Protein AF-A0A7S3C996-F1 (afdb_monomer)

Organism: NCBI:txid1461544

Sequence (605 aa):
KLLNVTDSVMVQMNSGLKSIKGFRSLQSVGGSLVLEGNKKLRNLTGLGNLTQIGGSLLLSRTGLRSFRGLEGLEDIGGRLSIVSNSYISDMDGLNLLSRVGASMVVKYNQMLKSFSGLGKLTQIGGSMDIQLNQKLFNLTGLEHLISMEGSFALFNNPAMENMDQLENLLRVGGSFVVGSNEDLVSIQLPAVKSIGSQASVALHATPDRRKLLDYENVSDESYNHIFAVEYNTKLRDLNISDDIEGLPWNFYVGNNQYLSGWIPWDLLTKGSVRMASLAYNNFSGPVDPYLCESTVEKVTLNGNKDVCGSVPEDCHMDIVAANTNLRKPCKGIVAPTCILESQDEQLCTVIAPEHSSHPKEITFTFPKYELEDGLPESFNASIEYQFGVGTHPEKANVNPFTKIEEINNTGPNGTFMSYTWNVEDRHISLISGLTYYVLVNAYDLTGATAKNIVSGGTMIDVMPPDVTDAKVELNVDEDGPYRIKWRGYESKSGISNYKVSLLRDGKVVKTTSVMGDTTSLDGILDGIKNGTIFSAEVVAESMAGLESPKVMSVAVVPIPDSGLKNDRILVGVGVGVALGCLTTAGIISFFVLRHLKRQREKAKE

InterPro domains:
  IPR036941 Receptor L-domain superfamily [G3DSA:3.80.20.20] (7-148)
  IPR051648 Cell Wall Integrity and Assembly Regulator [PTHR31018] (62-269)

Secondary structure (DSSP, 8-state):
---EESS-EEEES-TT----GGGTT--EESS-EEEES-TT----TT-TT--EESS-EEEES---S--TT-TT--EESS-EEEES-TT--S-TT-TT--EESS-EEEE--TT----TT-TT--EESS-EEEE--TT----TT-TT--EESS-EEEES-TT--B-GGGTT--EESS-EEEE--TT--EEEETT--EES--------------TT--------TTS--EEEEE--TT--EEEE-TT--B--SEEEEES-TT-EEE--HHHHHSTT--EEE-TTSEEEEEPPGGGGGSS--EEE-TT-TEEE-PPPTT--SEEE-TT--TTSPPTTPPPPEE--SSS-S--SSBB--SEES-TTEEEEEEEPEEPPS-S-TTS---EEEEEEEESBTTB--SEEEEE----EEESGGG-EEEEEEESGGGT--PPTT-EEEEEEEEEETT-PBPPPEEBS-EEE--SPPB-TT-EEEEEE-TTSEEEEEEE--B-TT-EEEEEEEEEETTEEEEEEEEETT--EEEEE-S---TT--EEEEEEEEETTSPBPPPEEPPPB----------S--SSTTHHHHHHHHHHHHHHHHHHHHHHHHHHHHTTT-

Solvent-accessible surface area (backbone atoms only — not comparable to full-atom values): 30422 Å² total; per-residue (Å²): 130,62,40,68,40,74,50,59,52,77,51,65,66,39,58,82,40,59,70,52,55,87,38,58,57,25,34,37,30,44,21,30,45,35,42,28,37,22,49,45,23,42,47,40,52,18,31,52,53,23,32,39,30,47,22,30,42,37,42,26,40,31,35,29,47,38,42,43,21,28,51,44,24,33,42,30,48,21,35,42,35,44,33,42,26,62,51,23,40,43,32,42,24,31,56,42,25,32,40,30,46,22,33,39,38,42,30,44,21,51,40,21,30,36,37,39,29,28,65,46,26,32,41,29,54,19,31,40,42,40,30,44,19,57,39,23,32,40,40,48,24,34,54,51,27,35,40,26,60,19,30,44,36,41,37,43,20,43,46,19,37,41,42,55,35,35,40,52,24,32,37,30,27,24,27,41,38,40,27,44,18,45,45,21,31,44,40,40,27,67,47,25,36,29,34,35,44,90,73,89,64,96,63,85,76,72,80,82,79,68,86,81,65,96,67,85,87,79,93,58,84,88,70,67,29,36,37,34,45,32,42,20,47,45,21,44,44,84,46,67,24,89,73,37,61,35,43,24,34,33,38,37,45,24,44,17,60,50,26,49,52,66,70,65,56,57,66,52,66,35,54,53,25,29,38,38,32,49,26,36,24,41,33,27,43,57,56,60,55,64,53,53,74,42,76,39,50,33,40,31,41,22,44,12,69,55,26,11,10,48,73,63,91,83,43,80,41,49,74,44,42,60,74,26,47,36,90,38,63,41,87,90,64,72,42,35,43,79,58,73,102,58,100,64,99,82,62,86,34,28,51,54,53,64,41,39,44,52,79,50,53,52,60,37,35,31,62,35,68,43,77,61,95,81,72,59,97,72,55,76,80,60,73,50,41,29,40,20,26,10,78,42,79,90,39,47,78,76,35,61,76,36,79,61,86,74,72,46,72,34,74,76,96,47,46,26,36,37,44,68,47,61,34,60,87,75,73,57,82,80,58,70,72,43,53,37,17,47,31,42,33,42,25,34,59,32,59,31,65,21,81,70,28,38,27,94,35,25,33,30,33,74,65,47,28,46,54,91,69,44,47,41,48,58,48,59,49,75,94,21,45,32,40,38,37,49,51,48,71,47,40,89,66,33,55,47,28,31,47,38,30,40,23,50,76,89,39,80,75,47,74,48,79,45,51,45,88,61,49,65,52,75,52,75,51,84,84,83,54,91,83,50,45,34,33,36,37,42,27,44,24,25,53,33,70,35,61,24,74,80,43,63,21,66,74,45,63,50,78,73,88,71,91,61,96,67,96,76,87,79,71,84,67,72,58,62,57,53,57,51,52,54,55,54,51,52,51,51,52,52,53,51,53,54,49,56,49,53,54,56,52,67,71,72,110

Nearest PDB structures (foldseek):
  1bqu-assembly1_B  TM=3.799E-01  e=5.823E-05  Homo sapiens
  8dh8-assembly1_B  TM=3.520E-01  e=3.429E-04  Mus musculus
  9cqi-assembly1_B  TM=7.000E-01  e=1.488E-01  Homo sapiens
  5ecj-assembly2_F  TM=7.371E-01  e=1.777E-01  Homo sapiens
  6naj-assembly1_C  TM=6.754E-01  e=1.044E-01  Homo sapiens

Foldseek 3Di:
DAQEALEEAADEQQCPDQAQLVLQNHAEYLEEYYDYNPANHAEQQNQQNHAEYNYEYHAYNYVYQEHQNQLNHAEYLYEYHAYQHQRHAEHANLQRHQEHNEEYYHYNNQNHAENANLLNHAEHNEEYAAENNQRHAEHPNLLNHAEYLYEYYAEHNQNHAEHCSCCNHAYHNAAYEHAPNQNHAEYAPARHQAYNDPPDDPDDDPPPPPPPDPDPDDDDPNQDGEYEAAHNQNYAYYHHHLNHQYDGQYYYHEQHANHEEADQVSVCQHHNHAEYEPANYQYADEDFQCVLVGNHAEYEHEQNAHYEFDHDPPRNHHYHYHNYYHPDQHPPFAWWDFDDPDDDPPAQAKAWQQAAQCQFKTKIKGFDTDGDPDDDPSRDKDKWKWKAKDLDFVDSPQGPTDTDDDWDQDDPPSGMTMDMDGCPVVPGGDDALGWMKMWMWIGMRRGHIDPIHIHPTYGYFNDAWDCPVKAWAKDAAPQFKIKIFIDDTDGSQAFQWKFKFKDKPRHTPDTDIDGRVDGMDMDGDPDQDAPIKIKMWIWTAGSNGHIDPIDIHDIDTYDDCPPDDDDDPPPDPVVVVVVVVVVVVVVVVVVVVVVVVVVVVVVVD

pLDDT: mean 84.0, std 17.04, range [29.64, 98.69]

Mean predicted aligned error: 14.85 Å

Structure (mmCIF, N/CA/C/O backbone):
data_AF-A0A7S3C996-F1
#
_entry.id   AF-A0A7S3C996-F1
#
loop_
_atom_site.group_PDB
_atom_site.id
_atom_site.type_symbol
_atom_site.label_atom_id
_atom_site.label_alt_id
_atom_site.label_comp_id
_atom_site.label_asym_id
_atom_site.label_entity_id
_atom_site.label_seq_id
_atom_site.pdbx_PDB_ins_code
_atom_site.Cartn_x
_atom_site.Cartn_y
_atom_site.Cartn_z
_atom_site.occupancy
_atom_site.B_iso_or_equiv
_atom_site.auth_seq_id
_atom_site.auth_comp_id
_atom_site.auth_asym_id
_atom_site.auth_atom_id
_atom_site.pdbx_PDB_model_num
ATOM 1 N N . LYS A 1 1 ? -31.678 -8.136 53.559 1.00 63.94 1 LYS A N 1
ATOM 2 C CA . LYS A 1 1 ? -31.400 -7.315 52.352 1.00 63.94 1 LYS A CA 1
ATOM 3 C C . LYS A 1 1 ? -30.223 -7.978 51.655 1.00 63.94 1 LYS A C 1
ATOM 5 O O . LYS A 1 1 ? -29.290 -8.308 52.371 1.00 63.94 1 LYS A O 1
ATOM 10 N N . LEU A 1 2 ? -30.272 -8.218 50.344 1.00 74.44 2 LEU A N 1
ATOM 11 C CA . LEU A 1 2 ? -29.081 -8.663 49.613 1.00 74.44 2 LEU A CA 1
ATOM 12 C C . LEU A 1 2 ? -28.149 -7.451 49.504 1.00 74.44 2 LEU A C 1
ATOM 14 O O . LEU A 1 2 ? -28.579 -6.432 48.964 1.00 74.44 2 LEU A O 1
ATOM 18 N N . LEU A 1 3 ? -26.965 -7.539 50.114 1.00 83.81 3 LEU A N 1
ATOM 19 C CA . LEU A 1 3 ? -25.925 -6.508 50.034 1.00 83.81 3 LEU A CA 1
ATOM 20 C C . LEU A 1 3 ? -24.874 -6.938 49.012 1.00 83.81 3 LEU A C 1
ATOM 22 O O . LEU A 1 3 ? -24.732 -6.310 47.975 1.00 83.81 3 LEU A O 1
ATOM 26 N N . ASN A 1 4 ? -24.249 -8.089 49.252 1.00 88.56 4 ASN A N 1
ATOM 27 C CA . ASN A 1 4 ? -23.327 -8.733 48.325 1.00 88.56 4 ASN A CA 1
ATOM 28 C C . ASN A 1 4 ? -23.872 -10.133 48.020 1.00 88.56 4 ASN A C 1
ATOM 30 O O . ASN A 1 4 ? -24.426 -10.785 48.911 1.00 88.56 4 ASN A O 1
ATOM 34 N N . VAL A 1 5 ? -23.720 -10.595 46.782 1.00 92.25 5 VAL A N 1
ATOM 35 C CA . VAL A 1 5 ? -23.979 -11.988 46.385 1.00 92.25 5 VAL A CA 1
ATOM 36 C C . VAL A 1 5 ? -22.656 -12.564 45.896 1.00 92.25 5 VAL A C 1
ATOM 38 O O . VAL A 1 5 ? -22.040 -11.974 45.020 1.00 92.25 5 VAL A O 1
ATOM 41 N N . THR A 1 6 ? -22.191 -13.676 46.465 1.00 91.81 6 THR A N 1
ATOM 42 C CA . THR A 1 6 ? -20.925 -14.323 46.062 1.00 91.81 6 THR A CA 1
ATOM 43 C C . THR A 1 6 ? -21.032 -14.998 44.699 1.00 91.81 6 THR A C 1
ATOM 45 O O . THR A 1 6 ? -20.109 -14.926 43.897 1.00 91.81 6 THR A O 1
ATOM 48 N N . ASP A 1 7 ? -22.181 -15.613 44.435 1.00 95.00 7 ASP A N 1
ATOM 49 C CA . ASP A 1 7 ? -22.487 -16.351 43.214 1.00 95.00 7 ASP A CA 1
ATOM 50 C C . ASP A 1 7 ? -23.179 -15.475 42.157 1.00 95.00 7 ASP A C 1
ATOM 52 O O . ASP A 1 7 ? -23.135 -14.244 42.193 1.00 95.00 7 ASP A O 1
ATOM 56 N N . SER A 1 8 ? -23.800 -16.118 41.169 1.00 96.81 8 SER A N 1
ATOM 57 C CA . SER A 1 8 ? -24.536 -15.457 40.092 1.00 96.81 8 SER A CA 1
ATOM 58 C C . SER A 1 8 ? -25.965 -15.080 40.503 1.00 96.81 8 SER A C 1
ATOM 60 O O . SER A 1 8 ? -26.654 -15.842 41.179 1.00 96.81 8 SER A O 1
ATOM 62 N N . VAL A 1 9 ? -26.456 -13.941 40.012 1.00 97.06 9 VAL A N 1
ATOM 63 C CA . VAL A 1 9 ? -27.865 -13.531 40.107 1.00 97.06 9 VAL A CA 1
ATOM 64 C C . VAL A 1 9 ? -28.537 -13.790 38.761 1.00 97.06 9 VAL A C 1
ATOM 66 O O . VAL A 1 9 ? -28.260 -13.100 37.782 1.00 97.06 9 VAL A O 1
ATOM 69 N N . MET A 1 10 ? -29.439 -14.771 38.704 1.00 97.38 10 MET A N 1
ATOM 70 C CA . MET A 1 10 ? -30.140 -15.155 37.473 1.00 97.38 10 MET A CA 1
ATOM 71 C C . MET A 1 10 ? -31.640 -14.860 37.569 1.00 97.38 10 MET A C 1
ATOM 73 O O . MET A 1 10 ? -32.332 -15.348 38.459 1.00 97.38 10 MET A O 1
ATOM 77 N N . VAL A 1 11 ? -32.156 -14.068 36.629 1.00 96.75 11 VAL A N 1
ATOM 78 C CA . VAL A 1 11 ? -33.581 -13.751 36.481 1.00 96.75 11 VAL A CA 1
ATOM 79 C C . VAL A 1 11 ? -33.959 -14.003 35.025 1.00 96.75 11 VAL A C 1
ATOM 81 O O . VAL A 1 11 ? -33.788 -13.140 34.165 1.00 96.75 11 VAL A O 1
ATOM 84 N N . GLN A 1 12 ? -34.448 -15.207 34.730 1.00 97.56 12 GLN A N 1
ATOM 85 C CA . GLN A 1 12 ? -34.670 -15.669 33.356 1.00 97.56 12 GLN A CA 1
ATOM 86 C C . GLN A 1 12 ? -36.139 -16.020 33.089 1.00 97.56 12 GLN A C 1
ATOM 88 O O . GLN A 1 12 ? -36.841 -16.519 33.963 1.00 97.56 12 GLN A O 1
ATOM 93 N N . MET A 1 13 ? -36.596 -15.761 31.862 1.00 97.38 13 MET A N 1
ATOM 94 C CA . MET A 1 13 ? -37.909 -16.132 31.311 1.00 97.38 13 MET A CA 1
ATOM 95 C C . MET A 1 13 ? -39.144 -15.568 32.046 1.00 97.38 13 MET A C 1
ATOM 97 O O . MET A 1 13 ? -40.267 -16.028 31.829 1.00 97.38 13 MET A O 1
ATOM 101 N N . ASN A 1 14 ? -38.998 -14.502 32.843 1.00 96.75 14 ASN A N 1
ATOM 102 C CA . ASN A 1 14 ? -40.124 -13.893 33.559 1.00 96.75 14 ASN A CA 1
ATOM 103 C C . ASN A 1 14 ? -40.866 -12.871 32.680 1.00 96.75 14 ASN A C 1
ATOM 105 O O . ASN A 1 14 ? -40.753 -11.655 32.851 1.00 96.75 14 ASN A O 1
ATOM 109 N N . SER A 1 15 ? -41.692 -13.357 31.750 1.00 93.69 15 SER A N 1
ATOM 110 C CA . SER A 1 15 ? -42.484 -12.521 30.825 1.00 93.69 15 SER A CA 1
ATOM 111 C C . SER A 1 15 ? -43.437 -11.523 31.516 1.00 93.69 15 SER A C 1
ATOM 113 O O . SER A 1 15 ? -43.848 -10.529 30.909 1.00 93.69 15 SER A O 1
ATOM 115 N N . GLY A 1 16 ? -43.789 -11.768 32.783 1.00 95.88 16 GLY A N 1
ATOM 116 C CA . GLY A 1 16 ? -44.595 -10.888 33.632 1.00 95.88 16 GLY A CA 1
ATOM 117 C C . GLY A 1 16 ? -43.810 -9.832 34.422 1.00 95.88 16 GLY A C 1
ATOM 118 O O . GLY A 1 16 ? -44.426 -8.883 34.912 1.00 95.88 16 GLY A O 1
ATOM 119 N N . LEU A 1 17 ? -42.485 -9.964 34.548 1.00 97.56 17 LEU A N 1
ATOM 120 C CA . LEU A 1 17 ? -41.659 -9.122 35.416 1.00 97.56 17 LEU A CA 1
ATOM 121 C C . LEU A 1 17 ? -41.590 -7.680 34.900 1.00 97.56 17 LEU A C 1
ATOM 123 O O . LEU A 1 17 ? -41.185 -7.440 33.767 1.00 97.56 17 LEU A O 1
ATOM 127 N N . LYS A 1 18 ? -41.969 -6.716 35.747 1.00 96.69 18 LYS A N 1
ATOM 128 C CA . LYS A 1 18 ? -41.978 -5.277 35.416 1.00 96.69 18 LYS A CA 1
ATOM 129 C C . LYS A 1 18 ? -40.882 -4.463 36.112 1.00 96.69 18 LYS A C 1
ATOM 131 O O . LYS A 1 18 ? -40.659 -3.320 35.728 1.00 96.69 18 LYS A O 1
ATOM 136 N N . SER A 1 19 ? -40.267 -4.989 37.172 1.00 95.88 19 SER A N 1
ATOM 137 C CA . SER A 1 19 ? -39.395 -4.224 38.073 1.00 95.88 19 SER A CA 1
ATOM 138 C C . SER A 1 19 ? -38.487 -5.145 38.883 1.00 95.88 19 SER A C 1
ATOM 140 O O . SER A 1 19 ? -38.942 -6.189 39.344 1.00 95.88 19 SER A O 1
ATOM 142 N N . ILE A 1 20 ? -37.248 -4.707 39.121 1.00 96.19 20 ILE A N 1
ATOM 143 C CA . ILE A 1 20 ? -36.254 -5.376 39.976 1.00 96.19 20 ILE A CA 1
ATOM 144 C C . ILE A 1 20 ? -35.846 -4.523 41.195 1.00 96.19 20 ILE A C 1
ATOM 146 O O . ILE A 1 20 ? -34.811 -4.756 41.815 1.00 96.19 20 ILE A O 1
ATOM 150 N N . LYS A 1 21 ? -36.694 -3.563 41.604 1.00 95.12 21 LYS A N 1
ATOM 151 C CA . LYS A 1 21 ? -36.476 -2.655 42.759 1.00 95.12 21 LYS A CA 1
ATOM 152 C C . LYS A 1 21 ? -36.135 -3.345 44.093 1.00 95.12 21 LYS A C 1
ATOM 154 O O . LYS A 1 21 ? -35.662 -2.677 45.012 1.00 95.12 21 LYS A O 1
ATOM 159 N N . GLY A 1 22 ? -36.368 -4.654 44.219 1.00 93.19 22 GLY A N 1
ATOM 160 C CA . GLY A 1 22 ? -35.940 -5.453 45.372 1.00 93.19 22 GLY A CA 1
ATOM 161 C C . GLY A 1 22 ? -34.419 -5.480 45.575 1.00 93.19 22 GLY A C 1
ATOM 162 O O . GLY A 1 22 ? -33.973 -5.585 46.716 1.00 93.19 22 GLY A O 1
ATOM 163 N N . PHE A 1 23 ? -33.628 -5.297 44.511 1.00 95.38 23 PHE A N 1
ATOM 164 C CA . PHE A 1 23 ? -32.164 -5.309 44.571 1.00 95.38 23 PHE A CA 1
ATOM 165 C C . PHE A 1 23 ? -31.523 -3.991 45.037 1.00 95.38 23 PHE A C 1
ATOM 167 O O . PHE A 1 23 ? -30.306 -3.915 45.068 1.00 95.38 23 PHE A O 1
ATOM 174 N N . ARG A 1 24 ? -32.291 -2.979 45.477 1.00 95.38 24 ARG A N 1
ATOM 175 C CA . ARG A 1 24 ? -31.816 -1.611 45.832 1.00 95.38 24 ARG A CA 1
ATOM 176 C C . ARG A 1 24 ? -30.710 -1.487 46.898 1.00 95.38 24 ARG A C 1
ATOM 178 O O . ARG A 1 24 ? -30.383 -0.380 47.309 1.00 95.38 24 ARG A O 1
ATOM 185 N N . SER A 1 25 ? -30.249 -2.595 47.463 1.00 95.19 25 SER A N 1
ATOM 186 C CA . SER A 1 25 ? -29.151 -2.647 48.433 1.00 95.19 25 SER A CA 1
ATOM 187 C C . SER A 1 25 ? -27.968 -3.476 47.935 1.00 95.19 25 SER A C 1
ATOM 189 O O . SER A 1 25 ? -26.981 -3.552 48.652 1.00 95.19 25 SER A O 1
ATOM 191 N N . LEU A 1 26 ? -28.073 -4.076 46.747 1.00 96.50 26 LEU A N 1
ATOM 192 C CA . LEU A 1 26 ? -27.038 -4.878 46.116 1.00 96.50 26 LEU A CA 1
ATOM 193 C C . LEU A 1 26 ? -25.902 -3.954 45.664 1.00 96.50 26 LEU A C 1
ATOM 195 O O . LEU A 1 26 ? -26.149 -3.000 44.929 1.00 96.50 26 LEU A O 1
ATOM 199 N N . GLN A 1 27 ? -24.693 -4.241 46.136 1.00 96.31 27 GLN A N 1
ATOM 200 C CA . GLN A 1 27 ? -23.462 -3.500 45.871 1.00 96.31 27 GLN A CA 1
ATOM 201 C C . GLN A 1 27 ? -22.503 -4.293 44.981 1.00 96.31 27 GLN A C 1
ATOM 203 O O . GLN A 1 27 ? -21.855 -3.710 44.116 1.00 96.31 27 GLN A O 1
ATOM 208 N N . SER A 1 28 ? -22.462 -5.621 45.125 1.00 97.00 28 SER A N 1
ATOM 209 C CA . SER A 1 28 ? -21.655 -6.492 44.266 1.00 97.00 28 SER A CA 1
ATOM 210 C C . SER A 1 28 ? -22.307 -7.848 43.988 1.00 97.00 28 SER A C 1
ATOM 212 O O . SER A 1 28 ? -23.067 -8.390 44.801 1.00 97.00 28 SER A O 1
ATOM 214 N N . VAL A 1 29 ? -21.978 -8.401 42.819 1.00 98.06 29 VAL A N 1
ATOM 215 C CA . VAL A 1 29 ? -22.249 -9.789 42.422 1.00 98.06 29 VAL A CA 1
ATOM 216 C C . VAL A 1 29 ? -20.907 -10.428 42.071 1.00 98.06 29 VAL A C 1
ATOM 218 O O . VAL A 1 29 ? -20.261 -9.985 41.131 1.00 98.06 29 VAL A O 1
ATOM 221 N N . GLY A 1 30 ? -20.455 -11.436 42.816 1.00 96.62 30 GLY A N 1
ATOM 222 C CA . GLY A 1 30 ? -19.183 -12.121 42.559 1.00 96.62 30 GLY A CA 1
ATOM 223 C C . GLY A 1 30 ? -19.239 -13.022 41.323 1.00 96.62 30 GLY A C 1
ATOM 224 O O . GLY A 1 30 ? -18.273 -13.094 40.569 1.00 96.62 30 GLY A O 1
ATOM 225 N N . GLY A 1 31 ? -20.391 -13.649 41.069 1.00 97.44 31 GLY A N 1
ATOM 226 C CA . GLY A 1 31 ? -20.674 -14.371 39.832 1.00 97.44 31 GLY A CA 1
ATOM 227 C C . GLY A 1 31 ? -21.233 -13.472 38.725 1.00 97.44 31 GLY A C 1
ATOM 228 O O . GLY A 1 31 ? -20.932 -12.285 38.627 1.00 97.44 31 GLY A O 1
ATOM 229 N N . SER A 1 32 ? -22.063 -14.051 37.858 1.00 98.38 32 SER A N 1
ATOM 230 C CA . SER A 1 32 ? -22.670 -13.357 36.716 1.00 98.38 32 SER A CA 1
ATOM 231 C C . SER A 1 32 ? -24.038 -12.755 37.054 1.00 98.38 32 SER A C 1
ATOM 233 O O . SER A 1 32 ? -24.816 -13.355 37.793 1.00 98.38 32 SER A O 1
ATOM 235 N N . LEU A 1 33 ? -24.386 -11.615 36.456 1.00 98.44 33 LEU A N 1
ATOM 236 C CA . LEU A 1 33 ? -25.748 -11.072 36.463 1.00 98.44 33 LEU A CA 1
ATOM 237 C C . LEU A 1 33 ? -26.432 -11.404 35.129 1.00 98.44 33 LEU A C 1
ATOM 239 O O . LEU A 1 33 ? -26.033 -10.911 34.076 1.00 98.44 33 LEU A O 1
ATOM 243 N N . VAL A 1 34 ? -27.475 -12.233 35.172 1.00 98.50 34 VAL A N 1
ATOM 244 C CA . VAL A 1 34 ? -28.197 -12.719 33.987 1.00 98.50 34 VAL A CA 1
ATOM 245 C C . VAL A 1 34 ? -29.652 -12.261 34.026 1.00 98.50 34 VAL A C 1
ATOM 247 O O . VAL A 1 34 ? -30.432 -12.727 34.855 1.00 98.50 34 VAL A O 1
ATOM 250 N N . LEU A 1 35 ? -30.041 -11.391 33.093 1.00 98.12 35 LEU A N 1
ATOM 251 C CA . LEU A 1 35 ? -31.421 -10.960 32.868 1.00 98.12 35 LEU A CA 1
ATOM 252 C C . LEU A 1 35 ? -31.859 -11.377 31.455 1.00 98.12 35 LEU A C 1
ATOM 254 O O . LEU A 1 35 ? -31.636 -10.653 30.485 1.00 98.12 35 LEU A O 1
ATOM 258 N N . GLU A 1 36 ? -32.517 -12.534 31.339 1.00 98.38 36 GLU A N 1
ATOM 259 C CA . GLU A 1 36 ? -32.953 -13.086 30.047 1.00 98.38 36 GLU A CA 1
ATOM 260 C C . GLU A 1 36 ? -34.482 -13.186 29.923 1.00 98.38 36 GLU A C 1
ATOM 262 O O . GLU A 1 36 ? -35.172 -13.568 30.864 1.00 98.38 36 GLU A O 1
ATOM 267 N N . GLY A 1 37 ? -35.051 -12.878 28.754 1.00 97.75 37 GLY A N 1
ATOM 268 C CA . GLY A 1 37 ? -36.459 -13.168 28.434 1.00 97.75 37 GLY A CA 1
ATOM 269 C C . GLY A 1 37 ? -37.492 -12.320 29.192 1.00 97.75 37 GLY A C 1
ATOM 270 O O . GLY A 1 37 ? -38.700 -12.553 29.087 1.00 97.75 37 GLY A O 1
ATOM 271 N N . ASN A 1 38 ? -37.046 -11.310 29.942 1.00 97.88 38 ASN A N 1
ATOM 272 C CA . ASN A 1 38 ? -37.885 -10.448 30.777 1.00 97.88 38 ASN A CA 1
ATOM 273 C C . ASN A 1 38 ? -38.548 -9.332 29.944 1.00 97.88 38 ASN A C 1
ATOM 275 O O . ASN A 1 38 ? -38.276 -8.144 30.123 1.00 97.88 38 ASN A O 1
ATOM 279 N N . LYS A 1 39 ? -39.426 -9.709 29.005 1.00 96.69 39 LYS A N 1
ATOM 280 C CA . LYS A 1 39 ? -40.016 -8.814 27.982 1.00 96.69 39 LYS A CA 1
ATOM 281 C C . LYS A 1 39 ? -40.797 -7.597 28.518 1.00 96.69 39 LYS A C 1
ATOM 283 O O . LYS A 1 39 ? -41.071 -6.676 27.754 1.00 96.69 39 LYS A O 1
ATOM 288 N N . LYS A 1 40 ? -41.187 -7.573 29.801 1.00 97.44 40 LYS A N 1
ATOM 289 C CA . LYS A 1 40 ? -41.894 -6.440 30.440 1.00 97.44 40 LYS A CA 1
ATOM 290 C C . LYS A 1 40 ? -41.012 -5.583 31.361 1.00 97.44 40 LYS A C 1
ATOM 292 O O . LYS A 1 40 ? -41.487 -4.548 31.835 1.00 97.44 40 LYS A O 1
ATOM 297 N N . LEU A 1 41 ? -39.750 -5.960 31.582 1.00 97.19 41 LEU A N 1
ATOM 298 C CA . LEU A 1 41 ? -38.792 -5.195 32.381 1.00 97.19 41 LEU A CA 1
ATOM 299 C C . LEU A 1 41 ? -38.222 -4.064 31.517 1.00 97.19 41 LEU A C 1
ATOM 301 O O . LEU A 1 41 ? -37.542 -4.343 30.538 1.00 97.19 41 LEU A O 1
ATOM 305 N N . ARG A 1 42 ? -38.538 -2.803 31.847 1.00 95.19 42 ARG A N 1
ATOM 306 C CA . ARG A 1 42 ? -38.218 -1.630 31.001 1.00 95.19 42 ARG A CA 1
ATOM 307 C C . ARG A 1 42 ? -36.942 -0.876 31.378 1.00 95.19 42 ARG A C 1
ATOM 309 O O . ARG A 1 42 ? -36.428 -0.130 30.552 1.00 95.19 42 ARG A O 1
ATOM 316 N N . ASN A 1 43 ? -36.470 -1.037 32.609 1.00 95.19 43 ASN A N 1
ATOM 317 C CA . ASN A 1 43 ? -35.234 -0.456 33.126 1.00 95.19 43 ASN A CA 1
ATOM 318 C C . ASN A 1 43 ? -34.681 -1.339 34.254 1.00 95.19 43 ASN A C 1
ATOM 32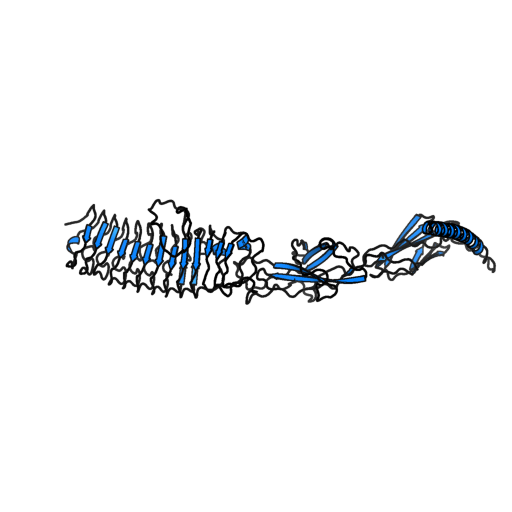0 O O . ASN A 1 43 ? -35.332 -2.299 34.679 1.00 95.19 43 ASN A O 1
ATOM 324 N N . LEU A 1 44 ? -33.500 -0.984 34.751 1.00 97.50 44 LEU A N 1
ATOM 325 C CA . LEU A 1 44 ? -32.783 -1.694 35.807 1.00 97.50 44 LEU A CA 1
ATOM 326 C C . LEU A 1 44 ? -32.906 -0.991 37.167 1.00 97.50 44 LEU A C 1
ATOM 328 O O . LEU A 1 44 ? -32.163 -1.286 38.101 1.00 97.50 44 LEU A O 1
ATOM 332 N N . THR A 1 45 ? -33.869 -0.068 37.310 1.00 95.81 45 THR A N 1
ATOM 333 C CA . THR A 1 45 ? -34.076 0.718 38.533 1.00 95.81 45 THR A CA 1
ATOM 334 C C . THR A 1 45 ? -34.289 -0.206 39.731 1.00 95.81 45 THR A C 1
ATOM 336 O O . THR A 1 45 ? -35.323 -0.865 39.871 1.00 95.81 45 THR A O 1
ATOM 339 N N . GLY A 1 46 ? -33.285 -0.238 40.601 1.00 94.75 46 GLY A N 1
ATOM 340 C CA . GLY A 1 46 ? -33.108 -1.285 41.599 1.00 94.75 46 GLY A CA 1
ATOM 341 C C . GLY A 1 46 ? -31.656 -1.734 41.724 1.00 94.75 46 GLY A C 1
ATOM 342 O O . GLY A 1 46 ? -31.303 -2.203 42.790 1.00 94.75 46 GLY A O 1
ATOM 343 N N . LEU A 1 47 ? -30.815 -1.543 40.705 1.00 97.50 47 LEU A N 1
ATOM 344 C CA . LEU A 1 47 ? -29.393 -1.901 40.750 1.00 97.50 47 LEU A CA 1
ATOM 345 C C . LEU A 1 47 ? -28.448 -0.702 40.970 1.00 97.50 47 LEU A C 1
ATOM 347 O O . LEU A 1 47 ? -27.246 -0.890 40.942 1.00 97.50 47 LEU A O 1
ATOM 351 N N . GLY A 1 48 ? -28.950 0.512 41.236 1.00 96.38 48 GLY A N 1
ATOM 352 C CA . GLY A 1 48 ? -28.136 1.747 41.203 1.00 96.38 48 GLY A CA 1
ATOM 353 C C . GLY A 1 48 ? -27.029 1.879 42.263 1.00 96.38 48 GLY A C 1
ATOM 354 O O . GLY A 1 48 ? -26.308 2.868 42.254 1.00 96.38 48 GLY A O 1
ATOM 355 N N . ASN A 1 49 ? -26.899 0.902 43.166 1.00 96.38 49 ASN A N 1
ATOM 356 C CA . ASN A 1 49 ? -25.790 0.785 44.118 1.00 96.38 49 ASN A CA 1
ATOM 357 C C . ASN A 1 49 ? -24.761 -0.289 43.705 1.00 96.38 49 ASN A C 1
ATOM 359 O O . ASN A 1 49 ? -23.766 -0.449 44.406 1.00 96.38 49 ASN A O 1
ATOM 363 N N . LEU A 1 50 ? -25.017 -1.047 42.631 1.00 98.00 50 LEU A N 1
ATOM 364 C CA . LEU A 1 50 ? -24.169 -2.125 42.128 1.00 98.00 50 LEU A CA 1
ATOM 365 C C . LEU A 1 50 ? -22.951 -1.517 41.434 1.00 98.00 50 LEU A C 1
ATOM 367 O O . LEU A 1 50 ? -23.098 -0.931 40.364 1.00 98.00 50 LEU A O 1
ATOM 371 N N . THR A 1 51 ? -21.770 -1.687 42.024 1.00 97.75 51 THR A N 1
ATOM 372 C CA . THR A 1 51 ? -20.514 -1.157 41.477 1.00 97.75 51 THR A CA 1
ATOM 373 C C . THR A 1 51 ? -19.687 -2.199 40.736 1.00 97.75 51 THR A C 1
ATOM 375 O O . THR A 1 51 ? -18.915 -1.838 39.851 1.00 97.75 51 THR A O 1
ATOM 378 N N . GLN A 1 52 ? -19.869 -3.490 41.037 1.00 97.31 52 GLN A N 1
ATOM 379 C CA . GLN A 1 52 ? -19.058 -4.559 40.452 1.00 97.31 52 GLN A CA 1
ATOM 380 C C . GLN A 1 52 ? -19.847 -5.838 40.149 1.00 97.31 52 GLN A C 1
ATOM 382 O O . GLN A 1 52 ? -20.651 -6.311 40.963 1.00 97.31 52 GLN A O 1
ATOM 387 N N . ILE A 1 53 ? -19.539 -6.442 38.998 1.00 98.56 53 ILE A N 1
ATOM 388 C CA . ILE A 1 53 ? -19.921 -7.810 38.630 1.00 98.56 53 ILE A CA 1
ATOM 389 C C . ILE A 1 53 ? -18.628 -8.596 38.371 1.00 98.56 53 ILE A C 1
ATOM 391 O O . ILE A 1 53 ? -17.943 -8.337 37.390 1.00 98.56 53 ILE A O 1
ATOM 395 N N . GLY A 1 54 ? -18.272 -9.551 39.231 1.00 97.81 54 GLY A N 1
ATOM 396 C CA . GLY A 1 54 ? -17.045 -10.349 39.085 1.00 97.81 54 GLY A CA 1
ATOM 397 C C . GLY A 1 54 ? -17.093 -11.324 37.902 1.00 97.81 54 GLY A C 1
ATOM 398 O O . GLY A 1 54 ? -16.077 -11.577 37.261 1.00 97.81 54 GLY A O 1
ATOM 399 N N . GLY A 1 55 ? -18.284 -11.834 37.577 1.00 98.00 55 GLY A N 1
ATOM 400 C CA . GLY A 1 55 ? -18.548 -12.647 36.393 1.00 98.00 55 GLY A CA 1
ATOM 401 C C . GLY A 1 55 ? -19.034 -11.830 35.192 1.00 98.00 55 GLY A C 1
ATOM 402 O O . GLY A 1 55 ? -18.596 -10.713 34.938 1.00 98.00 55 GLY A O 1
ATOM 403 N N . SER A 1 56 ? -19.947 -12.409 34.412 1.00 98.50 56 SER A N 1
ATOM 404 C CA . SER A 1 56 ? -20.472 -11.801 33.182 1.00 98.50 56 SER A CA 1
ATOM 405 C C . SER A 1 56 ? -21.783 -11.040 33.410 1.00 98.50 56 SER A C 1
ATOM 407 O O . SER A 1 56 ? -22.596 -11.429 34.248 1.00 98.50 56 SER A O 1
ATOM 409 N N . LEU A 1 57 ? -22.041 -10.005 32.610 1.00 98.69 57 LEU A N 1
ATOM 410 C CA . LEU A 1 57 ? -23.340 -9.335 32.518 1.00 98.69 57 LEU A CA 1
ATOM 411 C C . LEU A 1 57 ? -24.048 -9.776 31.231 1.00 98.69 57 LEU A C 1
ATOM 413 O O . LEU A 1 57 ? -23.623 -9.412 30.138 1.00 98.69 57 LEU A O 1
ATOM 417 N N . LEU A 1 58 ? -25.135 -10.543 31.352 1.00 98.56 58 LEU A N 1
ATOM 418 C CA . LEU A 1 58 ? -25.967 -10.976 30.225 1.00 98.56 58 LEU A CA 1
ATOM 419 C C . LEU A 1 58 ? -27.342 -10.307 30.287 1.00 98.56 58 LEU A C 1
ATOM 421 O O . LEU A 1 58 ? -28.153 -10.604 31.162 1.00 98.56 58 LEU A O 1
ATOM 425 N N . LEU A 1 59 ? -27.622 -9.446 29.313 1.00 98.44 59 LEU A N 1
ATOM 426 C CA . LEU A 1 59 ? -28.888 -8.742 29.134 1.00 98.44 59 LEU A CA 1
ATOM 427 C C . LEU A 1 59 ? -29.478 -9.162 27.786 1.00 98.44 59 LEU A C 1
ATOM 429 O O . LEU A 1 59 ? -29.010 -8.718 26.736 1.00 98.44 59 LEU A O 1
ATOM 433 N N . SER A 1 60 ? -30.475 -10.053 27.792 1.00 98.44 60 SER A N 1
ATOM 434 C CA . SER A 1 60 ? -30.947 -10.678 26.549 1.00 98.44 60 SER A CA 1
ATOM 435 C C . SER A 1 60 ? -32.460 -10.854 26.445 1.00 98.44 60 SER A C 1
ATOM 437 O O . SER A 1 60 ? -33.128 -11.274 27.389 1.00 98.44 60 SER A O 1
ATOM 439 N N . ARG A 1 61 ? -33.036 -10.555 25.272 1.00 98.00 61 ARG A N 1
ATOM 440 C CA . ARG A 1 61 ? -34.486 -10.681 24.990 1.00 98.00 61 ARG A CA 1
ATOM 441 C C . ARG A 1 61 ? -35.376 -9.947 26.015 1.00 98.00 61 ARG A C 1
ATOM 443 O O . ARG A 1 61 ? -36.453 -10.434 26.382 1.00 98.00 61 ARG A O 1
ATOM 450 N N . THR A 1 62 ? -34.918 -8.802 26.523 1.00 97.56 62 THR A N 1
ATOM 451 C CA . THR A 1 62 ? -35.623 -8.005 27.543 1.00 97.56 62 THR A CA 1
ATOM 452 C C . THR A 1 62 ? -36.515 -6.923 26.921 1.00 97.56 62 THR A C 1
ATOM 454 O O . THR A 1 62 ? -36.464 -6.657 25.722 1.00 97.56 62 THR A O 1
ATOM 457 N N . GLY A 1 63 ? -37.344 -6.275 27.746 1.00 96.94 63 GLY A N 1
ATOM 458 C CA . GLY A 1 63 ? -38.081 -5.062 27.370 1.00 96.94 63 GLY A CA 1
ATOM 459 C C . GLY A 1 63 ? -37.336 -3.750 27.657 1.00 96.94 63 GLY A C 1
ATOM 460 O O . GLY A 1 63 ? -37.992 -2.703 27.691 1.00 96.94 63 GLY A O 1
ATOM 461 N N . LEU A 1 64 ? -36.026 -3.806 27.946 1.00 97.50 64 LEU A N 1
ATOM 462 C CA . LEU A 1 64 ? -35.235 -2.665 28.414 1.00 97.50 64 LEU A CA 1
ATOM 463 C C . LEU A 1 64 ? -35.183 -1.551 27.365 1.00 97.50 64 LEU A C 1
ATOM 465 O O . LEU A 1 64 ? -35.076 -1.820 26.170 1.00 97.50 64 LEU A O 1
ATOM 469 N N . ARG A 1 65 ? -35.264 -0.302 27.833 1.00 95.38 65 ARG A N 1
ATOM 470 C CA . ARG A 1 65 ? -35.145 0.911 27.004 1.00 95.38 65 ARG A CA 1
ATOM 471 C C . ARG A 1 65 ? -33.863 1.703 27.253 1.00 95.38 65 ARG A C 1
ATOM 473 O O . ARG A 1 65 ? -33.458 2.461 26.389 1.00 95.38 65 ARG A O 1
ATOM 480 N N . SER A 1 66 ? -33.252 1.516 28.418 1.00 92.69 66 SER A N 1
ATOM 481 C CA . SER A 1 66 ? -31.917 1.997 28.777 1.00 92.69 66 SER A CA 1
ATOM 482 C C . SER A 1 66 ? -31.375 1.145 29.928 1.00 92.69 66 SER A C 1
ATOM 484 O O . SER A 1 66 ? -32.123 0.358 30.531 1.00 92.69 66 SER A O 1
ATOM 486 N N . PHE A 1 67 ? -30.096 1.314 30.261 1.00 97.12 67 PHE A N 1
ATOM 487 C CA . PHE A 1 67 ? -29.450 0.642 31.391 1.00 97.12 67 PHE A CA 1
ATOM 488 C C . PHE A 1 67 ? -29.648 1.384 32.718 1.00 97.12 67 PHE A C 1
ATOM 490 O O . PHE A 1 67 ? -29.155 0.929 33.747 1.00 97.12 67 PHE A O 1
ATOM 497 N N . ARG A 1 68 ? -30.437 2.473 32.723 1.00 95.56 68 ARG A N 1
ATOM 498 C CA . ARG A 1 68 ? -30.813 3.250 33.914 1.00 95.56 68 ARG A CA 1
ATOM 499 C C . ARG A 1 68 ? -31.158 2.342 35.098 1.00 95.56 68 ARG A C 1
ATOM 501 O O . ARG A 1 68 ? -32.125 1.567 35.058 1.00 95.56 68 ARG A O 1
ATOM 508 N N . GLY A 1 69 ? -30.393 2.485 36.167 1.00 96.19 69 GLY A N 1
ATOM 509 C CA . GLY A 1 69 ? -30.246 1.532 37.252 1.00 96.19 69 GLY A CA 1
ATOM 510 C C . GLY A 1 69 ? -28.867 0.873 37.339 1.00 96.19 69 GLY A C 1
ATOM 511 O O . GLY A 1 69 ? -28.665 0.176 38.318 1.00 96.19 69 GLY A O 1
ATOM 512 N N . LEU A 1 70 ? -27.948 1.049 36.385 1.00 98.00 70 LEU A N 1
ATOM 513 C CA . LEU A 1 70 ? -26.548 0.597 36.474 1.00 98.00 70 LEU A CA 1
ATOM 514 C C . LEU A 1 70 ? -25.547 1.760 36.599 1.00 98.00 70 LEU A C 1
ATOM 516 O O . LEU A 1 70 ? -24.356 1.556 36.407 1.00 98.00 70 LEU A O 1
ATOM 520 N N . GLU A 1 71 ? -26.005 2.968 36.947 1.00 96.88 71 GLU A N 1
ATOM 521 C CA . GLU A 1 71 ? -25.202 4.200 36.882 1.00 96.88 71 GLU A CA 1
ATOM 522 C C . GLU A 1 71 ? -23.927 4.163 37.745 1.00 96.88 71 GLU A C 1
ATOM 524 O O . GLU A 1 71 ? -23.010 4.943 37.501 1.00 96.88 71 GLU A O 1
ATOM 529 N N . GLY A 1 72 ? -23.886 3.280 38.749 1.00 97.31 72 GLY A N 1
ATOM 530 C CA . GLY A 1 72 ? -22.738 3.038 39.623 1.00 97.31 72 GLY A CA 1
ATOM 531 C C . GLY A 1 72 ? -21.788 1.918 39.179 1.00 97.31 72 GLY A C 1
ATOM 532 O O . GLY A 1 72 ? -20.798 1.707 39.865 1.00 97.31 72 GLY A O 1
ATOM 533 N N . LEU A 1 73 ? -22.076 1.180 38.099 1.00 98.44 73 LEU A N 1
ATOM 534 C CA . LEU A 1 73 ? -21.301 0.005 37.680 1.00 98.44 73 LEU A CA 1
ATOM 535 C C . LEU A 1 73 ? -19.963 0.426 37.053 1.00 98.44 73 LEU A C 1
ATOM 537 O O . LEU A 1 73 ? -19.948 1.045 35.993 1.00 98.44 73 LEU A O 1
ATOM 541 N N . GLU A 1 74 ? -18.854 0.052 37.691 1.00 98.00 74 GLU A N 1
ATOM 542 C CA . GLU A 1 74 ? -17.488 0.454 37.321 1.00 98.00 74 GLU A CA 1
ATOM 543 C C . GLU A 1 74 ? -16.692 -0.664 36.625 1.00 98.00 74 GLU A C 1
ATOM 545 O O . GLU A 1 74 ? -15.868 -0.376 35.750 1.00 98.00 74 GLU A O 1
ATOM 550 N N . ASP A 1 75 ? -16.944 -1.929 36.988 1.00 97.38 75 ASP A N 1
ATOM 551 C CA . ASP A 1 75 ? -16.167 -3.101 36.556 1.00 97.38 75 ASP A CA 1
ATOM 552 C C . ASP A 1 75 ? -17.052 -4.333 36.287 1.00 97.38 75 ASP A C 1
ATOM 554 O O . ASP A 1 75 ? -17.900 -4.717 37.104 1.00 97.38 75 ASP A O 1
ATOM 558 N N . ILE A 1 76 ? -16.812 -4.982 35.143 1.00 98.56 76 ILE A N 1
ATOM 559 C CA . ILE A 1 76 ? -17.333 -6.313 34.804 1.00 98.56 76 ILE A CA 1
ATOM 560 C C . ILE A 1 76 ? -16.125 -7.227 34.590 1.00 98.56 76 ILE A C 1
ATOM 562 O O . ILE A 1 76 ? -15.447 -7.112 33.574 1.00 98.56 76 ILE A O 1
ATOM 566 N N . GLY A 1 77 ? -15.856 -8.154 35.510 1.00 97.81 77 GLY A N 1
ATOM 567 C CA . GLY A 1 77 ? -14.695 -9.050 35.434 1.00 97.81 77 GLY A CA 1
ATOM 568 C C . GLY A 1 77 ? -14.766 -10.079 34.297 1.00 97.81 77 GLY A C 1
ATOM 569 O O . GLY A 1 77 ? -13.735 -10.542 33.819 1.00 97.81 77 GLY A O 1
ATOM 570 N N . GLY A 1 78 ? -15.973 -10.421 33.838 1.00 97.31 78 GLY A N 1
ATOM 571 C CA . GLY A 1 78 ? -16.222 -11.348 32.734 1.00 97.31 78 GLY A CA 1
ATOM 572 C C . GLY A 1 78 ? -16.692 -10.673 31.442 1.00 97.31 78 GLY A C 1
ATOM 573 O O . GLY A 1 78 ? -16.217 -9.612 31.045 1.00 97.31 78 GLY A O 1
ATOM 574 N N . ARG A 1 79 ? -17.627 -11.329 30.743 1.00 97.88 79 ARG A N 1
ATOM 575 C CA . ARG A 1 79 ? -18.167 -10.882 29.450 1.00 97.88 79 ARG A CA 1
ATOM 576 C C . ARG A 1 79 ? -19.333 -9.909 29.636 1.00 97.88 79 ARG A C 1
ATOM 578 O O . ARG A 1 79 ? -20.265 -10.208 30.382 1.00 97.88 79 ARG A O 1
ATOM 585 N N . LEU A 1 80 ? -19.355 -8.819 28.871 1.00 98.62 80 LEU A N 1
ATOM 586 C CA . LEU A 1 80 ? -20.558 -8.005 28.663 1.00 98.62 80 LEU A CA 1
ATOM 587 C C . LEU A 1 80 ? -21.320 -8.533 27.439 1.00 98.62 80 LEU A C 1
ATOM 589 O O . LEU A 1 80 ? -20.753 -8.650 26.356 1.00 98.62 80 LEU A O 1
ATOM 593 N N . SER A 1 81 ? -22.601 -8.871 27.588 1.00 98.56 81 SER A N 1
ATOM 594 C CA . SER A 1 81 ? -23.432 -9.398 26.502 1.00 98.56 81 SER A CA 1
ATOM 595 C C . SER A 1 81 ? -24.809 -8.735 26.466 1.00 98.56 81 SER A C 1
ATOM 597 O O . SER A 1 81 ? -25.622 -8.906 27.373 1.00 98.56 81 SER A O 1
ATOM 599 N N . ILE A 1 82 ? -25.074 -7.985 25.394 1.00 98.56 82 ILE A N 1
ATOM 600 C CA . ILE A 1 82 ? -26.316 -7.240 25.156 1.00 98.56 82 ILE A CA 1
ATOM 601 C C . ILE A 1 82 ? -26.915 -7.764 23.847 1.00 98.56 82 ILE A C 1
ATOM 603 O O . ILE A 1 82 ? -26.472 -7.398 22.756 1.00 98.56 82 ILE A O 1
ATOM 607 N N . VAL A 1 83 ? -27.889 -8.675 23.941 1.00 98.38 83 VAL A N 1
ATOM 608 C CA . VAL A 1 83 ? -28.351 -9.463 22.783 1.00 98.38 83 VAL A CA 1
ATOM 609 C C . VAL A 1 83 ? -29.873 -9.445 22.615 1.00 98.38 83 VAL A C 1
ATOM 611 O O . VAL A 1 83 ? -30.627 -9.782 23.523 1.00 98.38 83 VAL A O 1
ATOM 614 N N . SER A 1 84 ? -30.353 -9.115 21.416 1.00 98.00 84 SER A N 1
ATOM 615 C CA . SER A 1 84 ? -31.785 -9.138 21.070 1.00 98.00 84 SER A CA 1
ATOM 616 C C . SER A 1 84 ? -32.672 -8.251 21.967 1.00 98.00 84 SER A C 1
ATOM 618 O O . SER A 1 84 ? -33.781 -8.651 22.330 1.00 98.00 84 SER A O 1
ATOM 620 N N . ASN A 1 85 ? -32.211 -7.051 22.338 1.00 97.88 85 ASN A N 1
ATOM 621 C CA . ASN A 1 85 ? -33.011 -6.074 23.086 1.00 97.88 85 ASN A CA 1
ATOM 622 C C . ASN A 1 85 ? -33.541 -4.983 22.139 1.00 97.88 85 ASN A C 1
ATOM 624 O O . ASN A 1 85 ? -32.893 -3.968 21.895 1.00 97.88 85 ASN A O 1
ATOM 628 N N . SER A 1 86 ? -34.745 -5.186 21.598 1.00 96.88 86 SER A N 1
ATOM 629 C CA . SER A 1 86 ? -35.314 -4.374 20.507 1.00 96.88 86 SER A CA 1
ATOM 630 C C . SER A 1 86 ? -35.644 -2.907 20.834 1.00 96.88 86 SER A C 1
ATOM 632 O O . SER A 1 86 ? -36.108 -2.203 19.942 1.00 96.88 86 SER A O 1
ATOM 634 N N . TYR A 1 87 ? -35.468 -2.435 22.074 1.00 97.44 87 TYR A N 1
ATOM 635 C CA . TYR A 1 87 ? -35.844 -1.070 22.484 1.00 97.44 87 TYR A CA 1
ATOM 636 C C . TYR A 1 87 ? -34.714 -0.240 23.107 1.00 97.44 87 TYR A C 1
ATOM 638 O O . TYR A 1 87 ? -34.969 0.908 23.468 1.00 97.44 87 TYR A O 1
ATOM 646 N N . ILE A 1 88 ? -33.507 -0.793 23.244 1.00 97.31 88 ILE A N 1
ATOM 647 C CA . ILE A 1 88 ? -32.333 -0.056 23.727 1.00 97.31 88 ILE A CA 1
ATOM 648 C C . ILE A 1 88 ? -31.809 0.808 22.577 1.00 97.31 88 ILE A C 1
ATOM 650 O O . ILE A 1 88 ? -31.652 0.290 21.472 1.00 97.31 88 ILE A O 1
ATOM 654 N N . SER A 1 89 ? -31.579 2.101 22.822 1.00 96.56 89 SER A N 1
ATOM 655 C CA . SER A 1 89 ? -31.065 3.058 21.827 1.00 96.56 89 SER A CA 1
ATOM 656 C C . SER A 1 89 ? -29.585 3.401 21.971 1.00 96.56 89 SER A C 1
ATOM 658 O O . SER A 1 89 ? -28.967 3.825 21.000 1.00 96.56 89 SER A O 1
ATOM 660 N N . ASP A 1 90 ? -29.022 3.205 23.153 1.00 96.75 90 ASP A N 1
ATOM 661 C CA . ASP A 1 90 ? -27.720 3.711 23.589 1.00 96.75 90 ASP A CA 1
ATOM 662 C C . ASP A 1 90 ? -27.287 2.929 24.841 1.00 96.75 90 ASP A C 1
ATOM 664 O O . ASP A 1 90 ? -27.990 2.012 25.278 1.00 96.75 90 ASP A O 1
ATOM 668 N N . MET A 1 91 ? -26.138 3.280 25.417 1.00 97.62 91 MET A N 1
ATOM 669 C CA . MET A 1 91 ? -25.595 2.670 26.631 1.00 97.62 91 MET A CA 1
ATOM 670 C C . MET A 1 91 ? -25.845 3.522 27.890 1.00 97.62 91 MET A C 1
ATOM 672 O O . MET A 1 91 ? -25.175 3.310 28.904 1.00 97.62 91 MET A O 1
ATOM 676 N N . ASP A 1 92 ? -26.813 4.453 27.880 1.00 95.88 92 ASP A N 1
ATOM 677 C CA . ASP A 1 92 ? -27.055 5.321 29.037 1.00 95.88 92 ASP A CA 1
ATOM 678 C C . ASP A 1 92 ? -27.450 4.505 30.276 1.00 95.88 92 ASP A C 1
ATOM 680 O O . ASP A 1 92 ? -28.342 3.643 30.265 1.00 95.88 92 ASP A O 1
ATOM 684 N N . GLY A 1 93 ? -26.742 4.799 31.362 1.00 96.44 93 GLY A N 1
ATOM 685 C CA . GLY A 1 93 ? -26.715 4.018 32.585 1.00 96.44 93 GLY A CA 1
ATOM 686 C C . GLY A 1 93 ? -25.457 3.170 32.768 1.00 96.44 93 GLY A C 1
ATOM 687 O O . GLY A 1 93 ? -25.313 2.627 33.850 1.00 96.44 93 GLY A O 1
ATOM 688 N N . LEU A 1 94 ? -24.537 3.079 31.799 1.00 98.00 94 LEU A N 1
ATOM 689 C CA . LEU A 1 94 ? -23.209 2.451 31.970 1.00 98.00 94 LEU A CA 1
ATOM 690 C C . LEU A 1 94 ? -22.068 3.480 32.126 1.00 98.00 94 LEU A C 1
ATOM 692 O O . LEU A 1 94 ? -20.898 3.142 31.989 1.00 98.00 94 LEU A O 1
ATOM 696 N N . ASN A 1 95 ? -22.417 4.722 32.477 1.00 96.75 95 ASN A N 1
ATOM 697 C CA . ASN A 1 95 ? -21.569 5.926 32.443 1.00 96.75 95 ASN A CA 1
ATOM 698 C C . ASN A 1 95 ? -20.281 5.884 33.301 1.00 96.75 95 ASN A C 1
ATOM 700 O O . ASN A 1 95 ? -19.439 6.776 33.179 1.00 96.75 95 ASN A O 1
ATOM 704 N N . LEU A 1 96 ? -20.127 4.887 34.180 1.00 98.06 96 LEU A N 1
ATOM 705 C CA . LEU A 1 96 ? -18.924 4.662 34.989 1.00 98.06 96 LEU A CA 1
ATOM 706 C C . LEU A 1 96 ? -18.144 3.391 34.618 1.00 98.06 96 LEU A C 1
ATOM 708 O O . LEU A 1 96 ? -17.052 3.200 35.153 1.00 98.06 96 LEU A O 1
ATOM 712 N N . LEU A 1 97 ? -18.647 2.564 33.695 1.00 98.44 97 LEU A N 1
ATOM 713 C CA . LEU A 1 97 ? -18.017 1.302 33.318 1.00 98.44 97 LEU A CA 1
ATOM 714 C C . LEU A 1 97 ? -16.668 1.582 32.654 1.00 98.44 97 LEU A C 1
ATOM 716 O O . LEU A 1 97 ? -16.603 2.138 31.560 1.00 98.44 97 LEU A O 1
ATOM 720 N N . SER A 1 98 ? -15.597 1.189 33.337 1.00 97.00 98 SER A N 1
ATOM 721 C CA . SER A 1 98 ? -14.219 1.480 32.934 1.00 97.00 98 SER A CA 1
ATOM 722 C C . SER A 1 98 ? -13.509 0.288 32.294 1.00 97.00 98 SER A C 1
ATOM 724 O O . SER A 1 98 ? -12.606 0.470 31.477 1.00 97.00 98 SER A O 1
ATOM 726 N N . ARG A 1 99 ? -13.945 -0.936 32.620 1.00 95.88 99 ARG A N 1
ATOM 727 C CA . ARG A 1 99 ? -13.311 -2.178 32.174 1.00 95.88 99 ARG A CA 1
ATOM 728 C C . ARG A 1 99 ? -14.324 -3.298 31.949 1.00 95.88 99 ARG A C 1
ATOM 730 O O . ARG A 1 99 ? -15.216 -3.523 32.771 1.00 95.88 99 ARG A O 1
ATOM 737 N N . VAL A 1 100 ? -14.118 -4.054 30.871 1.00 98.31 100 VAL A N 1
ATOM 738 C CA . VAL A 1 100 ? -14.704 -5.387 30.664 1.00 98.31 100 VAL A CA 1
ATOM 739 C C . VAL A 1 100 ? -13.552 -6.391 30.637 1.00 98.31 100 VAL A C 1
ATOM 741 O O . VAL A 1 100 ? -12.703 -6.333 29.756 1.00 98.31 100 VAL A O 1
ATOM 744 N N . GLY A 1 101 ? -13.481 -7.290 31.619 1.00 96.62 101 GLY A N 1
ATOM 745 C CA . GLY A 1 101 ? -12.345 -8.196 31.824 1.00 96.62 101 GLY A CA 1
ATOM 746 C C . GLY A 1 101 ? -12.239 -9.344 30.815 1.00 96.62 101 GLY A C 1
ATOM 747 O O . GLY A 1 101 ? -11.181 -9.954 30.706 1.00 96.62 101 GLY A O 1
ATOM 748 N N . ALA A 1 102 ? -13.300 -9.621 30.051 1.00 95.38 102 ALA A N 1
ATOM 749 C CA . ALA A 1 102 ? -13.283 -10.556 28.926 1.00 95.38 102 ALA A CA 1
ATOM 750 C C . ALA A 1 102 ? -13.911 -9.915 27.669 1.00 95.38 102 ALA A C 1
ATOM 752 O O . ALA A 1 102 ? -13.642 -8.763 27.352 1.00 95.38 102 ALA A O 1
ATOM 753 N N . SER A 1 103 ? -14.727 -10.658 26.912 1.00 95.12 103 SER A N 1
ATOM 754 C CA . SER A 1 103 ? -15.320 -10.179 25.653 1.00 95.12 103 SER A CA 1
ATOM 755 C C . SER A 1 103 ? -16.467 -9.175 25.856 1.00 95.12 103 SER A C 1
ATOM 757 O O . SER A 1 103 ? -17.205 -9.252 26.840 1.00 95.12 103 SER A O 1
ATOM 759 N N . MET A 1 104 ? -16.731 -8.345 24.848 1.00 98.12 104 MET A N 1
ATOM 760 C CA . MET A 1 104 ? -17.954 -7.547 24.728 1.00 98.12 104 MET A CA 1
ATOM 761 C C . MET A 1 104 ? -18.748 -7.978 23.487 1.00 98.12 104 MET A C 1
ATOM 763 O O . MET A 1 104 ? -18.218 -7.996 22.383 1.00 98.12 104 MET A O 1
ATOM 767 N N . VAL A 1 105 ? -20.022 -8.346 23.654 1.00 97.81 105 VAL A N 1
ATOM 768 C CA . VAL A 1 105 ? -20.875 -8.900 22.586 1.00 97.81 105 VAL A CA 1
ATOM 769 C C . VAL A 1 105 ? -22.182 -8.118 22.496 1.00 97.81 105 VAL A C 1
ATOM 771 O O . VAL A 1 105 ? -23.008 -8.185 23.408 1.00 97.81 105 VAL A O 1
ATOM 774 N N . VAL A 1 106 ? -22.406 -7.416 21.385 1.00 98.38 106 VAL A N 1
ATOM 775 C CA . VAL A 1 106 ? -23.578 -6.553 21.180 1.00 98.38 106 VAL A CA 1
ATOM 776 C C . VAL A 1 106 ? -24.254 -6.895 19.857 1.00 98.38 106 VAL A C 1
ATOM 778 O O . VAL A 1 106 ? -23.801 -6.494 18.784 1.00 98.38 106 VAL A O 1
ATOM 781 N N . LYS A 1 107 ? -25.344 -7.675 19.926 1.00 97.44 107 LYS A N 1
ATOM 782 C CA . LYS A 1 107 ? -25.994 -8.235 18.729 1.00 97.44 107 LYS A CA 1
ATOM 783 C C . LYS A 1 107 ? -27.510 -8.114 18.697 1.00 97.44 107 LYS A C 1
ATOM 785 O O . LYS A 1 107 ? -28.177 -8.298 19.713 1.00 97.44 107 LYS A O 1
ATOM 790 N N . TYR A 1 108 ? -28.075 -7.941 17.502 1.00 97.31 108 TYR A N 1
ATOM 791 C CA . TYR A 1 108 ? -29.528 -7.934 17.264 1.00 97.31 108 TYR A CA 1
ATOM 792 C C . TYR A 1 108 ? -30.305 -6.846 18.039 1.00 97.31 108 TYR A C 1
ATOM 794 O O . TYR A 1 108 ? -31.495 -7.012 18.324 1.00 97.31 108 TYR A O 1
ATOM 802 N N . ASN A 1 109 ? -29.669 -5.729 18.403 1.00 98.25 109 ASN A N 1
ATOM 803 C CA . ASN A 1 109 ? -30.331 -4.621 19.095 1.00 98.25 109 ASN A CA 1
ATOM 804 C C . ASN A 1 109 ? -30.813 -3.598 18.054 1.00 98.25 109 ASN A C 1
ATOM 806 O O . ASN A 1 109 ? -30.146 -2.616 17.756 1.00 98.25 109 ASN A O 1
ATOM 810 N N . GLN A 1 110 ? -31.984 -3.857 17.465 1.00 96.81 110 GLN A N 1
ATOM 811 C CA . GLN A 1 110 ? -32.522 -3.140 16.290 1.00 96.81 110 GLN A CA 1
ATOM 812 C C . GLN A 1 110 ? -32.691 -1.618 16.448 1.00 96.81 110 GLN A C 1
ATOM 814 O O . GLN A 1 110 ? -32.841 -0.916 15.451 1.00 96.81 110 GLN A O 1
ATOM 819 N N . MET A 1 111 ? -32.726 -1.112 17.682 1.00 98.12 111 MET A N 1
ATOM 820 C CA . MET A 1 111 ? -32.876 0.315 17.977 1.00 98.12 111 MET A CA 1
ATOM 821 C C . MET A 1 111 ? -31.586 0.981 18.463 1.00 98.12 111 MET A C 1
ATOM 823 O O . MET A 1 111 ? -31.592 2.206 18.575 1.00 98.12 111 MET A O 1
ATOM 827 N N . LEU A 1 112 ? -30.519 0.210 18.713 1.00 98.50 112 LEU A N 1
ATOM 828 C CA . LEU A 1 112 ? -29.232 0.720 19.182 1.00 98.50 112 LEU A CA 1
ATOM 829 C C . LEU A 1 112 ? -28.633 1.623 18.107 1.00 98.50 112 LEU A C 1
ATOM 831 O O . LEU A 1 112 ? -28.616 1.236 16.942 1.00 98.50 112 LEU A O 1
ATOM 835 N N . LYS A 1 113 ? -28.175 2.808 18.509 1.00 98.06 113 LYS A N 1
ATOM 836 C CA . LYS A 1 113 ? -27.668 3.861 17.626 1.00 98.06 113 LYS A CA 1
ATOM 837 C C . LYS A 1 113 ? -26.176 4.124 17.764 1.00 98.06 113 LYS A C 1
ATOM 839 O O . LYS A 1 113 ? -25.522 4.406 16.769 1.00 98.06 113 LYS A O 1
ATOM 844 N N . SER A 1 114 ? -25.675 4.024 18.987 1.00 98.00 114 SER A N 1
ATOM 845 C CA . SER A 1 114 ? -24.293 4.288 19.376 1.00 98.00 114 SER A CA 1
ATOM 846 C C . SER A 1 114 ? -23.979 3.529 20.671 1.00 98.00 114 SER A C 1
ATOM 848 O O . SER A 1 114 ? -24.850 2.876 21.257 1.00 98.00 114 SER A O 1
ATOM 850 N N . PHE A 1 115 ? -22.751 3.664 21.161 1.00 98.25 115 PHE A N 1
ATOM 851 C CA . PHE A 1 115 ? -22.317 3.190 22.475 1.00 98.25 115 PHE A CA 1
ATOM 852 C C . PHE A 1 115 ? -22.368 4.297 23.546 1.00 98.25 115 PHE A C 1
ATOM 854 O O . PHE A 1 115 ? -21.742 4.176 24.600 1.00 98.25 115 PHE A O 1
ATOM 861 N N . SER A 1 116 ? -23.118 5.381 23.293 1.00 97.88 116 SER A N 1
ATOM 862 C CA . SER A 1 116 ? -23.131 6.579 24.135 1.00 97.88 116 SER A CA 1
ATOM 863 C C . SER A 1 116 ? -23.509 6.215 25.566 1.00 97.88 116 SER A C 1
ATOM 865 O O . SER A 1 116 ? -24.573 5.649 25.802 1.00 97.88 116 SER A O 1
ATOM 867 N N . GLY A 1 117 ? -22.611 6.523 26.498 1.00 97.06 117 GLY A N 1
ATOM 868 C CA . GLY A 1 117 ? -22.669 6.058 27.883 1.00 97.06 117 GLY A CA 1
ATOM 869 C C . GLY A 1 117 ? -21.549 5.088 28.272 1.00 97.06 117 GLY A C 1
ATOM 870 O O . GLY A 1 117 ? -21.410 4.794 29.449 1.00 97.06 117 GLY A O 1
ATOM 871 N N . LEU A 1 118 ? -20.698 4.648 27.337 1.00 98.00 118 LEU A N 1
ATOM 872 C CA . LEU A 1 118 ? -19.460 3.908 27.639 1.00 98.00 118 LEU A CA 1
ATOM 873 C C . LEU A 1 118 ? -18.196 4.779 27.702 1.00 98.00 118 LEU A C 1
ATOM 875 O O . LEU A 1 118 ? -17.102 4.238 27.775 1.00 98.00 118 LEU A O 1
ATOM 879 N N . GLY A 1 119 ? -18.318 6.111 27.753 1.00 96.81 119 GLY A N 1
ATOM 880 C CA . GLY A 1 119 ? -17.193 7.058 27.626 1.00 96.81 119 GLY A CA 1
ATOM 881 C C . GLY A 1 119 ? -16.107 7.018 28.720 1.00 96.81 119 GLY A C 1
ATOM 882 O O . GLY A 1 119 ? -15.270 7.916 28.764 1.00 96.81 119 GLY A O 1
ATOM 883 N N . LYS A 1 120 ? -16.110 6.016 29.609 1.00 97.94 120 LYS A N 1
ATOM 884 C CA . LYS A 1 120 ? -15.009 5.683 30.531 1.00 97.94 120 LYS A CA 1
ATOM 885 C C . LYS A 1 120 ? -14.331 4.339 30.242 1.00 97.94 120 LYS A C 1
ATOM 887 O O . LYS A 1 120 ? -13.343 4.033 30.904 1.00 97.94 120 LYS A O 1
ATOM 892 N N . LEU A 1 121 ? -14.843 3.545 29.303 1.00 98.19 121 LEU A N 1
ATOM 893 C CA . LEU A 1 121 ? -14.332 2.221 28.968 1.00 98.19 121 LEU A CA 1
ATOM 894 C C . LEU A 1 121 ? -12.993 2.355 28.237 1.00 98.19 121 LEU A C 1
ATOM 896 O O . LEU A 1 121 ? -12.961 2.781 27.086 1.00 98.19 121 LEU A O 1
ATOM 900 N N . THR A 1 122 ? -11.900 1.975 28.900 1.00 97.19 122 THR A N 1
ATOM 901 C CA . THR A 1 122 ? -10.545 2.087 28.333 1.00 97.19 122 THR A CA 1
ATOM 902 C C . THR A 1 122 ? -9.960 0.763 27.857 1.00 97.19 122 THR A C 1
ATOM 904 O O . THR A 1 122 ? -9.057 0.773 27.020 1.00 97.19 122 THR A O 1
ATOM 907 N N . GLN A 1 123 ? -10.465 -0.373 28.351 1.00 94.62 123 GLN A N 1
ATOM 908 C CA . GLN A 1 123 ? -9.930 -1.698 28.029 1.00 94.62 123 GLN A CA 1
ATOM 909 C C . GLN A 1 123 ? -11.017 -2.778 27.936 1.00 94.62 123 GLN A C 1
ATOM 911 O O . GLN A 1 123 ? -11.915 -2.867 28.784 1.00 94.62 123 GLN A O 1
ATOM 916 N N . ILE A 1 124 ? -10.865 -3.659 26.943 1.00 97.06 124 ILE A N 1
ATOM 917 C CA . ILE A 1 124 ? -11.602 -4.923 26.818 1.00 97.06 124 ILE A CA 1
ATOM 918 C C . ILE A 1 124 ? -10.590 -6.081 26.873 1.00 97.06 124 ILE A C 1
ATOM 920 O O . ILE A 1 124 ? -9.776 -6.255 25.971 1.00 97.06 124 ILE A O 1
ATOM 924 N N . GLY A 1 125 ? -10.642 -6.916 27.913 1.00 94.25 125 GLY A N 1
ATOM 925 C CA . GLY A 1 125 ? -9.715 -8.042 28.132 1.00 94.25 125 GLY A CA 1
ATOM 926 C C . GLY A 1 125 ? -9.885 -9.231 27.172 1.00 94.25 125 GLY A C 1
ATOM 927 O O . GLY A 1 125 ? -9.401 -10.325 27.437 1.00 94.25 125 GLY A O 1
ATOM 928 N N . GLY A 1 126 ? -10.615 -9.051 26.073 1.00 91.38 126 GLY A N 1
ATOM 929 C CA . GLY A 1 126 ? -10.897 -10.061 25.060 1.00 91.38 126 GLY A CA 1
ATOM 930 C C . GLY A 1 126 ? -11.494 -9.423 23.806 1.00 91.38 126 GLY A C 1
ATOM 931 O O . GLY A 1 126 ? -11.247 -8.257 23.516 1.00 91.38 126 GLY A O 1
ATOM 932 N N . SER A 1 127 ? -12.269 -10.187 23.035 1.00 92.94 127 SER A N 1
ATOM 933 C CA . SER A 1 127 ? -12.812 -9.725 21.747 1.00 92.94 127 SER A CA 1
ATOM 934 C C . SER A 1 127 ? -14.022 -8.791 21.881 1.00 92.94 127 SER A C 1
ATOM 936 O O . SER A 1 127 ? -14.858 -8.982 22.770 1.00 92.94 127 SER A O 1
ATOM 938 N N . MET A 1 128 ? -14.179 -7.856 20.942 1.00 96.81 128 MET A N 1
ATOM 939 C CA . MET A 1 128 ? -15.380 -7.032 20.768 1.00 96.81 128 MET A CA 1
ATOM 940 C C . MET A 1 128 ? -16.147 -7.467 19.512 1.00 96.81 128 MET A C 1
ATOM 942 O O . MET A 1 128 ? -15.580 -7.518 18.426 1.00 96.81 128 MET A O 1
ATOM 946 N N . ASP A 1 129 ? -17.433 -7.794 19.659 1.00 95.69 129 ASP A N 1
ATOM 947 C CA . ASP A 1 129 ? -18.250 -8.418 18.613 1.00 95.69 129 ASP A CA 1
ATOM 948 C C . ASP A 1 129 ? -19.618 -7.726 18.468 1.00 95.69 129 ASP A C 1
ATOM 950 O O . ASP A 1 129 ? -20.521 -7.888 19.299 1.00 95.69 129 ASP A O 1
ATOM 954 N N . ILE A 1 130 ? -19.752 -6.929 17.405 1.00 97.94 130 ILE A N 1
ATOM 955 C CA . ILE A 1 130 ? -20.837 -5.976 17.153 1.00 97.94 130 ILE A CA 1
ATOM 956 C C . ILE A 1 130 ? -21.536 -6.345 15.840 1.00 97.94 130 ILE A C 1
ATOM 958 O O . ILE A 1 130 ? -21.003 -6.118 14.750 1.00 97.94 130 ILE A O 1
ATOM 962 N N . GLN A 1 131 ? -22.738 -6.926 15.915 1.00 95.69 131 GLN A N 1
ATOM 963 C CA . GLN A 1 131 ? -23.406 -7.453 14.716 1.00 95.69 131 GLN A CA 1
ATOM 964 C C . GLN A 1 131 ? -24.920 -7.255 14.676 1.00 95.69 131 GLN A C 1
ATOM 966 O O . GLN A 1 131 ? -25.616 -7.457 15.672 1.00 95.69 131 GLN A O 1
ATOM 971 N N . LEU A 1 132 ? -25.460 -6.998 13.482 1.00 95.31 132 LEU A N 1
ATOM 972 C CA . LEU A 1 132 ? -26.907 -7.013 13.219 1.00 95.31 132 LEU A CA 1
ATOM 973 C C . LEU A 1 132 ? -27.682 -5.975 14.058 1.00 95.31 132 LEU A C 1
ATOM 975 O O . LEU A 1 132 ? -28.841 -6.185 14.430 1.00 95.31 132 LEU A O 1
ATOM 979 N N . ASN A 1 133 ? -27.049 -4.835 14.356 1.00 98.00 133 ASN A N 1
ATOM 980 C CA . ASN A 1 133 ? -27.668 -3.691 15.024 1.00 98.00 133 ASN A CA 1
ATOM 981 C C . ASN A 1 133 ? -28.095 -2.668 13.955 1.00 98.00 133 ASN A C 1
ATOM 983 O O . ASN A 1 133 ? -27.341 -1.780 13.577 1.00 98.00 133 ASN A O 1
ATOM 987 N N . GLN A 1 134 ? -29.318 -2.819 13.440 1.00 97.06 134 GLN A N 1
ATOM 988 C CA . GLN A 1 134 ? -29.813 -2.148 12.220 1.00 97.06 134 GLN A CA 1
ATOM 989 C C . GLN A 1 134 ? -29.794 -0.608 12.214 1.00 97.06 134 GLN A C 1
ATOM 991 O O . GLN A 1 134 ? -29.993 -0.023 11.155 1.00 97.06 134 GLN A O 1
ATOM 996 N N . LYS A 1 135 ? -29.620 0.048 13.366 1.00 98.25 135 LYS A N 1
ATOM 997 C CA . LYS A 1 135 ? -29.594 1.516 13.498 1.00 98.25 135 LYS A CA 1
ATOM 998 C C . LYS A 1 135 ? -28.294 2.057 14.085 1.00 98.25 135 LYS A C 1
ATOM 1000 O O . LYS A 1 135 ? -28.227 3.257 14.343 1.00 98.25 135 LYS A O 1
ATOM 1005 N N . LEU A 1 136 ? -27.310 1.187 14.317 1.00 98.56 136 LEU A N 1
ATOM 1006 C CA . LEU A 1 136 ? -26.018 1.560 14.872 1.00 98.56 136 LEU A CA 1
ATOM 1007 C C . LEU A 1 136 ? -25.265 2.329 13.791 1.00 98.56 136 LEU A C 1
ATOM 1009 O O . LEU A 1 136 ? -24.858 1.713 12.810 1.00 98.56 136 LEU A O 1
ATOM 1013 N N . PHE A 1 137 ? -25.151 3.647 13.960 1.00 97.75 137 PHE A N 1
ATOM 1014 C CA . PHE A 1 137 ? -24.617 4.538 12.931 1.00 97.75 137 PHE A CA 1
ATOM 1015 C C . PHE A 1 137 ? -23.184 5.002 13.201 1.00 97.75 137 PHE A C 1
ATOM 1017 O O . PHE A 1 137 ? -22.498 5.427 12.277 1.00 97.75 137 PHE A O 1
ATOM 1024 N N . ASN A 1 138 ? -22.717 4.897 14.446 1.00 97.88 138 ASN A N 1
ATOM 1025 C CA . ASN A 1 138 ? -21.328 5.148 14.812 1.00 97.88 138 ASN A CA 1
ATOM 1026 C C . ASN A 1 138 ? -20.931 4.388 16.092 1.00 97.88 138 ASN A C 1
ATOM 1028 O O . ASN A 1 138 ? -21.722 3.626 16.664 1.00 97.88 138 ASN A O 1
ATOM 1032 N N . LEU A 1 139 ? -19.704 4.620 16.560 1.00 98.06 139 LEU A N 1
ATOM 1033 C CA . LEU A 1 139 ? -19.144 4.069 17.793 1.00 98.06 139 LEU A CA 1
ATOM 1034 C C . LEU A 1 139 ? -19.031 5.102 18.934 1.00 98.06 139 LEU A C 1
ATOM 1036 O O . LEU A 1 139 ? -18.303 4.860 19.896 1.00 98.06 139 LEU A O 1
ATOM 1040 N N . THR A 1 140 ? -19.776 6.219 18.883 1.00 98.12 140 THR A N 1
ATOM 1041 C CA . THR A 1 140 ? -19.762 7.247 19.945 1.00 98.12 140 THR A CA 1
ATOM 1042 C C . THR A 1 140 ? -19.988 6.626 21.315 1.00 98.12 140 THR A C 1
ATOM 1044 O O . THR A 1 140 ? -20.938 5.866 21.493 1.00 98.12 140 THR A O 1
ATOM 1047 N N . GLY A 1 141 ? -19.151 6.984 22.284 1.00 97.69 141 GLY A N 1
ATOM 1048 C CA . GLY A 1 141 ? -19.025 6.354 23.594 1.00 97.69 141 GLY A CA 1
ATOM 1049 C C . GLY A 1 141 ? -17.805 5.437 23.742 1.00 97.69 141 GLY A C 1
ATOM 1050 O O . GLY A 1 141 ? -17.600 4.947 24.847 1.00 97.69 141 GLY A O 1
ATOM 1051 N N . LEU A 1 142 ? -17.019 5.185 22.688 1.00 97.94 142 LEU A N 1
ATOM 1052 C CA . LEU A 1 142 ? -15.781 4.387 22.737 1.00 97.94 142 LEU A CA 1
ATOM 1053 C C . LEU A 1 142 ? -14.496 5.218 22.554 1.00 97.94 142 LEU A C 1
ATOM 1055 O O . LEU A 1 142 ? -13.423 4.641 22.420 1.00 97.94 142 LEU A O 1
ATOM 1059 N N . GLU A 1 143 ? -14.583 6.551 22.617 1.00 97.50 143 GLU A N 1
ATOM 1060 C CA . GLU A 1 143 ? -13.493 7.498 22.306 1.00 97.50 143 GLU A CA 1
ATOM 1061 C C . GLU A 1 143 ? -12.214 7.279 23.138 1.00 97.50 143 GLU A C 1
ATOM 1063 O O . GLU A 1 143 ? -11.117 7.634 22.711 1.00 97.50 143 GLU A O 1
ATOM 1068 N N . HIS A 1 144 ? -12.347 6.688 24.329 1.00 97.56 144 HIS A N 1
ATOM 1069 C CA . HIS A 1 144 ? -11.245 6.405 25.252 1.00 97.56 144 HIS A CA 1
ATOM 1070 C C . HIS A 1 144 ? -10.779 4.937 25.242 1.00 97.56 144 HIS A C 1
ATOM 1072 O O . HIS A 1 144 ? -10.006 4.556 26.120 1.00 97.56 144 HIS A O 1
ATOM 1078 N N . LEU A 1 145 ? -11.231 4.100 24.301 1.00 97.81 145 LEU A N 1
ATOM 1079 C CA . LEU A 1 145 ? -10.831 2.693 24.215 1.00 97.81 145 LEU A CA 1
ATOM 1080 C C . LEU A 1 145 ? -9.387 2.569 23.694 1.00 97.81 145 LEU A C 1
ATOM 1082 O O . LEU A 1 145 ? -9.125 2.775 22.514 1.00 97.81 145 LEU A O 1
ATOM 1086 N N . ILE A 1 146 ? -8.455 2.203 24.579 1.00 96.88 146 ILE A N 1
ATOM 1087 C CA . ILE A 1 146 ? -7.008 2.168 24.298 1.00 96.88 146 ILE A CA 1
ATOM 1088 C C . ILE A 1 146 ? -6.580 0.815 23.722 1.00 96.88 146 ILE A C 1
ATOM 1090 O O . ILE A 1 146 ? -5.770 0.762 22.795 1.00 96.88 146 ILE A O 1
ATOM 1094 N N . SER A 1 147 ? -7.088 -0.295 24.267 1.00 95.00 147 SER A N 1
ATOM 1095 C CA . SER A 1 147 ? -6.720 -1.634 23.798 1.00 95.00 147 SER A CA 1
ATOM 1096 C C . SER A 1 147 ? -7.829 -2.669 23.946 1.00 95.00 147 SER A C 1
ATOM 1098 O O . SER A 1 147 ? -8.706 -2.593 24.815 1.00 95.00 147 SER A O 1
ATOM 1100 N N . MET A 1 148 ? -7.731 -3.697 23.105 1.00 93.62 148 MET A N 1
ATOM 1101 C CA . MET A 1 148 ? -8.416 -4.965 23.310 1.00 93.62 148 MET A CA 1
ATOM 1102 C C . MET A 1 148 ? -7.449 -6.134 23.136 1.00 93.62 148 MET A C 1
ATOM 1104 O O . MET A 1 148 ? -6.710 -6.187 22.158 1.00 93.62 148 MET A O 1
ATOM 1108 N N . GLU A 1 149 ? -7.463 -7.089 24.067 1.00 90.31 149 GLU A N 1
ATOM 1109 C CA . GLU A 1 149 ? -6.558 -8.254 24.015 1.00 90.31 149 GLU A CA 1
ATOM 1110 C C . GLU A 1 149 ? -7.046 -9.336 23.030 1.00 90.31 149 GLU A C 1
ATOM 1112 O O . GLU A 1 149 ? -6.298 -10.235 22.661 1.00 90.31 149 GLU A O 1
ATOM 1117 N N . GLY A 1 150 ? -8.313 -9.270 22.602 1.00 89.50 150 GLY A N 1
ATOM 1118 C CA . GLY A 1 150 ? -8.894 -10.181 21.614 1.00 89.50 150 GLY A CA 1
ATOM 1119 C C . GLY A 1 150 ? -9.072 -9.552 20.233 1.00 89.50 150 GLY A C 1
ATOM 1120 O O . GLY A 1 150 ? -8.360 -8.633 19.841 1.00 89.50 150 GLY A O 1
ATOM 1121 N N . SER A 1 151 ? -10.031 -10.082 19.473 1.00 92.25 151 SER A N 1
ATOM 1122 C CA . SER A 1 151 ? -10.337 -9.635 18.105 1.00 92.25 151 SER A CA 1
ATOM 1123 C C . SER A 1 151 ? -11.397 -8.529 18.069 1.00 92.25 151 SER A C 1
ATOM 1125 O O . SER A 1 151 ? -12.336 -8.553 18.866 1.00 92.25 151 SER A O 1
ATOM 1127 N N . PHE A 1 152 ? -11.312 -7.629 17.092 1.00 96.00 152 PHE A N 1
ATOM 1128 C CA . PHE A 1 152 ? -12.386 -6.700 16.740 1.00 96.00 152 PHE A CA 1
ATOM 1129 C C . PHE A 1 152 ? -13.263 -7.285 15.626 1.00 96.00 152 PHE A C 1
ATOM 1131 O O . PHE A 1 152 ? -12.761 -7.801 14.625 1.00 96.00 152 PHE A O 1
ATOM 1138 N N . ALA A 1 153 ? -14.583 -7.205 15.785 1.00 95.44 153 ALA A N 1
ATOM 1139 C CA . ALA A 1 153 ? -15.551 -7.692 14.813 1.00 95.44 153 ALA A CA 1
ATOM 1140 C C . ALA A 1 153 ? -16.750 -6.740 14.695 1.00 95.44 153 ALA A C 1
ATOM 1142 O O . ALA A 1 153 ? -17.603 -6.702 15.582 1.00 95.44 153 ALA A O 1
ATOM 1143 N N . LEU A 1 154 ? -16.860 -6.036 13.566 1.00 96.94 154 LEU A N 1
ATOM 1144 C CA . LEU A 1 154 ? -18.006 -5.193 13.219 1.00 96.94 154 LEU A CA 1
ATOM 1145 C C . LEU A 1 154 ? -18.631 -5.665 11.901 1.00 96.94 154 LEU A C 1
ATOM 1147 O O . LEU A 1 154 ? -18.085 -5.411 10.827 1.00 96.94 154 LEU A O 1
ATOM 1151 N N . PHE A 1 155 ? -19.777 -6.349 11.967 1.00 92.75 155 PHE A N 1
ATOM 1152 C CA . PHE A 1 155 ? -20.359 -6.978 10.775 1.00 92.75 155 PHE A CA 1
ATOM 1153 C C . PHE A 1 155 ? -21.887 -6.877 10.673 1.00 92.75 155 PHE A C 1
ATOM 1155 O O . PHE A 1 155 ? -22.588 -7.087 11.663 1.00 92.75 155 PHE A O 1
ATOM 1162 N N . ASN A 1 156 ? -22.425 -6.634 9.474 1.00 94.31 156 ASN A N 1
ATOM 1163 C CA . ASN A 1 156 ? -23.869 -6.481 9.226 1.00 94.31 156 ASN A CA 1
ATOM 1164 C C . ASN A 1 156 ? -24.536 -5.377 10.079 1.00 94.31 156 ASN A C 1
ATOM 1166 O O . ASN A 1 156 ? -25.604 -5.594 10.660 1.00 94.31 156 ASN A O 1
ATOM 1170 N N . ASN A 1 157 ? -23.930 -4.193 10.188 1.00 97.50 157 ASN A N 1
ATOM 1171 C CA . ASN A 1 157 ? -24.573 -3.014 10.781 1.00 97.50 157 ASN A CA 1
ATOM 1172 C C . ASN A 1 157 ? -24.808 -2.000 9.646 1.00 97.50 157 ASN A C 1
ATOM 1174 O O . ASN A 1 157 ? -23.971 -1.130 9.428 1.00 97.50 157 ASN A O 1
ATOM 1178 N N . PRO A 1 158 ? -25.898 -2.144 8.862 1.00 96.38 158 PRO A N 1
ATOM 1179 C CA . PRO A 1 158 ? -26.024 -1.485 7.560 1.00 96.38 158 PRO A CA 1
ATOM 1180 C C . PRO A 1 158 ? -26.021 0.042 7.635 1.00 96.38 158 PRO A C 1
ATOM 1182 O O . PRO A 1 158 ? -25.514 0.660 6.714 1.00 96.38 158 PRO A O 1
ATOM 1185 N N . ALA A 1 159 ? -26.523 0.616 8.735 1.00 98.00 159 ALA A N 1
ATOM 1186 C CA . ALA A 1 159 ? -26.586 2.059 8.970 1.00 98.00 159 ALA A CA 1
ATOM 1187 C C . ALA A 1 159 ? -25.291 2.674 9.538 1.00 98.00 159 ALA A C 1
ATOM 1189 O O . ALA A 1 159 ? -25.298 3.858 9.855 1.00 98.00 159 ALA A O 1
ATOM 1190 N N . MET A 1 160 ? -24.225 1.889 9.745 1.00 98.25 160 MET A N 1
ATOM 1191 C CA . MET A 1 160 ? -22.948 2.378 10.275 1.00 98.25 160 MET A CA 1
ATOM 1192 C C . MET A 1 160 ? -22.295 3.317 9.263 1.00 98.25 160 MET A C 1
ATOM 1194 O O . MET A 1 160 ? -21.951 2.854 8.188 1.00 98.25 160 MET A O 1
ATOM 1198 N N . GLU A 1 161 ? -22.083 4.586 9.610 1.00 97.19 161 GLU A N 1
ATOM 1199 C CA . GLU A 1 161 ? -21.511 5.607 8.720 1.00 97.19 161 GLU A CA 1
ATOM 1200 C C . GLU A 1 161 ? -19.993 5.768 8.913 1.00 97.19 161 GLU A C 1
ATOM 1202 O O . GLU A 1 161 ? -19.261 5.945 7.941 1.00 97.19 161 GLU A O 1
ATOM 1207 N N . ASN A 1 162 ? -19.505 5.688 10.157 1.00 95.50 162 ASN A N 1
ATOM 1208 C CA . ASN A 1 162 ? -18.088 5.832 10.514 1.00 95.50 162 ASN A CA 1
ATOM 1209 C C . ASN A 1 162 ? -17.740 5.079 11.807 1.00 95.50 162 ASN A C 1
ATOM 1211 O O . ASN A 1 162 ? -18.615 4.744 12.608 1.00 95.50 162 ASN A O 1
ATOM 1215 N N . MET A 1 163 ? -16.444 4.851 12.031 1.00 95.62 163 MET A N 1
ATOM 1216 C CA . MET A 1 163 ? -15.915 4.289 13.283 1.00 95.62 163 MET A CA 1
ATOM 1217 C C . MET A 1 163 ? -14.799 5.133 13.906 1.00 95.62 163 MET A C 1
ATOM 1219 O O . MET A 1 163 ? -13.998 4.628 14.689 1.00 95.62 163 MET A O 1
ATOM 1223 N N . ASP A 1 164 ? -14.768 6.425 13.578 1.00 91.06 164 ASP A N 1
ATOM 1224 C CA . ASP A 1 164 ? -13.672 7.348 13.900 1.00 91.06 164 ASP A CA 1
ATOM 1225 C C . ASP A 1 164 ? -13.440 7.510 15.417 1.00 91.06 164 ASP A C 1
ATOM 1227 O O . ASP A 1 164 ? -12.373 7.918 15.855 1.00 91.06 164 ASP A O 1
ATOM 1231 N N . GLN A 1 165 ? -14.405 7.101 16.248 1.00 96.62 165 GLN A N 1
ATOM 1232 C CA . GLN A 1 165 ? -14.284 7.082 17.712 1.00 96.62 165 GLN A CA 1
ATOM 1233 C C . GLN A 1 165 ? -13.342 5.981 18.243 1.00 96.62 165 GLN A C 1
ATOM 1235 O O . GLN A 1 165 ? -13.242 5.799 19.452 1.00 96.62 165 GLN A O 1
ATOM 1240 N N . LEU A 1 166 ? -12.646 5.255 17.362 1.00 96.81 166 LEU A N 1
ATOM 1241 C CA . LEU A 1 166 ? -11.507 4.391 17.691 1.00 96.81 166 LEU A CA 1
ATOM 1242 C C . LEU A 1 166 ? -10.147 5.071 17.429 1.00 96.81 166 LEU A C 1
ATOM 1244 O O . LEU A 1 166 ? -9.123 4.394 17.428 1.00 96.81 166 LEU A O 1
ATOM 1248 N N . GLU A 1 167 ? -10.111 6.398 17.251 1.00 95.06 167 GLU A N 1
ATOM 1249 C CA . GLU A 1 167 ? -8.885 7.178 17.004 1.00 95.06 167 GLU A CA 1
ATOM 1250 C C . GLU A 1 167 ? -7.743 6.914 18.009 1.00 95.06 167 GLU A C 1
ATOM 1252 O O . GLU A 1 167 ? -6.578 6.914 17.616 1.00 95.06 167 GLU A O 1
ATOM 1257 N N . ASN A 1 168 ? -8.070 6.624 19.275 1.00 96.25 168 ASN A N 1
ATOM 1258 C CA . ASN A 1 168 ? -7.120 6.361 20.364 1.00 96.25 168 ASN A CA 1
ATOM 1259 C C . ASN A 1 168 ? -6.764 4.868 20.548 1.00 96.25 168 ASN A C 1
ATOM 1261 O O . ASN A 1 168 ? -6.046 4.518 21.489 1.00 96.25 168 ASN A O 1
ATOM 1265 N N . LEU A 1 169 ? -7.257 3.976 19.680 1.00 97.31 169 LEU A N 1
ATOM 1266 C CA . LEU A 1 169 ? -7.029 2.535 19.783 1.00 97.31 169 LEU A CA 1
ATOM 1267 C C . LEU A 1 169 ? -5.588 2.183 19.385 1.00 97.31 169 LEU A C 1
ATOM 1269 O O . LEU A 1 169 ? -5.238 2.153 18.208 1.00 97.31 169 LEU A O 1
ATOM 1273 N N . LEU A 1 170 ? -4.757 1.853 20.374 1.00 96.25 170 LEU A N 1
ATOM 1274 C CA . LEU A 1 170 ? -3.344 1.518 20.179 1.00 96.25 170 LEU A CA 1
ATOM 1275 C C . LEU A 1 170 ? -3.123 0.058 19.761 1.00 96.25 170 LEU A C 1
ATOM 1277 O O . LEU A 1 170 ? -2.112 -0.251 19.127 1.00 96.25 170 LEU A O 1
ATOM 1281 N N . ARG A 1 171 ? -4.014 -0.864 20.157 1.00 93.75 171 ARG A N 1
ATOM 1282 C CA . ARG A 1 171 ? -3.771 -2.308 20.005 1.00 93.75 171 ARG A CA 1
ATOM 1283 C C . ARG A 1 171 ? -5.031 -3.161 19.893 1.00 93.75 171 ARG A C 1
ATOM 1285 O O . ARG A 1 171 ? -5.943 -3.050 20.715 1.00 93.75 171 ARG A O 1
ATOM 1292 N N . VAL A 1 172 ? -4.988 -4.108 18.955 1.00 94.19 172 VAL A N 1
ATOM 1293 C CA . VAL A 1 172 ? -5.910 -5.247 18.851 1.00 94.19 172 VAL A CA 1
ATOM 1294 C C . VAL A 1 172 ? -5.094 -6.536 18.948 1.00 94.19 172 VAL A C 1
ATOM 1296 O O . VAL A 1 172 ? -4.253 -6.819 18.100 1.00 94.19 172 VAL A O 1
ATOM 1299 N N . GLY A 1 173 ? -5.306 -7.317 20.006 1.00 90.19 173 GLY A N 1
ATOM 1300 C CA . GLY A 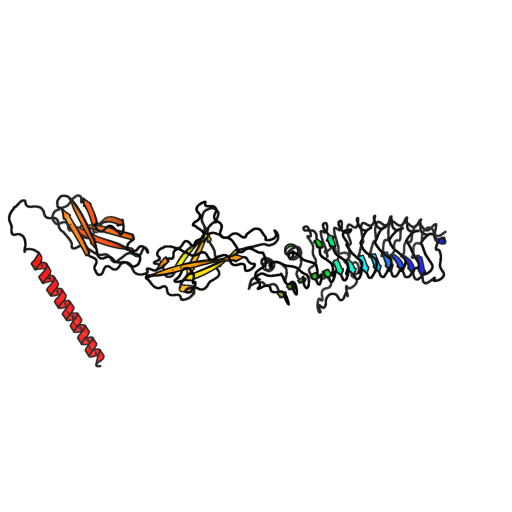1 173 ? -4.521 -8.522 20.267 1.00 90.19 173 GLY A CA 1
ATOM 1301 C C . GLY A 1 173 ? -4.717 -9.613 19.214 1.00 90.19 173 GLY A C 1
ATOM 1302 O O . GLY A 1 173 ? -3.749 -10.262 18.836 1.00 90.19 173 GLY A O 1
ATOM 1303 N N . GLY A 1 174 ? -5.942 -9.764 18.702 1.00 88.88 174 GLY A N 1
ATOM 1304 C CA . GLY A 1 174 ? -6.297 -10.727 17.658 1.00 88.88 174 GLY A CA 1
ATOM 1305 C C . GLY A 1 174 ? -6.624 -10.094 16.302 1.00 88.88 174 GLY A C 1
ATOM 1306 O O . GLY A 1 174 ? -6.071 -9.066 15.922 1.00 88.88 174 GLY A O 1
ATOM 1307 N N . SER A 1 175 ? -7.548 -10.715 15.566 1.00 90.44 175 SER A N 1
ATOM 1308 C CA . SER A 1 175 ? -7.971 -10.267 14.233 1.00 90.44 175 SER A CA 1
ATOM 1309 C C . SER A 1 175 ? -8.767 -8.958 14.277 1.00 90.44 175 SER A C 1
ATOM 1311 O O . SER A 1 175 ? -9.553 -8.738 15.198 1.00 90.44 175 SER A O 1
ATOM 1313 N N . PHE A 1 176 ? -8.649 -8.129 13.241 1.00 94.88 176 PHE A N 1
ATOM 1314 C CA . PHE A 1 176 ? -9.491 -6.949 13.029 1.00 94.88 176 PHE A CA 1
ATOM 1315 C C . PHE A 1 176 ? -10.379 -7.184 11.807 1.00 94.88 176 PHE A C 1
ATOM 1317 O O . PHE A 1 176 ? -9.861 -7.377 10.713 1.00 94.88 176 PHE A O 1
ATOM 1324 N N . VAL A 1 177 ? -11.704 -7.220 11.982 1.00 94.62 177 VAL A N 1
ATOM 1325 C CA . VAL A 1 177 ? -12.643 -7.592 10.910 1.00 94.62 177 VAL A CA 1
ATOM 1326 C C . VAL A 1 177 ? -13.835 -6.639 10.851 1.00 94.62 177 VAL A C 1
ATOM 1328 O O . VAL A 1 177 ? -14.640 -6.582 11.785 1.00 94.62 177 VAL A O 1
ATOM 1331 N N . VAL A 1 178 ? -13.991 -5.952 9.722 1.00 97.00 178 VAL A N 1
ATOM 1332 C CA . VAL A 1 178 ? -15.057 -4.985 9.439 1.00 97.00 178 VAL A CA 1
ATOM 1333 C C . VAL A 1 178 ? -15.704 -5.324 8.103 1.00 97.00 178 VAL A C 1
ATOM 1335 O O . VAL A 1 178 ? -15.043 -5.268 7.068 1.00 97.00 178 VAL A O 1
ATOM 1338 N N . GLY A 1 179 ? -16.997 -5.647 8.082 1.00 94.69 179 GLY A N 1
ATOM 1339 C CA . GLY A 1 179 ? -17.636 -5.935 6.800 1.00 94.69 179 GLY A CA 1
ATOM 1340 C C . GLY A 1 179 ? -19.153 -5.940 6.727 1.00 94.69 179 GLY A C 1
ATOM 1341 O O . GLY A 1 179 ? -19.853 -5.981 7.737 1.00 94.69 179 GLY A O 1
ATOM 1342 N N . SER A 1 180 ? -19.666 -5.873 5.498 1.00 94.31 180 SER A N 1
ATOM 1343 C CA . SER A 1 180 ? -21.106 -5.756 5.214 1.00 94.31 180 SER A CA 1
ATOM 1344 C C . SER A 1 180 ? -21.788 -4.641 6.027 1.00 94.31 180 SER A C 1
ATOM 1346 O O . SER A 1 180 ? -22.909 -4.786 6.517 1.00 94.31 180 SER A O 1
ATOM 1348 N N . ASN A 1 181 ? -21.089 -3.518 6.200 1.00 96.75 181 ASN A N 1
ATOM 1349 C CA . ASN A 1 181 ? -21.640 -2.285 6.748 1.00 96.75 181 ASN A CA 1
ATOM 1350 C C . ASN A 1 181 ? -21.858 -1.336 5.557 1.00 96.75 181 ASN A C 1
ATOM 1352 O O . ASN A 1 181 ? -20.942 -0.639 5.128 1.00 96.75 181 ASN A O 1
ATOM 1356 N N . GLU A 1 182 ? -23.041 -1.417 4.942 1.00 93.25 182 GLU A N 1
ATOM 1357 C CA . GLU A 1 182 ? -23.318 -0.829 3.620 1.00 93.25 182 GLU A CA 1
ATOM 1358 C C . GLU A 1 182 ? -23.130 0.695 3.565 1.00 93.25 182 GLU A C 1
ATOM 1360 O O . GLU A 1 182 ? -22.651 1.200 2.546 1.00 93.25 182 GLU A O 1
ATOM 1365 N N . ASP A 1 183 ? -23.472 1.405 4.648 1.00 97.31 183 ASP A N 1
ATOM 1366 C CA . ASP A 1 183 ? -23.347 2.861 4.762 1.00 97.31 183 ASP A CA 1
ATOM 1367 C C . ASP A 1 183 ? -21.959 3.358 5.214 1.00 97.31 183 ASP A C 1
ATOM 1369 O O . ASP A 1 183 ? -21.744 4.569 5.226 1.00 97.31 183 ASP A O 1
ATOM 1373 N N . LEU A 1 184 ? -21.008 2.468 5.533 1.00 98.25 184 LEU A N 1
ATOM 1374 C CA . LEU A 1 184 ? -19.722 2.850 6.134 1.00 98.25 184 LEU A CA 1
ATOM 1375 C C . LEU A 1 184 ? -18.867 3.605 5.118 1.00 98.25 184 LEU A C 1
ATOM 1377 O O . LEU A 1 184 ? -18.546 3.048 4.074 1.00 98.25 184 LEU A O 1
ATOM 1381 N N . VAL A 1 185 ? -18.487 4.847 5.429 1.00 97.62 185 VAL A N 1
ATOM 1382 C CA . VAL A 1 185 ? -17.711 5.733 4.542 1.00 97.62 185 VAL A CA 1
ATOM 1383 C C . VAL A 1 185 ? -16.240 5.813 4.953 1.00 97.62 185 VAL A C 1
ATOM 1385 O O . VAL A 1 185 ? -15.378 5.806 4.072 1.00 97.62 185 VAL A O 1
ATOM 1388 N N . SER A 1 186 ? -15.947 5.828 6.260 1.00 95.88 186 SER A N 1
ATOM 1389 C CA . SER A 1 186 ? -14.591 5.974 6.808 1.00 95.88 186 SER A CA 1
ATOM 1390 C C . SER A 1 186 ? -14.231 4.924 7.865 1.00 95.88 186 SER A C 1
ATOM 1392 O O . SER A 1 186 ? -15.042 4.536 8.712 1.00 95.88 186 SER A O 1
ATOM 1394 N N . ILE A 1 187 ? -12.964 4.506 7.846 1.00 96.56 187 ILE A N 1
ATOM 1395 C CA . ILE A 1 187 ? -12.277 3.809 8.939 1.00 96.56 187 ILE A CA 1
ATOM 1396 C C . ILE A 1 187 ? -11.019 4.613 9.272 1.00 96.56 187 ILE A C 1
ATOM 1398 O O . ILE A 1 187 ? -10.183 4.832 8.397 1.00 96.56 187 ILE A O 1
ATOM 1402 N N . GLN A 1 188 ? -10.887 5.043 10.527 1.00 96.00 188 GLN A N 1
ATOM 1403 C CA . GLN A 1 188 ? -9.755 5.833 11.013 1.00 96.00 188 GLN A CA 1
ATOM 1404 C C . GLN A 1 188 ? -9.110 5.131 12.213 1.00 96.00 188 GLN A C 1
ATOM 1406 O O . GLN A 1 188 ? -9.722 5.018 13.273 1.00 96.00 188 GLN A O 1
ATOM 1411 N N . LEU A 1 189 ? -7.872 4.661 12.041 1.00 96.44 189 LEU A N 1
ATOM 1412 C CA . LEU A 1 189 ? -7.043 4.038 13.080 1.00 96.44 189 LEU A CA 1
ATOM 1413 C C . LEU A 1 189 ? -5.651 4.710 13.160 1.00 96.44 189 LEU A C 1
ATOM 1415 O O . LEU A 1 189 ? -4.632 4.025 13.043 1.00 96.44 189 LEU A O 1
ATOM 1419 N N . PRO A 1 190 ? -5.563 6.043 13.340 1.00 96.44 190 PRO A N 1
ATOM 1420 C CA . PRO A 1 190 ? -4.301 6.786 13.256 1.00 96.44 190 PRO A CA 1
ATOM 1421 C C . PRO A 1 190 ? -3.291 6.438 14.362 1.00 96.44 190 PRO A C 1
ATOM 1423 O O . PRO A 1 190 ? -2.093 6.614 14.156 1.00 96.44 190 PRO A O 1
ATOM 1426 N N . ALA A 1 191 ? -3.737 5.939 15.521 1.00 96.88 191 ALA A N 1
ATOM 1427 C CA . ALA A 1 191 ? -2.863 5.627 16.656 1.00 96.88 191 ALA A CA 1
ATOM 1428 C C . ALA A 1 191 ? -2.477 4.138 16.790 1.00 96.88 191 ALA A C 1
ATOM 1430 O O . ALA A 1 191 ? -1.714 3.792 17.697 1.00 96.88 191 ALA A O 1
ATOM 1431 N N . VAL A 1 192 ? -2.991 3.246 15.930 1.00 95.38 192 VAL A N 1
ATOM 1432 C CA . VAL A 1 192 ? -2.807 1.795 16.104 1.00 95.38 192 VAL A CA 1
ATOM 1433 C C . VAL A 1 192 ? -1.355 1.370 15.867 1.00 95.38 192 VAL A C 1
ATOM 1435 O O . VAL A 1 192 ? -0.781 1.619 14.816 1.00 95.38 192 VAL A O 1
ATOM 1438 N N . LYS A 1 193 ? -0.749 0.695 16.847 1.00 93.56 193 LYS A N 1
ATOM 1439 C CA . LYS A 1 193 ? 0.641 0.212 16.779 1.00 93.56 193 LYS A CA 1
ATOM 1440 C C . LYS A 1 193 ? 0.741 -1.277 16.456 1.00 93.56 193 LYS A C 1
ATOM 1442 O O . LYS A 1 193 ? 1.749 -1.724 15.920 1.00 93.56 193 LYS A O 1
ATOM 1447 N N . SER A 1 194 ? -0.288 -2.068 16.784 1.00 91.44 194 SER A N 1
ATOM 1448 C CA . SER A 1 194 ? -0.312 -3.501 16.452 1.00 91.44 194 SER A CA 1
ATOM 1449 C C . SER A 1 194 ? -1.713 -4.112 16.351 1.00 91.44 194 SER A C 1
ATOM 1451 O O . SER A 1 194 ? -2.612 -3.803 17.140 1.00 91.44 194 SER A O 1
ATOM 1453 N N . ILE A 1 195 ? -1.860 -5.037 15.401 1.00 91.44 195 ILE A N 1
ATOM 1454 C CA . ILE A 1 195 ? -3.017 -5.911 15.181 1.00 91.44 195 ILE A CA 1
ATOM 1455 C C . ILE A 1 195 ? -2.502 -7.357 15.065 1.00 91.44 195 ILE A C 1
ATOM 1457 O O . ILE A 1 195 ? -1.535 -7.613 14.353 1.00 91.44 195 ILE A O 1
ATOM 1461 N N . GLY A 1 196 ? -3.124 -8.314 15.762 1.00 84.12 196 GLY A N 1
ATOM 1462 C CA . GLY A 1 196 ? -2.705 -9.727 15.741 1.00 84.12 196 GLY A CA 1
ATOM 1463 C C . GLY A 1 196 ? -1.417 -10.021 16.527 1.00 84.12 196 GLY A C 1
ATOM 1464 O O . GLY A 1 196 ? -0.646 -10.910 16.173 1.00 84.12 196 GLY A O 1
ATOM 1465 N N . SER A 1 197 ? -1.146 -9.237 17.569 1.00 68.06 197 SER A N 1
ATOM 1466 C CA . SER A 1 197 ? 0.094 -9.285 18.350 1.00 68.06 197 SER A CA 1
ATOM 1467 C C . SER A 1 197 ? 0.284 -10.576 19.172 1.00 68.06 197 SER A C 1
ATOM 1469 O O . SER A 1 197 ? -0.621 -10.997 19.886 1.00 68.06 197 SER A O 1
ATOM 1471 N N . GLN A 1 198 ? 1.514 -11.100 19.212 1.00 53.91 198 GLN A N 1
ATOM 1472 C CA . GLN A 1 198 ? 1.948 -12.322 19.925 1.00 53.91 198 GLN A CA 1
ATOM 1473 C C . GLN A 1 198 ? 1.907 -12.263 21.479 1.00 53.91 198 GLN A C 1
ATOM 1475 O O . GLN A 1 198 ? 2.677 -12.954 22.147 1.00 53.91 198 GLN A O 1
ATOM 1480 N N . ALA A 1 199 ? 1.045 -11.448 22.105 1.00 44.91 199 ALA A N 1
ATOM 1481 C CA . ALA A 1 199 ? 0.868 -11.521 23.560 1.00 44.91 199 ALA A CA 1
ATOM 1482 C C . ALA A 1 199 ? 0.134 -12.811 23.930 1.00 44.91 199 ALA A C 1
ATOM 1484 O O . ALA A 1 199 ? -1.076 -12.943 23.763 1.00 44.91 199 ALA A O 1
ATOM 1485 N N . SER A 1 200 ? 0.904 -13.748 24.472 1.00 35.91 200 SER A N 1
ATOM 1486 C CA . SER A 1 200 ? 0.494 -15.061 24.947 1.00 35.91 200 SER A CA 1
ATOM 1487 C C . SER A 1 200 ? -0.457 -14.990 26.146 1.00 35.91 200 SER A C 1
ATOM 1489 O O . SER A 1 200 ? -0.109 -15.330 27.277 1.00 35.91 200 SER A O 1
ATOM 1491 N N . VAL A 1 201 ? -1.711 -14.620 25.891 1.00 33.97 201 VAL A N 1
ATOM 1492 C CA . VAL A 1 201 ? -2.814 -14.888 26.811 1.00 33.97 201 VAL A CA 1
ATOM 1493 C C . VAL A 1 201 ? -3.609 -16.063 26.262 1.00 33.97 201 VAL A C 1
ATOM 1495 O O . VAL A 1 201 ? -4.307 -15.950 25.258 1.00 33.97 201 VAL A O 1
ATOM 1498 N N . ALA A 1 202 ? -3.523 -17.202 26.950 1.00 29.64 202 ALA A N 1
ATOM 1499 C CA . ALA A 1 202 ? -4.330 -18.390 26.685 1.00 29.64 202 ALA A CA 1
ATOM 1500 C C . ALA A 1 202 ? -5.802 -18.165 27.093 1.00 29.64 202 ALA A C 1
ATOM 1502 O O . ALA A 1 202 ? -6.334 -18.809 27.996 1.00 29.64 202 ALA A O 1
ATOM 1503 N N . LEU A 1 203 ? -6.464 -17.221 26.427 1.00 32.56 203 LEU A N 1
ATOM 1504 C CA . LEU A 1 203 ? -7.905 -17.022 26.452 1.00 32.56 203 LEU A CA 1
ATOM 1505 C C . LEU A 1 203 ? -8.481 -17.732 25.236 1.00 32.56 203 LEU A C 1
ATOM 1507 O O . LEU A 1 203 ? -8.080 -17.442 24.116 1.00 32.56 203 LEU A O 1
ATOM 1511 N N . HIS A 1 204 ? -9.406 -18.667 25.471 1.00 33.44 204 HIS A N 1
ATOM 1512 C CA . HIS A 1 204 ? -10.011 -19.510 24.440 1.00 33.44 204 HIS A CA 1
ATOM 1513 C C . HIS A 1 204 ? -10.359 -18.723 23.169 1.00 33.44 204 HIS A C 1
ATOM 1515 O O . HIS A 1 204 ? -11.387 -18.039 23.121 1.00 33.44 204 HIS A O 1
ATOM 1521 N N . ALA A 1 205 ? -9.526 -18.877 22.135 1.00 33.94 205 ALA A N 1
ATOM 1522 C CA . ALA A 1 205 ? -9.851 -18.442 20.794 1.00 33.94 205 ALA A CA 1
ATOM 1523 C C . ALA A 1 205 ? -11.144 -19.161 20.402 1.00 33.94 205 ALA A C 1
ATOM 1525 O O . ALA A 1 205 ? -11.178 -20.380 20.235 1.00 33.94 205 ALA A O 1
ATOM 1526 N N . THR A 1 206 ? -12.247 -18.418 20.327 1.00 34.31 206 THR A N 1
ATOM 1527 C CA . THR A 1 206 ? -13.458 -18.926 19.691 1.00 34.31 206 THR A CA 1
ATOM 1528 C C . THR A 1 206 ? -13.093 -19.178 18.233 1.00 34.31 206 THR A C 1
ATOM 1530 O O . THR A 1 206 ? -12.717 -18.199 17.585 1.00 34.31 206 THR A O 1
ATOM 1533 N N . PRO A 1 207 ? -13.178 -20.420 17.712 1.00 34.44 207 PRO A N 1
ATOM 1534 C CA . PRO A 1 207 ? -12.745 -20.711 16.351 1.00 34.44 207 PRO A CA 1
ATOM 1535 C C . PRO A 1 207 ? -13.462 -19.778 15.385 1.00 34.44 207 PRO A C 1
ATOM 1537 O O . PRO A 1 207 ? -14.699 -19.753 15.367 1.00 34.44 207 PRO A O 1
ATOM 1540 N N . ASP A 1 208 ? -12.702 -18.989 14.625 1.00 41.19 208 ASP A N 1
ATOM 1541 C CA . ASP A 1 208 ? -13.264 -17.948 13.772 1.00 41.19 208 ASP A CA 1
ATOM 1542 C C . ASP A 1 208 ? -13.841 -18.555 12.489 1.00 41.19 208 ASP A C 1
ATOM 1544 O O . ASP A 1 208 ? -13.311 -18.434 11.391 1.00 41.19 208 ASP A O 1
ATOM 1548 N N . ARG A 1 209 ? -14.969 -19.257 12.637 1.00 37.44 209 ARG A N 1
ATOM 1549 C CA . ARG A 1 209 ? -15.701 -19.901 11.536 1.00 37.44 209 ARG A CA 1
ATOM 1550 C C . ARG A 1 209 ? -16.533 -18.899 10.727 1.00 37.44 209 ARG A C 1
ATOM 1552 O O . ARG A 1 209 ? -17.597 -19.257 10.213 1.00 37.44 209 ARG A O 1
ATOM 1559 N N . ARG A 1 210 ? -16.110 -17.633 10.645 1.00 46.75 210 ARG A N 1
ATOM 1560 C CA . ARG A 1 210 ? -16.750 -16.639 9.779 1.00 46.75 210 ARG A CA 1
ATOM 1561 C C . ARG A 1 210 ? -16.427 -16.981 8.327 1.00 46.75 210 ARG A C 1
ATOM 1563 O O . ARG A 1 210 ? -15.312 -16.781 7.865 1.00 46.75 210 ARG A O 1
ATOM 1570 N N . LYS A 1 211 ? -17.437 -17.485 7.609 1.00 36.97 211 LYS A N 1
ATOM 1571 C CA . LYS A 1 211 ? -17.425 -17.700 6.153 1.00 36.97 211 LYS A CA 1
ATOM 1572 C C . LYS A 1 211 ? -17.356 -16.365 5.390 1.00 36.97 211 LYS A C 1
ATOM 1574 O O . LYS A 1 211 ? -18.338 -15.946 4.786 1.00 36.97 211 LYS A O 1
ATOM 1579 N N . LEU A 1 212 ? -16.215 -15.694 5.479 1.00 40.94 212 LEU A N 1
ATOM 1580 C CA . LEU A 1 212 ? -15.816 -14.587 4.605 1.00 40.94 212 LEU A CA 1
ATOM 1581 C C . LEU A 1 212 ? -14.678 -15.003 3.665 1.00 40.94 212 LEU A C 1
ATOM 1583 O O . LEU A 1 212 ? -14.550 -14.445 2.584 1.00 40.94 212 LEU A O 1
ATOM 1587 N N . LEU A 1 213 ? -13.924 -16.044 4.033 1.00 42.41 213 LEU A N 1
ATOM 1588 C CA . LEU A 1 213 ? -12.855 -16.620 3.226 1.00 42.41 213 LEU A CA 1
ATOM 1589 C C . LEU A 1 213 ? -13.287 -17.991 2.684 1.00 42.41 213 LEU A C 1
ATOM 1591 O O . LEU A 1 213 ? -13.370 -18.961 3.438 1.00 42.41 213 LEU A O 1
ATOM 1595 N N . ASP A 1 214 ? -13.511 -18.078 1.370 1.00 35.16 214 ASP A N 1
ATOM 1596 C CA . ASP A 1 214 ? -13.618 -19.339 0.609 1.00 35.16 214 ASP A CA 1
ATOM 1597 C C . ASP A 1 214 ? -12.208 -19.938 0.374 1.00 35.16 214 ASP A C 1
ATOM 1599 O O . ASP A 1 214 ? -11.813 -20.259 -0.746 1.00 35.16 214 ASP A O 1
ATOM 1603 N N . TYR A 1 215 ? -11.405 -20.046 1.439 1.00 39.06 215 TYR A N 1
ATOM 1604 C CA . TYR A 1 215 ? -10.054 -20.609 1.386 1.00 39.06 215 TYR A CA 1
ATOM 1605 C C . TYR A 1 215 ? -10.002 -21.930 2.158 1.00 39.06 215 TYR A C 1
ATOM 1607 O O . TYR A 1 215 ? -9.874 -21.974 3.383 1.00 39.06 215 TYR A O 1
ATOM 1615 N N . GLU A 1 216 ? -10.140 -23.031 1.421 1.00 34.81 216 GLU A N 1
ATOM 1616 C CA . GLU A 1 216 ? -9.930 -24.373 1.954 1.00 34.81 216 GLU A CA 1
ATOM 1617 C C . GLU A 1 216 ? -8.433 -24.588 2.260 1.00 34.81 216 GLU A C 1
ATOM 1619 O O . GLU A 1 216 ? -7.579 -24.317 1.418 1.00 34.81 216 GLU A O 1
ATOM 1624 N N . ASN A 1 217 ? -8.133 -25.158 3.435 1.00 36.12 217 ASN A N 1
ATOM 1625 C CA . ASN A 1 217 ? -6.799 -25.569 3.915 1.00 36.12 217 ASN A CA 1
ATOM 1626 C C . ASN A 1 217 ? -5.850 -24.465 4.440 1.00 36.12 217 ASN A C 1
ATOM 1628 O O . ASN A 1 217 ? -4.820 -24.178 3.837 1.00 36.12 217 ASN A O 1
ATOM 1632 N N . VAL A 1 218 ? -6.092 -23.985 5.667 1.00 40.16 218 VAL A N 1
ATOM 1633 C CA . VAL A 1 218 ? -5.011 -23.522 6.564 1.00 40.16 218 VAL A CA 1
ATOM 1634 C C . VAL A 1 218 ? -5.156 -24.248 7.901 1.00 40.16 218 VAL A C 1
ATOM 1636 O O . VAL A 1 218 ? -6.147 -24.070 8.605 1.00 40.16 218 VAL A O 1
ATOM 1639 N N . SER A 1 219 ? -4.198 -25.120 8.222 1.00 35.50 219 SER A N 1
ATOM 1640 C CA . SER A 1 219 ? -4.282 -26.082 9.334 1.00 35.50 219 SER A CA 1
ATOM 1641 C C . SER A 1 219 ? -3.530 -25.668 10.603 1.00 35.50 219 SER A C 1
ATOM 1643 O O . SER A 1 219 ? -3.353 -26.501 11.489 1.00 35.50 219 SER A O 1
ATOM 1645 N N . ASP A 1 220 ? -3.068 -24.420 10.692 1.00 37.78 220 ASP A N 1
ATOM 1646 C CA . ASP A 1 220 ? -2.338 -23.911 11.854 1.00 37.78 220 ASP A CA 1
ATOM 1647 C C . ASP A 1 220 ? -3.051 -22.691 12.455 1.00 37.78 220 ASP A C 1
ATOM 1649 O O . ASP A 1 220 ? -2.905 -21.555 12.006 1.00 37.78 220 ASP A O 1
ATOM 1653 N N . GLU A 1 221 ? -3.875 -22.942 13.475 1.00 44.16 221 GLU A N 1
ATOM 1654 C CA . GLU A 1 221 ? -4.642 -21.907 14.179 1.00 44.16 221 GLU A CA 1
ATOM 1655 C C . GLU A 1 221 ? -3.754 -20.992 15.052 1.00 44.16 221 GLU A C 1
ATOM 1657 O O . GLU A 1 221 ? -4.248 -19.990 15.566 1.00 44.16 221 GLU A O 1
ATOM 1662 N N . SER A 1 222 ? -2.455 -21.293 15.215 1.00 41.22 222 SER A N 1
ATOM 1663 C CA . SER A 1 222 ? -1.554 -20.547 16.110 1.00 41.22 222 SER A CA 1
ATOM 1664 C C . SER A 1 222 ? -0.917 -19.289 15.495 1.00 41.22 222 SER A C 1
ATOM 1666 O O . SER A 1 222 ? -0.388 -18.454 16.229 1.00 41.22 222 SER A O 1
ATOM 1668 N N . TYR A 1 223 ? -1.046 -19.096 14.176 1.00 49.00 223 TYR A N 1
ATOM 1669 C CA . TYR A 1 223 ? -0.504 -17.939 13.438 1.00 49.00 223 TYR A CA 1
ATOM 1670 C C . TYR A 1 223 ? -1.571 -17.122 12.682 1.00 49.00 223 TYR A C 1
ATOM 1672 O O . TYR A 1 223 ? -1.254 -16.220 11.909 1.00 49.00 223 TYR A O 1
ATOM 1680 N N . ASN A 1 224 ? -2.855 -17.428 12.888 1.00 62.38 224 ASN A N 1
ATOM 1681 C CA . ASN A 1 224 ? -3.902 -17.161 11.896 1.00 62.38 224 ASN A CA 1
ATOM 1682 C C . ASN A 1 224 ? -4.781 -15.927 12.190 1.00 62.38 224 ASN A C 1
ATOM 1684 O O . ASN A 1 224 ? -5.999 -15.947 11.996 1.00 62.38 224 ASN A O 1
ATOM 1688 N N . HIS A 1 225 ? -4.183 -14.841 12.687 1.00 80.69 225 HIS A N 1
ATOM 1689 C CA . HIS A 1 225 ? -4.881 -13.554 12.750 1.00 80.69 225 HIS A CA 1
ATOM 1690 C C . HIS A 1 225 ? -5.060 -12.966 11.345 1.00 80.69 225 HIS A C 1
ATOM 1692 O O . HIS A 1 225 ? -4.274 -13.244 10.437 1.00 80.69 225 HIS A O 1
ATOM 1698 N N . ILE A 1 226 ? -6.109 -12.158 11.169 1.00 86.88 226 ILE A N 1
ATOM 1699 C CA . ILE A 1 226 ? -6.423 -11.488 9.900 1.00 86.88 226 ILE A CA 1
ATOM 1700 C C . ILE A 1 226 ? -6.726 -10.006 10.133 1.00 86.88 226 ILE A C 1
ATOM 1702 O O . ILE A 1 226 ? -7.341 -9.643 11.140 1.00 86.88 226 ILE A O 1
ATOM 1706 N N . PHE A 1 227 ? -6.333 -9.163 9.184 1.00 93.25 227 PHE A N 1
ATOM 1707 C CA . PHE A 1 227 ? -6.901 -7.833 8.998 1.00 93.25 227 PHE A CA 1
ATOM 1708 C C . PHE A 1 227 ? -7.874 -7.937 7.825 1.00 93.25 227 PHE A C 1
ATOM 1710 O O . PHE A 1 227 ? -7.462 -8.348 6.747 1.00 93.25 227 PHE A O 1
ATOM 1717 N N . ALA A 1 228 ? -9.154 -7.638 8.030 1.00 93.62 228 ALA A N 1
ATOM 1718 C CA . ALA A 1 228 ? -10.193 -7.787 7.017 1.00 93.62 228 ALA A CA 1
ATOM 1719 C C . ALA A 1 228 ? -11.131 -6.572 6.994 1.00 93.62 228 ALA A C 1
ATOM 1721 O O . ALA A 1 228 ? -11.838 -6.308 7.966 1.00 93.62 228 ALA A O 1
ATOM 1722 N N . VAL A 1 229 ? -11.174 -5.855 5.873 1.00 96.62 229 VAL A N 1
ATOM 1723 C CA . VAL A 1 229 ? -12.116 -4.764 5.594 1.00 96.62 229 VAL A CA 1
ATOM 1724 C C . VAL A 1 229 ? -12.833 -5.092 4.290 1.00 96.62 229 VAL A C 1
ATOM 1726 O O . VAL A 1 229 ? -12.310 -4.835 3.205 1.00 96.62 229 VAL A O 1
ATOM 1729 N N . GLU A 1 230 ? -14.013 -5.708 4.384 1.00 91.88 230 GLU A N 1
ATOM 1730 C CA . GLU A 1 230 ? -14.664 -6.316 3.219 1.00 91.88 230 GLU A CA 1
ATOM 1731 C C . GLU A 1 230 ? -16.159 -6.023 3.064 1.00 91.88 230 GLU A C 1
ATOM 1733 O O . GLU A 1 230 ? -16.920 -6.032 4.028 1.00 91.88 230 GLU A O 1
ATOM 1738 N N . TYR A 1 231 ? -16.619 -5.848 1.823 1.00 94.62 231 TYR A N 1
ATOM 1739 C CA . TYR A 1 231 ? -18.036 -5.614 1.497 1.00 94.62 231 TYR A CA 1
ATOM 1740 C C . TYR A 1 231 ? -18.639 -4.362 2.170 1.00 94.62 231 TYR A C 1
ATOM 1742 O O . TYR A 1 231 ? -19.846 -4.301 2.412 1.00 94.62 231 TYR A O 1
ATOM 1750 N N . ASN A 1 232 ? -17.826 -3.348 2.480 1.00 96.62 232 ASN A N 1
ATOM 1751 C CA . ASN A 1 232 ? -18.306 -2.054 2.969 1.00 96.62 232 ASN A CA 1
ATOM 1752 C C . ASN A 1 232 ? -18.545 -1.161 1.745 1.00 96.62 232 ASN A C 1
ATOM 1754 O O . ASN A 1 232 ? -17.666 -0.438 1.280 1.00 96.62 232 ASN A O 1
ATOM 1758 N N . THR A 1 233 ? -19.728 -1.293 1.142 1.00 93.75 233 THR A N 1
ATOM 1759 C CA . THR A 1 233 ? -19.985 -0.836 -0.234 1.00 93.75 233 THR A CA 1
ATOM 1760 C C . THR A 1 233 ? -19.833 0.661 -0.465 1.00 93.75 233 THR A C 1
ATOM 1762 O O . THR A 1 233 ? -19.634 1.034 -1.615 1.00 93.75 233 THR A O 1
ATOM 1765 N N . LYS A 1 234 ? -19.918 1.506 0.573 1.00 97.31 234 LYS A N 1
ATOM 1766 C CA . LYS A 1 234 ? -19.720 2.965 0.490 1.00 97.31 234 LYS A CA 1
ATOM 1767 C C . LYS A 1 234 ? -18.377 3.460 1.032 1.00 97.31 234 LYS A C 1
ATOM 1769 O O . LYS A 1 234 ? -18.160 4.672 0.995 1.00 97.31 234 LYS A O 1
ATOM 1774 N N . LEU A 1 235 ? -17.491 2.563 1.471 1.00 98.00 235 LEU A N 1
ATOM 1775 C CA . LEU A 1 235 ? -16.207 2.926 2.071 1.00 98.00 235 LEU A CA 1
ATOM 1776 C C . LEU A 1 235 ? -15.359 3.670 1.041 1.00 98.00 235 LEU A C 1
ATOM 1778 O O . LEU A 1 235 ? -15.267 3.236 -0.106 1.00 98.00 235 LEU A O 1
ATOM 1782 N N . ARG A 1 236 ? -14.777 4.793 1.457 1.00 96.62 236 ARG A N 1
ATOM 1783 C CA . ARG A 1 236 ? -13.917 5.665 0.643 1.00 96.62 236 ARG A CA 1
ATOM 1784 C C . ARG A 1 236 ? -12.548 5.834 1.269 1.00 96.62 236 ARG A C 1
ATOM 1786 O O . ARG A 1 236 ? -11.559 5.803 0.548 1.00 96.62 236 ARG A O 1
ATOM 1793 N N . ASP A 1 237 ? -12.524 5.953 2.593 1.00 95.31 237 ASP A N 1
ATOM 1794 C CA . ASP A 1 237 ? -11.343 6.324 3.359 1.00 95.31 237 ASP A CA 1
ATOM 1795 C C . ASP A 1 237 ? -10.983 5.196 4.336 1.00 95.31 237 ASP A C 1
ATOM 1797 O O . ASP A 1 237 ? -11.753 4.872 5.244 1.00 95.31 237 ASP A O 1
ATOM 1801 N N . LEU A 1 238 ? -9.805 4.597 4.153 1.00 95.31 238 LEU A N 1
ATOM 1802 C CA . LEU A 1 238 ? -9.211 3.630 5.075 1.00 95.31 238 LEU A CA 1
ATOM 1803 C C . LEU A 1 238 ? -7.853 4.170 5.527 1.00 95.31 238 LEU A C 1
ATOM 1805 O O . LEU A 1 238 ? -6.885 4.112 4.777 1.00 95.31 238 LEU A O 1
ATOM 1809 N N . ASN A 1 239 ? -7.802 4.691 6.749 1.00 94.06 239 ASN A N 1
ATOM 1810 C CA . ASN A 1 239 ? -6.593 5.218 7.368 1.00 94.06 239 ASN A CA 1
ATOM 1811 C C . ASN A 1 239 ? -6.139 4.284 8.497 1.00 94.06 239 ASN A C 1
ATOM 1813 O O . ASN A 1 239 ? -6.899 4.003 9.429 1.00 94.06 239 ASN A O 1
ATOM 1817 N N . ILE A 1 240 ? -4.901 3.807 8.404 1.00 93.25 240 ILE A N 1
ATOM 1818 C CA . ILE A 1 240 ? -4.229 2.935 9.369 1.00 93.25 240 ILE A CA 1
ATOM 1819 C C . ILE A 1 240 ? -2.883 3.597 9.662 1.00 93.25 240 ILE A C 1
ATOM 1821 O O . ILE A 1 240 ? -2.223 4.032 8.726 1.00 93.25 240 ILE A O 1
ATOM 1825 N N . SER A 1 241 ? -2.498 3.682 10.938 1.00 93.31 241 SER A N 1
ATOM 1826 C CA . SER A 1 241 ? -1.264 4.353 11.372 1.00 93.31 241 SER A CA 1
ATOM 1827 C C . SER A 1 241 ? -0.036 3.954 10.549 1.00 93.31 241 SER A C 1
ATOM 1829 O O . SER A 1 241 ? 0.268 2.767 10.424 1.00 93.31 241 SER A O 1
ATOM 1831 N N . ASP A 1 242 ? 0.729 4.941 10.083 1.00 87.00 242 ASP A N 1
ATOM 1832 C CA . ASP A 1 242 ? 2.021 4.701 9.432 1.00 87.00 242 ASP A CA 1
ATOM 1833 C C . ASP A 1 242 ? 3.050 4.064 10.378 1.00 87.00 242 ASP A C 1
ATOM 1835 O O . ASP A 1 242 ? 3.936 3.341 9.921 1.00 87.00 242 ASP A O 1
ATOM 1839 N N . ASP A 1 243 ? 2.879 4.266 11.686 1.00 89.50 243 ASP A N 1
ATOM 1840 C CA . ASP A 1 243 ? 3.692 3.693 12.762 1.00 89.50 243 ASP A CA 1
ATOM 1841 C C . ASP A 1 243 ? 3.260 2.260 13.160 1.00 89.50 243 ASP A C 1
ATOM 1843 O O . ASP A 1 243 ? 3.591 1.792 14.256 1.00 89.50 243 ASP A O 1
ATOM 1847 N N . ILE A 1 244 ? 2.447 1.566 12.353 1.00 89.94 244 ILE A N 1
ATOM 1848 C CA . ILE A 1 244 ? 2.030 0.195 12.667 1.00 89.94 244 ILE A CA 1
ATOM 1849 C C . ILE A 1 244 ? 3.203 -0.784 12.487 1.00 89.94 244 ILE A C 1
ATOM 1851 O O . ILE A 1 244 ? 3.622 -1.109 11.378 1.00 89.94 244 ILE A O 1
ATOM 1855 N N . GLU A 1 245 ? 3.731 -1.289 13.602 1.00 84.00 245 GLU A N 1
ATOM 1856 C CA . GLU A 1 245 ? 4.844 -2.250 13.616 1.00 84.00 245 GLU A CA 1
ATOM 1857 C C . GLU A 1 245 ? 4.359 -3.699 13.435 1.00 84.00 245 GLU A C 1
ATOM 1859 O O . GLU A 1 245 ? 5.090 -4.558 12.941 1.00 84.00 245 GLU A O 1
ATOM 1864 N N . GLY A 1 246 ? 3.119 -3.989 13.849 1.00 79.81 246 GLY A N 1
ATOM 1865 C CA . GLY A 1 246 ? 2.538 -5.331 13.820 1.00 79.81 246 GLY A CA 1
ATOM 1866 C C . GLY A 1 246 ? 1.263 -5.415 12.989 1.00 79.81 246 GLY A C 1
ATOM 1867 O O . GLY A 1 246 ? 0.204 -4.994 13.454 1.00 79.81 246 GLY A O 1
ATOM 1868 N N . LEU A 1 247 ? 1.354 -6.040 11.813 1.00 87.44 247 LEU A N 1
ATOM 1869 C CA . LEU A 1 247 ? 0.212 -6.517 11.031 1.00 87.44 247 LEU A CA 1
ATOM 1870 C C . LEU A 1 247 ? 0.170 -8.056 11.000 1.00 87.44 247 LEU A C 1
ATOM 1872 O O . LEU A 1 247 ? 1.226 -8.699 11.010 1.00 87.44 247 LEU A O 1
ATOM 1876 N N . PRO A 1 248 ? -1.031 -8.659 10.930 1.00 86.62 248 PRO A N 1
ATOM 1877 C CA . PRO A 1 248 ? -1.189 -10.098 10.753 1.00 86.62 248 PRO A CA 1
ATOM 1878 C C . PRO A 1 248 ? -0.697 -10.570 9.376 1.00 86.62 248 PRO A C 1
ATOM 1880 O O . PRO A 1 248 ? -0.661 -9.803 8.419 1.00 86.62 248 PRO A O 1
ATOM 1883 N N . TRP A 1 249 ? -0.398 -11.869 9.250 1.00 86.19 249 TRP A N 1
ATOM 1884 C CA . TRP A 1 249 ? 0.073 -12.480 7.993 1.00 86.19 249 TRP A CA 1
ATOM 1885 C C . TRP A 1 249 ? -0.908 -12.342 6.823 1.00 86.19 249 TRP A C 1
ATOM 1887 O O . TRP A 1 249 ? -0.495 -12.365 5.664 1.00 86.19 249 TRP A O 1
ATOM 1897 N N . ASN A 1 250 ? -2.195 -12.211 7.142 1.00 85.50 250 ASN A N 1
ATOM 1898 C CA . ASN A 1 250 ? -3.308 -12.155 6.211 1.00 85.50 250 ASN A CA 1
ATOM 1899 C C . ASN A 1 250 ? -3.923 -10.746 6.196 1.00 85.50 250 ASN A C 1
ATOM 1901 O O . ASN A 1 250 ? -4.530 -10.329 7.190 1.00 85.50 250 ASN A O 1
ATOM 1905 N N . PHE A 1 251 ? -3.808 -10.043 5.069 1.00 91.31 251 PHE A N 1
ATOM 1906 C CA . PHE A 1 251 ? -4.316 -8.684 4.880 1.00 91.31 251 PHE A CA 1
ATOM 1907 C C . PHE A 1 251 ? -5.362 -8.630 3.756 1.00 91.31 251 PHE A C 1
ATOM 1909 O O . PHE A 1 251 ? -5.055 -8.750 2.572 1.00 91.31 251 PHE A O 1
ATOM 1916 N N . TYR A 1 252 ? -6.624 -8.438 4.116 1.00 92.19 252 TYR A N 1
ATOM 1917 C CA . TYR A 1 252 ? -7.764 -8.475 3.208 1.00 92.19 252 TYR A CA 1
ATOM 1918 C C . TYR A 1 252 ? -8.490 -7.128 3.223 1.00 92.19 252 TYR A C 1
ATOM 1920 O O . TYR A 1 252 ? -9.099 -6.738 4.212 1.00 92.19 252 TYR A O 1
ATOM 1928 N N . VAL A 1 253 ? -8.449 -6.396 2.117 1.00 95.88 253 VAL A N 1
ATOM 1929 C CA . VAL A 1 253 ? -9.211 -5.158 1.927 1.00 95.88 253 VAL A CA 1
ATOM 1930 C C . VAL A 1 253 ? -9.892 -5.281 0.577 1.00 95.88 253 VAL A C 1
ATOM 1932 O O . VAL A 1 253 ? -9.278 -5.002 -0.445 1.00 95.88 253 VAL A O 1
ATOM 1935 N N . GLY A 1 254 ? -11.135 -5.760 0.538 1.00 94.31 254 GLY A N 1
ATOM 1936 C CA . GLY A 1 254 ? -11.758 -6.167 -0.723 1.00 94.31 254 GLY A CA 1
ATOM 1937 C C . GLY A 1 254 ? -13.259 -5.934 -0.824 1.00 94.31 254 GLY A C 1
ATOM 1938 O O . GLY A 1 254 ? -13.970 -5.822 0.166 1.00 94.31 254 GLY A O 1
ATOM 1939 N N . ASN A 1 255 ? -13.780 -5.889 -2.047 1.00 94.69 255 ASN A N 1
ATOM 1940 C CA . ASN A 1 255 ? -15.200 -5.655 -2.326 1.00 94.69 255 ASN A CA 1
ATOM 1941 C C . ASN A 1 255 ? -15.734 -4.300 -1.790 1.00 94.69 255 ASN A C 1
ATOM 1943 O O . ASN A 1 255 ? -16.935 -4.167 -1.535 1.00 94.69 255 ASN A O 1
ATOM 1947 N N . ASN A 1 256 ? -14.875 -3.284 -1.628 1.00 96.62 256 ASN A N 1
ATOM 1948 C CA . ASN A 1 256 ? -15.265 -1.936 -1.199 1.00 96.62 256 ASN A CA 1
ATOM 1949 C C . ASN A 1 256 ? -15.307 -0.998 -2.422 1.00 96.62 256 ASN A C 1
ATOM 1951 O O . ASN A 1 256 ? -14.302 -0.425 -2.835 1.00 96.62 256 ASN A O 1
ATOM 1955 N N . GLN A 1 257 ? -16.484 -0.861 -3.037 1.00 92.31 257 GLN A N 1
ATOM 1956 C CA . GLN A 1 257 ? -16.638 -0.333 -4.406 1.00 92.31 257 GLN A CA 1
ATOM 1957 C C . GLN A 1 257 ? -16.203 1.129 -4.624 1.00 92.31 257 GLN A C 1
ATOM 1959 O O . GLN A 1 257 ? -15.941 1.501 -5.768 1.00 92.31 257 GLN A O 1
ATOM 1964 N N . TYR A 1 258 ? -16.127 1.952 -3.572 1.00 95.94 258 TYR A N 1
ATOM 1965 C CA . TYR A 1 258 ? -15.641 3.339 -3.649 1.00 95.94 258 TYR A CA 1
ATOM 1966 C C . TYR A 1 258 ? -14.275 3.558 -2.976 1.00 95.94 258 TYR A C 1
ATOM 1968 O O . TYR A 1 258 ? -13.768 4.682 -3.018 1.00 95.94 258 TYR A O 1
ATOM 1976 N N . LEU A 1 259 ? -13.661 2.518 -2.399 1.00 97.06 259 LEU A N 1
ATOM 1977 C CA . LEU A 1 259 ? -12.334 2.627 -1.800 1.00 97.06 259 LEU A CA 1
ATOM 1978 C C . LEU A 1 259 ? -11.331 2.772 -2.940 1.00 97.06 259 LEU A C 1
ATOM 1980 O O . LEU A 1 259 ? -11.276 1.930 -3.838 1.00 97.06 259 LEU A O 1
ATOM 1984 N N . SER A 1 260 ? -10.607 3.884 -2.952 1.00 95.06 260 SER A N 1
ATOM 1985 C CA . SER A 1 260 ? -9.824 4.317 -4.106 1.00 95.06 260 SER A CA 1
ATOM 1986 C C . SER A 1 260 ? -8.572 5.076 -3.685 1.00 95.06 260 SER A C 1
ATOM 1988 O O . SER A 1 260 ? -8.300 5.224 -2.498 1.00 95.06 260 SER A O 1
ATOM 1990 N N . GLY A 1 261 ? -7.795 5.518 -4.672 1.00 90.75 261 GLY A N 1
ATOM 1991 C CA . GLY A 1 261 ? -6.455 6.055 -4.470 1.00 90.75 261 GLY A CA 1
ATOM 1992 C C . GLY A 1 261 ? -5.397 5.055 -4.920 1.00 90.75 261 GLY A C 1
ATOM 1993 O O . GLY A 1 261 ? -5.672 4.163 -5.732 1.00 90.75 261 GLY A O 1
ATOM 1994 N N . TRP A 1 262 ? -4.182 5.235 -4.421 1.00 89.81 262 TRP A N 1
ATOM 1995 C CA . TRP A 1 262 ? -3.064 4.341 -4.700 1.00 89.81 262 TRP A CA 1
ATOM 1996 C C . TRP A 1 262 ? -3.118 3.126 -3.777 1.00 89.81 262 TRP A C 1
ATOM 1998 O O . TRP A 1 262 ? -3.726 3.171 -2.706 1.00 89.81 262 TRP A O 1
ATOM 2008 N N . ILE A 1 263 ? -2.499 2.026 -4.196 1.00 89.44 263 ILE A N 1
ATOM 2009 C CA . ILE A 1 263 ? -2.313 0.883 -3.306 1.00 89.44 263 ILE A CA 1
ATOM 2010 C C . ILE A 1 263 ? -1.287 1.273 -2.224 1.00 89.44 263 ILE A C 1
ATOM 2012 O O . ILE A 1 263 ? -0.216 1.768 -2.575 1.00 89.44 263 ILE A O 1
ATOM 2016 N N . PRO A 1 264 ? -1.575 1.063 -0.924 1.00 86.88 264 PRO A N 1
ATOM 2017 C CA . PRO A 1 264 ? -0.644 1.388 0.153 1.00 86.88 264 PRO A CA 1
ATOM 2018 C C . PRO A 1 264 ? 0.451 0.314 0.259 1.00 86.88 264 PRO A C 1
ATOM 2020 O O . PRO A 1 264 ? 0.405 -0.548 1.136 1.00 86.88 264 PRO A O 1
ATOM 2023 N N . TRP A 1 265 ? 1.422 0.340 -0.658 1.00 86.62 265 TRP A N 1
ATOM 2024 C CA . TRP A 1 265 ? 2.491 -0.663 -0.742 1.00 86.62 265 TRP A CA 1
ATOM 2025 C C . TRP A 1 265 ? 3.310 -0.763 0.551 1.00 86.62 265 TRP A C 1
ATOM 2027 O O . TRP A 1 265 ? 3.474 -1.870 1.060 1.00 86.62 265 TRP A O 1
ATOM 2037 N N . ASP A 1 266 ? 3.674 0.371 1.157 1.00 83.88 266 ASP A N 1
ATOM 2038 C CA . ASP A 1 266 ? 4.313 0.441 2.482 1.00 83.88 266 ASP A CA 1
ATOM 2039 C C . ASP A 1 266 ? 3.567 -0.338 3.569 1.00 83.88 266 ASP A C 1
ATOM 2041 O O . ASP A 1 266 ? 4.178 -0.942 4.444 1.00 83.88 266 ASP A O 1
ATOM 2045 N N . LEU A 1 267 ? 2.232 -0.338 3.545 1.00 85.50 267 LEU A N 1
ATOM 2046 C CA . LEU A 1 267 ? 1.440 -1.059 4.539 1.00 85.50 267 LEU A CA 1
ATOM 2047 C C . LEU A 1 267 ? 1.517 -2.579 4.332 1.00 85.50 267 LEU A C 1
ATOM 2049 O O . LEU A 1 267 ? 1.419 -3.331 5.297 1.00 85.50 267 LEU A O 1
ATOM 2053 N N . LEU A 1 268 ? 1.701 -3.033 3.088 1.00 83.94 268 LEU A N 1
ATOM 2054 C CA . LEU A 1 268 ? 1.878 -4.449 2.761 1.00 83.94 268 LEU A CA 1
ATOM 2055 C C . LEU A 1 268 ? 3.313 -4.934 2.997 1.00 83.94 268 LEU A C 1
ATOM 2057 O O . LEU A 1 268 ? 3.507 -6.110 3.287 1.00 83.94 268 LEU A O 1
ATOM 2061 N N . THR A 1 269 ? 4.313 -4.057 2.878 1.00 78.56 269 THR A N 1
ATOM 2062 C CA . THR A 1 269 ? 5.717 -4.386 3.171 1.00 78.56 269 THR A CA 1
ATOM 2063 C C . THR A 1 269 ? 6.053 -4.255 4.663 1.00 78.56 269 THR A C 1
ATOM 2065 O O . THR A 1 269 ? 6.995 -4.897 5.131 1.00 78.56 269 THR A O 1
ATOM 2068 N N . LYS A 1 270 ? 5.266 -3.495 5.441 1.00 73.44 270 LYS A N 1
ATOM 2069 C CA . LYS A 1 270 ? 5.356 -3.417 6.910 1.00 73.44 270 LYS A CA 1
ATOM 2070 C C . LYS A 1 270 ? 4.912 -4.715 7.604 1.00 73.44 270 LYS A C 1
ATOM 2072 O O . LYS A 1 270 ? 3.901 -5.338 7.282 1.00 73.44 270 LYS A O 1
ATOM 2077 N N . GLY A 1 271 ? 5.633 -5.073 8.666 1.00 68.19 271 GLY A N 1
ATOM 2078 C CA . GLY A 1 271 ? 5.243 -6.132 9.598 1.00 68.19 271 GLY A CA 1
ATOM 2079 C C . GLY A 1 271 ? 5.525 -7.548 9.091 1.00 68.19 271 GLY A C 1
ATOM 2080 O O . GLY A 1 271 ? 6.667 -7.912 8.831 1.00 68.19 271 GLY A O 1
ATOM 2081 N N . SER A 1 272 ? 4.500 -8.403 9.066 1.00 77.44 272 SER A N 1
ATOM 2082 C CA . SER A 1 272 ? 4.629 -9.834 8.736 1.00 77.44 272 SER A CA 1
ATOM 2083 C C . SER A 1 272 ? 3.623 -10.302 7.682 1.00 77.44 272 SER A C 1
ATOM 2085 O O . SER A 1 272 ? 3.293 -11.487 7.642 1.00 77.44 272 SER A O 1
ATOM 2087 N N . VAL A 1 273 ? 3.097 -9.387 6.862 1.00 86.06 273 VAL A N 1
ATOM 2088 C CA . VAL A 1 273 ? 2.126 -9.710 5.808 1.00 86.06 273 VAL A CA 1
ATOM 2089 C C . VAL A 1 273 ? 2.767 -10.658 4.789 1.00 86.06 273 VAL A C 1
ATOM 2091 O O . VAL A 1 273 ? 3.798 -10.350 4.199 1.00 86.06 273 VAL A O 1
ATOM 2094 N N . ARG A 1 274 ? 2.139 -11.819 4.574 1.00 86.44 274 ARG A N 1
ATOM 2095 C CA . ARG A 1 274 ? 2.527 -12.810 3.552 1.00 86.44 274 ARG A CA 1
ATOM 2096 C C . ARG A 1 274 ? 1.479 -12.936 2.454 1.00 86.44 274 ARG A C 1
ATOM 2098 O O . ARG A 1 274 ? 1.820 -13.174 1.300 1.00 86.44 274 ARG A O 1
ATOM 2105 N N . MET A 1 275 ? 0.206 -12.764 2.802 1.00 87.62 275 MET A N 1
ATOM 2106 C CA . MET A 1 275 ? -0.918 -12.885 1.880 1.00 87.62 275 MET A CA 1
ATOM 2107 C C . MET A 1 275 ? -1.744 -11.604 1.911 1.00 87.62 275 MET A C 1
ATOM 2109 O O . MET A 1 275 ? -2.298 -11.252 2.954 1.00 87.62 275 MET A O 1
ATOM 2113 N N . ALA A 1 276 ? -1.866 -10.934 0.764 1.00 91.06 276 ALA A N 1
ATOM 2114 C CA . ALA A 1 276 ? -2.724 -9.768 0.607 1.00 91.06 276 ALA A CA 1
ATOM 2115 C C . ALA A 1 276 ? -3.820 -9.991 -0.450 1.00 91.06 276 ALA A C 1
ATOM 2117 O O . ALA A 1 276 ? -3.581 -10.536 -1.530 1.00 91.06 276 ALA A O 1
ATOM 2118 N N . SER A 1 277 ? -5.035 -9.515 -0.181 1.00 93.19 277 SER A N 1
ATOM 2119 C CA . SER A 1 277 ? -6.077 -9.347 -1.200 1.00 93.19 277 SER A CA 1
ATOM 2120 C C . SER A 1 277 ? -6.599 -7.924 -1.163 1.00 93.19 277 SER A C 1
ATOM 2122 O O . SER A 1 277 ? -7.188 -7.498 -0.173 1.00 93.19 277 SER A O 1
ATOM 2124 N N . LEU A 1 278 ? -6.409 -7.218 -2.271 1.00 95.62 278 LEU A N 1
ATOM 2125 C CA . LEU A 1 278 ? -6.956 -5.894 -2.543 1.00 95.62 278 LEU A CA 1
ATOM 2126 C C . LEU A 1 278 ? -8.072 -5.959 -3.599 1.00 95.62 278 LEU A C 1
ATOM 2128 O O . LEU A 1 278 ? -8.308 -4.997 -4.331 1.00 95.62 278 LEU A O 1
ATOM 2132 N N . ALA A 1 279 ? -8.720 -7.116 -3.747 1.00 94.94 279 ALA A N 1
ATOM 2133 C CA . ALA A 1 279 ? -9.646 -7.405 -4.837 1.00 94.94 279 ALA A CA 1
ATOM 2134 C C . ALA A 1 279 ? -10.955 -6.596 -4.772 1.00 94.94 279 ALA A C 1
ATOM 2136 O O . ALA A 1 279 ? -11.560 -6.446 -3.718 1.00 94.94 279 ALA A O 1
ATOM 2137 N N . TYR A 1 280 ? -11.462 -6.172 -5.929 1.00 95.50 280 TYR A N 1
ATOM 2138 C CA . TYR A 1 280 ? -12.764 -5.524 -6.117 1.00 95.50 280 TYR A CA 1
ATOM 2139 C C . TYR A 1 280 ? -12.950 -4.218 -5.326 1.00 95.50 280 TYR A C 1
ATOM 2141 O O . TYR A 1 280 ? -14.036 -3.939 -4.813 1.00 95.50 280 TYR A O 1
ATOM 2149 N N . ASN A 1 281 ? -11.897 -3.403 -5.269 1.00 96.81 281 ASN A N 1
ATOM 2150 C CA . ASN A 1 281 ? -11.985 -1.988 -4.910 1.00 96.81 281 ASN A CA 1
ATOM 2151 C C . ASN A 1 281 ? -11.840 -1.128 -6.184 1.00 96.81 281 ASN A C 1
ATOM 2153 O O . ASN A 1 281 ? -11.974 -1.623 -7.307 1.00 96.81 281 ASN A O 1
ATOM 2157 N N . ASN A 1 282 ? -11.566 0.163 -6.014 1.00 95.44 282 ASN A N 1
ATOM 2158 C CA . ASN A 1 282 ? -11.259 1.108 -7.083 1.00 95.44 282 ASN A CA 1
ATOM 2159 C C . ASN A 1 282 ? -9.849 1.709 -6.895 1.00 95.44 282 ASN A C 1
ATOM 2161 O O . ASN A 1 282 ? -9.647 2.913 -7.076 1.00 95.44 282 ASN A O 1
ATOM 2165 N N . PHE A 1 283 ? -8.879 0.873 -6.498 1.00 94.00 283 PHE A N 1
ATOM 2166 C CA . PHE A 1 283 ? -7.471 1.266 -6.438 1.00 94.00 283 PHE A CA 1
ATOM 2167 C C . PHE A 1 283 ? -6.895 1.516 -7.839 1.00 94.00 283 PHE A C 1
ATOM 2169 O O . PHE A 1 283 ? -7.420 1.048 -8.856 1.00 94.00 283 PHE A O 1
ATOM 2176 N N . SER A 1 284 ? -5.799 2.268 -7.875 1.00 90.50 284 SER A N 1
ATOM 2177 C CA . SER A 1 284 ? -5.136 2.739 -9.088 1.00 90.50 284 SER A CA 1
ATOM 2178 C C . SER A 1 284 ? -3.621 2.844 -8.908 1.00 90.50 284 SER A C 1
ATOM 2180 O O . SER A 1 284 ? -3.126 2.767 -7.784 1.00 90.50 284 SER A O 1
ATOM 2182 N N . GLY A 1 285 ? -2.903 3.039 -10.014 1.00 86.50 285 GLY A N 1
ATOM 2183 C CA . GLY A 1 285 ? -1.455 3.245 -10.012 1.00 86.50 285 GLY A CA 1
ATOM 2184 C C . GLY A 1 285 ? -0.642 1.965 -10.257 1.00 86.50 285 GLY A C 1
ATOM 2185 O O . GLY A 1 285 ? -1.213 0.880 -10.420 1.00 86.50 285 GLY A O 1
ATOM 2186 N N . PRO A 1 286 ? 0.688 2.097 -10.365 1.00 84.88 286 PRO A N 1
ATOM 2187 C CA . PRO A 1 286 ? 1.604 0.995 -10.613 1.00 84.88 286 PRO A CA 1
ATOM 2188 C C . PRO A 1 286 ? 1.650 -0.003 -9.452 1.00 84.88 286 PRO A C 1
ATOM 2190 O O . PRO A 1 286 ? 1.471 0.355 -8.284 1.00 84.88 286 PRO A O 1
ATOM 2193 N N . VAL A 1 287 ? 1.945 -1.260 -9.787 1.00 85.44 287 VAL A N 1
ATOM 2194 C CA . VAL A 1 287 ? 2.444 -2.238 -8.813 1.00 85.44 287 VAL A CA 1
ATOM 2195 C C . VAL A 1 287 ? 3.867 -1.862 -8.418 1.00 85.44 287 VAL A C 1
ATOM 2197 O O . VAL A 1 287 ? 4.695 -1.644 -9.299 1.00 85.44 287 VAL A O 1
ATOM 2200 N N . ASP A 1 288 ? 4.145 -1.767 -7.115 1.00 82.56 288 ASP A N 1
ATOM 2201 C CA . ASP A 1 288 ? 5.505 -1.510 -6.636 1.00 82.56 288 ASP A CA 1
ATOM 2202 C C . ASP A 1 288 ? 6.405 -2.725 -6.931 1.00 82.56 288 ASP A C 1
ATOM 2204 O O . ASP A 1 288 ? 6.080 -3.841 -6.514 1.00 82.56 288 ASP A O 1
ATOM 2208 N N . PRO A 1 289 ? 7.512 -2.553 -7.670 1.00 74.88 289 PRO A N 1
ATOM 2209 C CA . PRO A 1 289 ? 8.394 -3.654 -8.035 1.00 74.88 289 PRO A CA 1
ATOM 2210 C C . PRO A 1 289 ? 9.261 -4.141 -6.867 1.00 74.88 289 PRO A C 1
ATOM 2212 O O . PRO A 1 289 ? 9.609 -5.319 -6.846 1.00 74.88 289 PRO A O 1
ATOM 2215 N N . TYR A 1 290 ? 9.540 -3.311 -5.855 1.00 78.00 290 TYR A N 1
ATOM 2216 C CA . TYR A 1 290 ? 10.242 -3.728 -4.632 1.00 78.00 290 TYR A CA 1
ATOM 2217 C C . TYR A 1 290 ? 9.373 -4.604 -3.724 1.00 78.00 290 TYR A C 1
ATOM 2219 O O . TYR A 1 290 ? 9.878 -5.280 -2.827 1.00 78.00 290 TYR A O 1
ATOM 2227 N N . LEU A 1 291 ? 8.071 -4.707 -4.001 1.00 80.25 291 LEU A N 1
ATOM 2228 C CA . LEU A 1 291 ? 7.226 -5.749 -3.423 1.00 80.25 291 LEU A CA 1
ATOM 2229 C C . LEU A 1 291 ? 7.756 -7.160 -3.748 1.00 80.25 291 LEU A C 1
ATOM 2231 O O . LEU A 1 291 ? 7.620 -8.063 -2.923 1.00 80.25 291 LEU A O 1
ATOM 2235 N N . CYS A 1 292 ? 8.430 -7.332 -4.892 1.00 81.12 292 CYS A N 1
ATOM 2236 C CA . CYS A 1 292 ? 9.135 -8.560 -5.271 1.00 81.12 292 CYS A CA 1
ATOM 2237 C C . CYS A 1 292 ? 10.441 -8.801 -4.488 1.00 81.12 292 CYS A C 1
ATOM 2239 O O . CYS A 1 292 ? 11.055 -9.845 -4.663 1.00 81.12 292 CYS A O 1
ATOM 2241 N N . GLU A 1 293 ? 10.862 -7.885 -3.611 1.00 81.31 293 GLU A N 1
ATOM 2242 C CA . GLU A 1 293 ? 11.952 -8.084 -2.639 1.00 81.31 293 GLU A CA 1
ATOM 2243 C C . GLU A 1 293 ? 11.415 -8.263 -1.201 1.00 81.31 293 GLU A C 1
ATOM 2245 O O . GLU A 1 293 ? 12.173 -8.498 -0.258 1.00 81.31 293 GLU A O 1
ATOM 2250 N N . SER A 1 294 ? 10.093 -8.161 -1.014 1.00 83.50 294 SER A N 1
ATOM 2251 C CA . SER A 1 294 ? 9.436 -8.186 0.295 1.00 83.50 294 SER A CA 1
ATOM 2252 C C . SER A 1 294 ? 9.131 -9.603 0.810 1.00 83.50 294 SER A C 1
ATOM 2254 O O . SER A 1 294 ? 9.288 -10.606 0.112 1.00 83.50 294 SER A O 1
ATOM 2256 N N . THR A 1 295 ? 8.622 -9.691 2.046 1.00 82.69 295 THR A N 1
ATOM 2257 C CA . THR A 1 295 ? 8.140 -10.962 2.627 1.00 82.69 295 THR A CA 1
ATOM 2258 C C . THR A 1 295 ? 6.762 -11.410 2.120 1.00 82.69 295 THR A C 1
ATOM 2260 O O . THR A 1 295 ? 6.277 -12.461 2.540 1.00 82.69 295 THR A O 1
ATOM 2263 N N . VAL A 1 296 ? 6.130 -10.638 1.227 1.00 87.56 296 VAL A N 1
ATOM 2264 C CA . VAL A 1 296 ? 4.821 -10.968 0.657 1.00 87.56 296 VAL A CA 1
ATOM 2265 C C . VAL A 1 296 ? 4.966 -12.099 -0.366 1.00 87.56 296 VAL A C 1
ATOM 2267 O O . VAL A 1 296 ? 5.730 -12.017 -1.322 1.00 87.56 296 VAL A O 1
ATOM 2270 N N . GLU A 1 297 ? 4.212 -13.176 -0.158 1.00 89.31 297 GLU A N 1
ATOM 2271 C CA . GLU A 1 297 ? 4.214 -14.382 -0.995 1.00 89.31 297 GLU A CA 1
ATOM 2272 C C . GLU A 1 297 ? 3.124 -14.331 -2.072 1.00 89.31 297 GLU A C 1
ATOM 2274 O O . GLU A 1 297 ? 3.285 -14.905 -3.150 1.00 89.31 297 GLU A O 1
ATOM 2279 N N . LYS A 1 298 ? 2.000 -13.656 -1.788 1.00 89.81 298 LYS A N 1
ATOM 2280 C CA . LYS A 1 298 ? 0.838 -13.597 -2.681 1.00 89.81 298 LYS A CA 1
ATOM 2281 C C . LYS A 1 298 ? 0.062 -12.289 -2.568 1.00 89.81 298 LYS A C 1
ATOM 2283 O O . LYS A 1 298 ? -0.317 -11.889 -1.467 1.00 89.81 298 LYS A O 1
ATOM 2288 N N . VAL A 1 299 ? -0.292 -11.698 -3.713 1.00 92.69 299 VAL A N 1
ATOM 2289 C CA . VAL A 1 299 ? -1.162 -10.513 -3.796 1.00 92.69 299 VAL A CA 1
ATOM 2290 C C . VAL A 1 299 ? -2.275 -10.710 -4.820 1.00 92.69 299 VAL A C 1
ATOM 2292 O O . VAL A 1 299 ? -2.036 -11.010 -5.986 1.00 92.69 299 VAL A O 1
ATOM 2295 N N . THR A 1 300 ? -3.523 -10.498 -4.400 1.00 93.62 300 THR A N 1
ATOM 2296 C CA . THR A 1 300 ? -4.694 -10.533 -5.292 1.00 93.62 300 THR A CA 1
ATOM 2297 C C . THR A 1 300 ? -5.206 -9.119 -5.568 1.00 93.62 300 THR A C 1
ATOM 2299 O O . THR A 1 300 ? -5.702 -8.450 -4.668 1.00 93.62 300 THR A O 1
ATOM 2302 N N . LEU A 1 301 ? -5.129 -8.670 -6.822 1.00 95.06 301 LEU A N 1
ATOM 2303 C CA . LEU A 1 301 ? -5.479 -7.318 -7.287 1.00 95.06 301 LEU A CA 1
ATOM 2304 C C . LEU A 1 301 ? -6.741 -7.282 -8.167 1.00 95.06 301 LEU A C 1
ATOM 2306 O O . LEU A 1 301 ? -7.004 -6.271 -8.823 1.00 95.06 301 LEU A O 1
ATOM 2310 N N . ASN A 1 302 ? -7.502 -8.381 -8.217 1.00 95.00 302 ASN A N 1
ATOM 2311 C CA . ASN A 1 302 ? -8.631 -8.580 -9.133 1.00 95.00 302 ASN A CA 1
ATOM 2312 C C . ASN A 1 302 ? -9.606 -7.389 -9.179 1.00 95.00 302 ASN A C 1
ATOM 2314 O O . ASN A 1 302 ? -9.985 -6.861 -8.142 1.00 95.00 302 ASN A O 1
ATOM 2318 N N . GLY A 1 303 ? -10.077 -7.003 -10.364 1.00 94.69 303 GLY A N 1
ATOM 2319 C CA . GLY A 1 303 ? -11.136 -6.002 -10.551 1.00 94.69 303 GLY A CA 1
ATOM 2320 C C . GLY A 1 303 ? -10.766 -4.524 -10.336 1.00 94.69 303 GLY A C 1
ATOM 2321 O O . GLY A 1 303 ? -11.610 -3.673 -10.624 1.00 94.69 303 GLY A O 1
ATOM 2322 N N . ASN A 1 304 ? -9.546 -4.193 -9.898 1.00 94.88 304 ASN A N 1
ATOM 2323 C CA . ASN A 1 304 ? -9.068 -2.806 -9.808 1.00 94.88 304 ASN A CA 1
ATOM 2324 C C . ASN A 1 304 ? -8.636 -2.306 -11.199 1.00 94.88 304 ASN A C 1
ATOM 2326 O O . ASN A 1 304 ? -7.534 -2.577 -11.667 1.00 94.88 304 ASN A O 1
ATOM 2330 N N . LYS A 1 305 ? -9.525 -1.591 -11.894 1.00 90.81 305 LYS A N 1
ATOM 2331 C CA . LYS A 1 305 ? -9.395 -1.311 -13.341 1.00 90.81 305 LYS A CA 1
ATOM 2332 C C . LYS A 1 305 ? -8.253 -0.372 -13.737 1.00 90.81 305 LYS A C 1
ATOM 2334 O O . LYS A 1 305 ? -7.829 -0.407 -14.894 1.00 90.81 305 LYS A O 1
ATOM 2339 N N . ASP A 1 306 ? -7.808 0.476 -12.814 1.00 89.94 306 ASP A N 1
ATOM 2340 C CA . ASP A 1 306 ? -6.774 1.489 -13.050 1.00 89.94 306 ASP A CA 1
ATOM 2341 C C . ASP A 1 306 ? -5.444 1.165 -12.347 1.00 89.94 306 ASP A C 1
ATOM 2343 O O . ASP A 1 306 ? -4.545 2.006 -12.322 1.00 89.94 306 ASP A O 1
ATOM 2347 N N . VAL A 1 307 ? -5.295 -0.062 -11.827 1.00 90.94 307 VAL A N 1
ATOM 2348 C CA . VAL A 1 307 ? -3.986 -0.630 -11.468 1.00 90.94 307 VAL A CA 1
ATOM 2349 C C . VAL A 1 307 ? -3.269 -1.083 -12.742 1.00 90.94 307 VAL A C 1
ATOM 2351 O O . VAL A 1 307 ? -3.884 -1.654 -13.648 1.00 90.94 307 VAL A O 1
ATOM 2354 N N . CYS A 1 308 ? -1.978 -0.780 -12.821 1.00 86.06 308 CYS A N 1
ATOM 2355 C CA . CYS A 1 308 ? -1.175 -0.782 -14.043 1.00 86.06 308 CYS A CA 1
ATOM 2356 C C . CYS A 1 308 ? 0.300 -1.116 -13.735 1.00 86.06 308 CYS A C 1
ATOM 2358 O O . CYS A 1 308 ? 0.631 -1.482 -12.608 1.00 86.06 308 CYS A O 1
ATOM 2360 N N . GLY A 1 309 ? 1.181 -0.987 -14.729 1.00 78.50 309 GLY A N 1
ATOM 2361 C CA . GLY A 1 309 ? 2.620 -1.210 -14.581 1.00 78.50 309 GLY A CA 1
ATOM 2362 C C . GLY A 1 309 ? 3.070 -2.664 -14.760 1.00 78.50 309 GLY A C 1
ATOM 2363 O O . GLY A 1 309 ? 2.319 -3.626 -14.578 1.00 78.50 309 GLY A O 1
ATOM 2364 N N . SER A 1 310 ? 4.332 -2.822 -15.151 1.00 73.44 310 SER A N 1
ATOM 2365 C CA . SER A 1 310 ? 4.987 -4.124 -15.278 1.00 73.44 310 SER A CA 1
ATOM 2366 C C . SER A 1 310 ? 5.429 -4.665 -13.921 1.00 73.44 310 SER A C 1
ATOM 2368 O O . SER A 1 310 ? 5.949 -3.934 -13.088 1.00 73.44 310 SER A O 1
ATOM 2370 N N . VAL A 1 311 ? 5.282 -5.974 -13.743 1.00 75.56 311 VAL A N 1
ATOM 2371 C CA . VAL A 1 311 ? 5.904 -6.727 -12.648 1.00 75.56 311 VAL A CA 1
ATOM 2372 C C . VAL A 1 311 ? 7.217 -7.311 -13.191 1.00 75.56 311 VAL A C 1
ATOM 2374 O O . VAL A 1 311 ? 7.191 -7.799 -14.327 1.00 75.56 311 VAL A O 1
ATOM 2377 N N . PRO A 1 312 ? 8.334 -7.282 -12.438 1.00 74.38 312 PRO A N 1
ATOM 2378 C CA . PRO A 1 312 ? 9.581 -7.945 -12.825 1.00 74.38 312 PRO A CA 1
ATOM 2379 C C . PRO A 1 312 ? 9.373 -9.419 -13.210 1.00 74.38 312 PRO A C 1
ATOM 2381 O O . PRO A 1 312 ? 8.609 -10.125 -12.552 1.00 74.38 312 PRO A O 1
ATOM 2384 N N . GLU A 1 313 ? 10.057 -9.902 -14.253 1.00 72.50 313 GLU A N 1
ATOM 2385 C CA . GLU A 1 313 ? 9.894 -11.293 -14.721 1.00 72.50 313 GLU A CA 1
ATOM 2386 C C . GLU A 1 313 ? 10.358 -12.325 -13.674 1.00 72.50 313 GLU A C 1
ATOM 2388 O O . GLU A 1 313 ? 9.751 -13.388 -13.563 1.00 72.50 313 GLU A O 1
ATOM 2393 N N . ASP A 1 314 ? 11.351 -11.972 -12.850 1.00 75.62 314 ASP A N 1
ATOM 2394 C CA . ASP A 1 314 ? 11.907 -12.810 -11.776 1.00 75.62 314 ASP A CA 1
ATOM 2395 C C . ASP A 1 314 ? 11.192 -12.652 -10.414 1.00 75.62 314 ASP A C 1
ATOM 2397 O O . ASP A 1 314 ? 11.697 -13.096 -9.382 1.00 75.62 314 ASP A O 1
ATOM 2401 N N . CYS A 1 315 ? 10.017 -12.013 -10.371 1.00 80.62 315 CYS A N 1
ATOM 2402 C CA . CYS A 1 315 ? 9.270 -11.807 -9.127 1.00 80.62 315 CYS A CA 1
ATOM 2403 C C . CYS A 1 315 ? 8.815 -13.146 -8.507 1.00 80.62 315 CYS A C 1
ATOM 2405 O O . CYS A 1 315 ? 8.017 -13.872 -9.101 1.00 80.62 315 CYS A O 1
ATOM 2407 N N . HIS A 1 316 ? 9.258 -13.466 -7.282 1.00 82.81 316 HIS A N 1
ATOM 2408 C CA . HIS A 1 316 ? 8.911 -14.732 -6.602 1.00 82.81 316 HIS A CA 1
ATOM 2409 C C . HIS A 1 316 ? 7.464 -14.812 -6.088 1.00 82.81 316 HIS A C 1
ATOM 2411 O O . HIS A 1 316 ? 7.038 -15.862 -5.607 1.00 82.81 316 HIS A O 1
ATOM 2417 N N . MET A 1 317 ? 6.730 -13.704 -6.134 1.00 86.00 317 MET A N 1
ATOM 2418 C CA . MET A 1 317 ? 5.413 -13.531 -5.524 1.00 86.00 317 MET A CA 1
ATOM 2419 C C . MET A 1 317 ? 4.272 -13.859 -6.504 1.00 86.00 317 MET A C 1
ATOM 2421 O O . MET A 1 317 ? 4.252 -13.403 -7.646 1.00 86.00 317 MET A O 1
ATOM 2425 N N . ASP A 1 318 ? 3.263 -14.598 -6.032 1.00 88.81 318 ASP A N 1
ATOM 2426 C CA . ASP A 1 318 ? 2.056 -14.933 -6.801 1.00 88.81 318 ASP A CA 1
ATOM 2427 C C . ASP A 1 318 ? 1.121 -13.714 -6.917 1.00 88.81 318 ASP A C 1
ATOM 2429 O O . ASP A 1 318 ? 0.397 -13.374 -5.975 1.00 88.81 318 ASP A O 1
ATOM 2433 N N . ILE A 1 319 ? 1.127 -13.039 -8.072 1.00 89.44 319 ILE A N 1
ATOM 2434 C CA . ILE A 1 319 ? 0.238 -11.902 -8.351 1.00 89.44 319 ILE A CA 1
ATO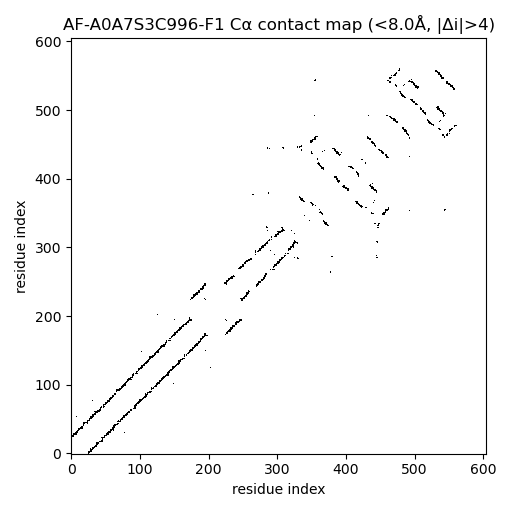M 2435 C C . ILE A 1 319 ? -0.969 -12.347 -9.182 1.00 89.44 319 ILE A C 1
ATOM 2437 O O . ILE A 1 319 ? -0.874 -12.635 -10.377 1.00 89.44 319 ILE A O 1
ATOM 2441 N N . VAL A 1 320 ? -2.150 -12.304 -8.566 1.00 91.12 320 VAL A N 1
ATOM 2442 C CA . VAL A 1 320 ? -3.425 -12.662 -9.198 1.00 91.12 320 VAL A CA 1
ATOM 2443 C C . VAL A 1 320 ? -4.198 -11.390 -9.556 1.00 91.12 320 VAL A C 1
ATOM 2445 O O . VAL A 1 320 ? -4.660 -10.668 -8.676 1.00 91.12 320 VAL A O 1
ATOM 2448 N N . ALA A 1 321 ? -4.352 -11.105 -10.852 1.00 91.06 321 ALA A N 1
ATOM 2449 C CA . ALA A 1 321 ? -4.905 -9.842 -11.363 1.00 91.06 321 ALA A CA 1
ATOM 2450 C C . ALA A 1 321 ? -6.049 -10.038 -12.388 1.00 91.06 321 ALA A C 1
ATOM 2452 O O . ALA A 1 321 ? -6.110 -9.388 -13.429 1.00 91.06 321 ALA A O 1
ATOM 2453 N N . ALA A 1 322 ? -6.990 -10.944 -12.119 1.00 91.44 322 ALA A N 1
ATOM 2454 C CA . ALA A 1 322 ? -8.154 -11.163 -12.980 1.00 91.44 322 ALA A CA 1
ATOM 2455 C C . ALA A 1 322 ? -9.042 -9.904 -13.069 1.00 91.44 322 ALA A C 1
ATOM 2457 O O . ALA A 1 322 ? -9.420 -9.318 -12.057 1.00 91.44 322 ALA A O 1
ATOM 2458 N N . ASN A 1 323 ? -9.422 -9.500 -14.286 1.00 90.44 323 ASN A N 1
ATOM 2459 C CA . ASN A 1 323 ? -10.128 -8.237 -14.570 1.00 90.44 323 ASN A CA 1
ATOM 2460 C C . ASN A 1 323 ? -9.341 -6.951 -14.213 1.00 90.44 323 ASN A C 1
ATOM 2462 O O . ASN A 1 323 ? -9.939 -5.879 -14.127 1.00 90.44 323 ASN A O 1
ATOM 2466 N N . THR A 1 324 ? -8.018 -7.056 -14.061 1.00 90.12 324 THR A N 1
ATOM 2467 C CA . THR A 1 324 ? -7.067 -5.954 -13.841 1.00 90.12 324 THR A CA 1
ATOM 2468 C C . THR A 1 324 ? -5.986 -6.040 -14.924 1.00 90.12 324 THR A C 1
ATOM 2470 O O . THR A 1 324 ? -5.501 -7.130 -15.216 1.00 90.12 324 THR A O 1
ATOM 2473 N N . ASN A 1 325 ? -5.618 -4.932 -15.575 1.00 84.75 325 ASN A N 1
ATOM 2474 C CA . ASN A 1 325 ? -4.669 -4.970 -16.698 1.00 84.75 325 ASN A CA 1
ATOM 2475 C C . ASN A 1 325 ? -3.327 -4.330 -16.331 1.00 84.75 325 ASN A C 1
ATOM 2477 O O . ASN A 1 325 ? -3.077 -3.177 -16.674 1.00 84.75 325 ASN A O 1
ATOM 2481 N N . LEU A 1 326 ? -2.459 -5.118 -15.694 1.00 83.00 326 LEU A N 1
ATOM 2482 C CA . LEU A 1 326 ? -1.108 -4.696 -15.311 1.00 83.00 326 LEU A CA 1
ATOM 2483 C C . LEU A 1 326 ? -0.299 -4.197 -16.525 1.00 83.00 326 LEU A C 1
ATOM 2485 O O . LEU A 1 326 ? 0.269 -3.117 -16.495 1.00 83.00 326 LEU A O 1
ATOM 2489 N N . ARG A 1 327 ? -0.369 -4.887 -17.672 1.00 75.94 327 ARG A N 1
ATOM 2490 C CA . ARG A 1 327 ? 0.382 -4.530 -18.899 1.00 75.94 327 ARG A CA 1
ATOM 2491 C C . ARG A 1 327 ? -0.096 -3.250 -19.611 1.00 75.94 327 ARG A C 1
ATOM 2493 O O . ARG A 1 327 ? 0.334 -2.976 -20.730 1.00 75.94 327 ARG A O 1
ATOM 2500 N N . LYS A 1 328 ? -1.015 -2.486 -19.019 1.00 76.75 328 LYS A N 1
ATOM 2501 C CA . LYS A 1 328 ? -1.442 -1.170 -19.509 1.00 76.75 328 LYS A CA 1
ATOM 2502 C C . LYS A 1 328 ? -0.490 -0.100 -18.947 1.00 76.75 328 LYS A C 1
ATOM 2504 O O . LYS A 1 328 ? -0.238 -0.129 -17.745 1.00 76.75 328 LYS A O 1
ATOM 2509 N N . PRO A 1 329 ? -0.027 0.877 -19.751 1.00 71.75 329 PRO A N 1
ATOM 2510 C CA . PRO A 1 329 ? 0.725 2.013 -19.223 1.00 71.75 329 PRO A CA 1
ATOM 2511 C C . PRO A 1 329 ? -0.124 2.797 -18.216 1.00 71.75 329 PRO A C 1
ATOM 2513 O O . PRO A 1 329 ? -1.338 2.971 -18.406 1.00 71.75 329 PRO A O 1
ATOM 2516 N N . CYS A 1 330 ? 0.507 3.267 -17.144 1.00 78.00 330 CYS A N 1
ATOM 2517 C CA . CYS A 1 330 ? -0.193 3.985 -16.092 1.00 78.00 330 CYS A CA 1
ATOM 2518 C C . CYS A 1 330 ? -0.724 5.343 -16.564 1.00 78.00 330 CYS A C 1
ATOM 2520 O O . CYS A 1 330 ? -0.056 6.122 -17.240 1.00 78.00 330 CYS A O 1
ATOM 2522 N N . LYS A 1 331 ? -1.984 5.634 -16.224 1.00 75.25 331 LYS A N 1
ATOM 2523 C CA . LYS A 1 331 ? -2.660 6.853 -16.676 1.00 75.25 331 LYS A CA 1
ATOM 2524 C C . LYS A 1 331 ? -2.253 8.033 -15.796 1.00 75.25 331 LYS A C 1
ATOM 2526 O O . LYS A 1 331 ? -2.580 8.045 -14.617 1.00 75.25 331 LYS A O 1
ATOM 2531 N N . GLY A 1 332 ? -1.662 9.058 -16.407 1.00 72.62 332 GLY A N 1
ATOM 2532 C CA . GLY A 1 332 ? -1.277 10.293 -15.716 1.00 72.62 332 GLY A CA 1
ATOM 2533 C C . GLY A 1 332 ? 0.117 10.257 -15.093 1.00 72.62 332 GLY A C 1
ATOM 2534 O O . GLY A 1 332 ? 0.503 11.245 -14.484 1.00 72.62 332 GLY A O 1
ATOM 2535 N N . ILE A 1 333 ? 0.865 9.166 -15.279 1.00 73.19 333 ILE A N 1
ATOM 2536 C CA . ILE A 1 333 ? 2.302 9.122 -15.004 1.00 73.19 333 ILE A CA 1
ATOM 2537 C C . ILE A 1 333 ? 3.021 9.618 -16.260 1.00 73.19 333 ILE A C 1
ATOM 2539 O O . ILE A 1 333 ? 2.667 9.223 -17.377 1.00 73.19 333 ILE A O 1
ATOM 2543 N N . VAL A 1 334 ? 3.960 10.545 -16.081 1.00 73.81 334 VAL A N 1
ATOM 2544 C CA . VAL A 1 334 ? 4.760 11.105 -17.173 1.00 73.81 334 VAL A CA 1
ATOM 2545 C C . VAL A 1 334 ? 6.002 10.240 -17.353 1.00 73.81 334 VAL A C 1
ATOM 2547 O O . VAL A 1 334 ? 6.593 9.784 -16.380 1.00 73.81 334 VAL A O 1
ATOM 2550 N N . ALA A 1 335 ? 6.374 9.984 -18.606 1.00 72.94 335 ALA A N 1
ATOM 2551 C CA . ALA A 1 335 ? 7.571 9.211 -18.912 1.00 72.94 335 ALA A CA 1
ATOM 2552 C C . ALA A 1 335 ? 8.841 9.913 -18.388 1.00 72.94 335 ALA A C 1
ATOM 2554 O O . ALA A 1 335 ? 8.855 11.144 -18.346 1.00 72.94 335 ALA A O 1
ATOM 2555 N N . PRO A 1 336 ? 9.919 9.170 -18.065 1.00 80.00 336 PRO A N 1
ATOM 2556 C CA . PRO A 1 336 ? 11.167 9.767 -17.601 1.00 80.00 336 PRO A CA 1
ATOM 2557 C C . PRO A 1 336 ? 11.682 10.852 -18.552 1.00 80.00 336 PRO A C 1
ATOM 2559 O O . PRO A 1 336 ? 11.738 10.651 -19.771 1.00 80.00 336 PRO A O 1
ATOM 2562 N N . THR A 1 337 ? 12.129 11.972 -17.993 1.00 77.56 337 THR A N 1
ATOM 2563 C CA . THR A 1 337 ? 12.679 13.095 -18.758 1.00 77.56 337 THR A CA 1
ATOM 2564 C C . THR A 1 337 ? 14.207 13.091 -18.640 1.00 77.56 337 THR A C 1
ATOM 2566 O O . THR A 1 337 ? 14.771 12.819 -17.584 1.00 77.56 337 THR A O 1
ATOM 2569 N N . CYS A 1 338 ? 14.903 13.343 -19.751 1.00 77.81 338 CYS A N 1
ATOM 2570 C CA . CYS A 1 338 ? 16.356 13.530 -19.758 1.00 77.81 338 CYS A CA 1
ATOM 2571 C C . CYS A 1 338 ? 16.672 14.910 -19.161 1.00 77.81 338 CYS A C 1
ATOM 2573 O O . CYS A 1 338 ? 16.200 15.916 -19.693 1.00 77.81 338 CYS A O 1
ATOM 2575 N N . ILE A 1 339 ? 17.443 14.957 -18.068 1.00 67.00 339 ILE A N 1
ATOM 2576 C CA . ILE A 1 339 ? 17.772 16.194 -17.342 1.00 67.00 339 ILE A CA 1
ATOM 2577 C C . ILE A 1 339 ? 19.295 16.363 -17.266 1.00 67.00 339 ILE A C 1
ATOM 2579 O O . ILE A 1 339 ? 20.040 15.404 -17.078 1.00 67.00 339 ILE A O 1
ATOM 2583 N N . LEU A 1 340 ? 19.761 17.602 -17.446 1.00 66.31 340 LEU A N 1
ATOM 2584 C CA . LEU A 1 340 ? 21.173 17.987 -17.412 1.00 66.31 340 LEU A CA 1
ATOM 2585 C C . LEU A 1 340 ? 21.341 19.336 -16.702 1.00 66.31 340 LEU A C 1
ATOM 2587 O O . LEU A 1 340 ? 20.740 20.329 -17.103 1.00 66.31 340 LEU A O 1
ATOM 2591 N N . GLU A 1 341 ? 22.223 19.401 -15.702 1.00 54.09 341 GLU A N 1
ATOM 2592 C CA . GLU A 1 341 ? 22.547 20.627 -14.947 1.00 54.09 341 GLU A CA 1
ATOM 2593 C C . GLU A 1 341 ? 23.484 21.607 -15.706 1.00 54.09 341 GLU A C 1
ATOM 2595 O O . GLU A 1 341 ? 24.289 22.311 -15.095 1.00 54.09 341 GLU A O 1
ATOM 2600 N N . SER A 1 342 ? 23.431 21.675 -17.044 1.00 50.69 342 SER A N 1
ATOM 2601 C CA . SER A 1 342 ? 24.299 22.555 -17.852 1.00 50.69 342 SER A CA 1
ATOM 2602 C C . SER A 1 342 ? 23.505 23.430 -18.820 1.00 50.69 342 SER A C 1
ATOM 2604 O O . SER A 1 342 ? 22.679 22.924 -19.570 1.00 50.69 342 SER A O 1
ATOM 2606 N N . GLN A 1 343 ? 23.799 24.734 -18.839 1.00 47.62 343 GLN A N 1
ATOM 2607 C CA . GLN A 1 343 ? 22.978 25.785 -19.468 1.00 47.62 343 GLN A CA 1
ATOM 2608 C C . GLN A 1 343 ? 22.940 25.814 -21.014 1.00 47.62 343 GLN A C 1
ATOM 2610 O O . GLN A 1 343 ? 22.361 26.745 -21.569 1.00 47.62 343 GLN A O 1
ATOM 2615 N N . ASP A 1 344 ? 23.510 24.828 -21.710 1.00 45.88 344 ASP A N 1
ATOM 2616 C CA . ASP A 1 344 ? 23.507 24.754 -23.177 1.00 45.88 344 ASP A CA 1
ATOM 2617 C C . ASP A 1 344 ? 22.529 23.672 -23.676 1.00 45.88 344 ASP A C 1
ATOM 2619 O O . ASP A 1 344 ? 22.668 22.488 -23.366 1.00 45.88 344 ASP A O 1
ATOM 2623 N N . GLU A 1 345 ? 21.541 24.078 -24.483 1.00 50.03 345 GLU A N 1
ATOM 2624 C CA . GLU A 1 345 ? 20.326 23.320 -24.860 1.00 50.03 345 GLU A CA 1
ATOM 2625 C C . GLU A 1 345 ? 20.542 22.047 -25.726 1.00 50.03 345 GLU A C 1
ATOM 2627 O O . GLU A 1 345 ? 19.594 21.538 -26.326 1.00 50.03 345 GLU A O 1
ATOM 2632 N N . GLN A 1 346 ? 21.766 21.520 -25.855 1.00 51.19 346 GLN A N 1
ATOM 2633 C CA . GLN A 1 346 ? 22.144 20.631 -26.968 1.00 51.19 346 GLN A CA 1
ATOM 2634 C C . GLN A 1 346 ? 22.612 19.207 -26.597 1.00 51.19 346 GLN A C 1
ATOM 2636 O O . GLN A 1 346 ? 23.258 18.550 -27.414 1.00 51.19 346 GLN A O 1
ATOM 2641 N N . LEU A 1 347 ? 22.291 18.699 -25.397 1.00 59.88 347 LEU A N 1
ATOM 2642 C CA . LEU A 1 347 ? 22.943 17.491 -24.850 1.00 59.88 347 LEU A CA 1
ATOM 2643 C C . LEU A 1 347 ? 22.056 16.293 -24.446 1.00 59.88 347 LEU A C 1
ATOM 2645 O O . LEU A 1 347 ? 22.606 15.283 -24.016 1.00 59.88 347 LEU A O 1
ATOM 2649 N N . CYS A 1 348 ? 20.736 16.298 -24.676 1.00 76.81 348 CYS A N 1
ATOM 2650 C CA . CYS A 1 348 ? 19.939 15.052 -24.634 1.00 76.81 348 CYS A CA 1
ATOM 2651 C C . CYS A 1 348 ? 20.166 14.204 -25.903 1.00 76.81 348 CYS A C 1
ATOM 2653 O O . CYS A 1 348 ? 19.279 14.024 -26.739 1.00 76.81 348 CYS A O 1
ATOM 2655 N N . THR A 1 349 ? 21.400 13.724 -26.059 1.00 82.69 349 THR A N 1
ATOM 2656 C CA . THR A 1 349 ? 21.903 12.901 -27.166 1.00 82.69 349 THR A CA 1
ATOM 2657 C C . THR A 1 349 ? 22.805 11.792 -26.616 1.00 82.69 349 THR A C 1
ATOM 2659 O O . THR A 1 349 ? 23.223 11.832 -25.459 1.00 82.69 349 THR A O 1
ATOM 2662 N N . VAL A 1 350 ? 23.090 10.771 -27.426 1.00 88.56 350 VAL A N 1
ATOM 2663 C CA . VAL A 1 350 ? 24.028 9.702 -27.043 1.00 88.56 350 VAL A CA 1
ATOM 2664 C C . VAL A 1 350 ? 25.424 10.062 -27.550 1.00 88.56 350 VAL A C 1
ATOM 2666 O O . VAL A 1 350 ? 25.632 10.247 -28.748 1.00 88.56 350 VAL A O 1
ATOM 2669 N N . ILE A 1 351 ? 26.406 10.134 -26.661 1.00 88.94 351 ILE A N 1
ATOM 2670 C CA . ILE A 1 351 ? 27.794 10.414 -27.020 1.00 88.94 351 ILE A CA 1
ATOM 2671 C C . ILE A 1 351 ? 28.464 9.084 -27.377 1.00 88.94 351 ILE A C 1
ATOM 2673 O O . ILE A 1 351 ? 28.692 8.227 -26.527 1.00 88.94 351 ILE A O 1
ATOM 2677 N N . ALA A 1 352 ? 28.780 8.913 -28.658 1.00 89.12 352 ALA A N 1
ATOM 2678 C CA . ALA A 1 352 ? 29.555 7.794 -29.185 1.00 89.12 352 ALA A CA 1
ATOM 2679 C C . ALA A 1 352 ? 30.754 8.345 -29.983 1.00 89.12 352 ALA A C 1
ATOM 2681 O O . ALA A 1 352 ? 30.663 9.470 -30.481 1.00 89.12 352 ALA A O 1
ATOM 2682 N N . PRO A 1 353 ? 31.859 7.592 -30.136 1.00 87.81 353 PRO A N 1
ATOM 2683 C CA . PRO A 1 353 ? 32.983 8.008 -30.976 1.00 87.81 353 PRO A CA 1
ATOM 2684 C C . PRO A 1 353 ? 32.540 8.276 -32.421 1.00 87.81 353 PRO A C 1
ATOM 2686 O O . PRO A 1 353 ? 31.773 7.491 -32.971 1.00 87.81 353 PRO A O 1
ATOM 2689 N N . GLU A 1 354 ? 33.058 9.316 -33.078 1.00 88.94 354 GLU A N 1
ATOM 2690 C CA . GLU A 1 354 ? 32.745 9.595 -34.496 1.00 88.94 354 GLU A CA 1
ATOM 2691 C C . GLU A 1 354 ? 33.236 8.475 -35.431 1.00 88.94 354 GLU A C 1
ATOM 2693 O O . GLU A 1 354 ? 32.610 8.168 -36.448 1.00 88.94 354 GLU A O 1
ATOM 2698 N N . HIS A 1 355 ? 34.329 7.809 -35.048 1.00 89.56 355 HIS A N 1
ATOM 2699 C CA . HIS A 1 355 ? 34.935 6.695 -35.768 1.00 89.56 355 HIS A CA 1
ATOM 2700 C C . HIS A 1 355 ? 35.305 5.568 -34.796 1.00 89.56 355 HIS A C 1
ATOM 2702 O O . HIS A 1 355 ? 35.777 5.838 -33.691 1.00 89.56 355 HIS A O 1
ATOM 2708 N N . SER A 1 356 ? 35.145 4.307 -35.208 1.00 89.19 356 SER A N 1
ATOM 2709 C CA . SER A 1 356 ? 35.626 3.150 -34.438 1.00 89.19 356 SER A CA 1
ATOM 2710 C C . SER A 1 356 ? 36.281 2.093 -35.322 1.00 89.19 356 SER A C 1
ATOM 2712 O O . SER A 1 356 ? 35.731 1.664 -36.338 1.00 89.19 356 SER A O 1
ATOM 2714 N N . SER A 1 357 ? 37.452 1.639 -34.882 1.00 85.00 357 SER A N 1
ATOM 2715 C CA . SER A 1 357 ? 38.223 0.527 -35.447 1.00 85.00 357 SER A CA 1
ATOM 2716 C C . SER A 1 357 ? 38.044 -0.793 -34.700 1.00 85.00 357 SER A C 1
ATOM 2718 O O . SER A 1 357 ? 38.612 -1.809 -35.101 1.00 85.00 357 SER A O 1
ATOM 2720 N N . HIS A 1 358 ? 37.250 -0.794 -33.627 1.00 78.56 358 HIS A N 1
ATOM 2721 C CA . HIS A 1 358 ? 37.024 -1.941 -32.755 1.00 78.56 358 HIS A CA 1
ATOM 2722 C C . HIS A 1 358 ? 35.623 -2.516 -33.030 1.00 78.56 358 HIS A C 1
ATOM 2724 O O . HIS A 1 358 ? 34.673 -2.184 -32.330 1.00 78.56 358 HIS A O 1
ATOM 2730 N N . PRO A 1 359 ? 35.439 -3.398 -34.035 1.00 70.62 359 PRO A N 1
ATOM 2731 C CA . PRO A 1 359 ? 34.117 -3.923 -34.393 1.00 70.62 359 PRO A CA 1
ATOM 2732 C C . PRO A 1 359 ? 33.540 -4.899 -33.356 1.00 70.62 359 PRO A C 1
ATOM 2734 O O . PRO A 1 359 ? 32.440 -5.399 -33.560 1.00 70.62 359 PRO A O 1
ATOM 2737 N N . LYS A 1 360 ? 34.296 -5.204 -32.293 1.00 79.88 360 LYS A N 1
ATOM 2738 C CA . LYS A 1 360 ? 33.899 -6.074 -31.181 1.00 79.88 360 LYS A CA 1
ATOM 2739 C C . LYS A 1 360 ? 33.207 -5.310 -30.055 1.00 79.88 360 LYS A C 1
ATOM 2741 O O . LYS A 1 360 ? 32.352 -5.884 -29.402 1.00 79.88 360 LYS A O 1
ATOM 2746 N N . GLU A 1 361 ? 33.556 -4.044 -29.831 1.00 84.69 361 GLU A N 1
ATOM 2747 C CA . GLU A 1 361 ? 33.099 -3.265 -28.676 1.00 84.69 361 GLU A CA 1
ATOM 2748 C C . GLU A 1 361 ? 32.781 -1.826 -29.094 1.00 84.69 361 GLU A C 1
ATOM 2750 O O . GLU A 1 361 ? 33.614 -1.138 -29.685 1.00 84.69 361 GLU A O 1
ATOM 2755 N N . ILE A 1 362 ? 31.575 -1.356 -28.768 1.00 86.50 362 ILE A N 1
ATOM 2756 C CA . ILE A 1 362 ? 31.171 0.044 -28.942 1.00 86.50 362 ILE A CA 1
ATOM 2757 C C . ILE A 1 362 ? 30.781 0.603 -27.577 1.00 86.50 362 ILE A C 1
ATOM 2759 O O . ILE A 1 362 ? 29.703 0.307 -27.059 1.00 86.50 362 ILE A O 1
ATOM 2763 N N . THR A 1 363 ? 31.655 1.431 -27.008 1.00 89.00 363 THR A N 1
ATOM 2764 C CA . THR A 1 363 ? 31.359 2.220 -25.807 1.00 89.00 363 THR A CA 1
ATOM 2765 C C . THR A 1 363 ? 30.640 3.510 -26.176 1.00 89.00 363 THR A C 1
ATOM 2767 O O . THR A 1 363 ? 31.048 4.217 -27.100 1.00 89.00 363 THR A O 1
ATOM 2770 N N . PHE A 1 364 ? 29.586 3.835 -25.435 1.00 90.12 364 PHE A N 1
ATOM 2771 C CA . PHE A 1 364 ? 28.856 5.092 -25.550 1.00 90.12 364 PHE A CA 1
ATOM 2772 C C . PHE A 1 364 ? 28.410 5.583 -24.170 1.00 90.12 364 PHE A C 1
ATOM 2774 O O . PHE A 1 364 ? 28.201 4.789 -23.250 1.00 90.12 364 PHE A O 1
ATOM 2781 N N . THR A 1 365 ? 28.251 6.899 -24.032 1.00 89.62 365 THR A N 1
ATOM 2782 C CA . THR A 1 365 ? 27.697 7.526 -22.829 1.00 89.62 365 THR A CA 1
ATOM 2783 C C . THR A 1 365 ? 26.425 8.300 -23.143 1.00 89.62 365 THR A C 1
ATOM 2785 O O . THR A 1 365 ? 26.188 8.720 -24.275 1.00 89.62 365 THR A O 1
ATOM 2788 N N . PHE A 1 366 ? 25.564 8.463 -22.147 1.00 87.88 366 PHE A N 1
ATOM 2789 C CA . PHE A 1 366 ? 24.300 9.179 -22.284 1.00 87.88 366 PHE A CA 1
ATOM 2790 C C . PHE A 1 366 ? 23.891 9.827 -20.953 1.00 87.88 366 PHE A C 1
ATOM 2792 O O . PHE A 1 366 ? 24.316 9.346 -19.898 1.00 87.88 366 PHE A O 1
ATOM 2799 N N . PRO A 1 367 ? 23.110 10.923 -20.971 1.00 83.81 367 PRO A N 1
ATOM 2800 C CA . PRO A 1 367 ? 22.623 11.556 -19.751 1.00 83.81 367 PRO A CA 1
ATOM 2801 C C . PRO A 1 367 ? 21.772 10.615 -18.902 1.00 83.81 367 PRO A C 1
ATOM 2803 O O . PRO A 1 367 ? 21.072 9.737 -19.418 1.00 83.81 367 PRO A O 1
ATOM 2806 N N . LYS A 1 368 ? 21.787 10.850 -17.591 1.00 81.06 368 LYS A N 1
ATOM 2807 C CA . LYS A 1 368 ? 20.817 10.262 -16.676 1.00 81.06 368 LYS A CA 1
ATOM 2808 C C . LYS A 1 368 ? 19.418 10.821 -16.952 1.00 81.06 368 LYS A C 1
ATOM 2810 O O . LYS A 1 368 ? 19.247 11.994 -17.277 1.00 81.06 368 LYS A O 1
ATOM 2815 N N . TYR A 1 369 ? 18.419 9.956 -16.836 1.00 81.56 369 TYR A N 1
ATOM 2816 C CA . TYR A 1 369 ? 17.022 10.366 -16.821 1.00 81.56 369 TYR A CA 1
ATOM 2817 C C . TYR A 1 369 ? 16.562 10.550 -15.376 1.00 81.56 369 TYR A C 1
ATOM 2819 O O . TYR A 1 369 ? 17.066 9.891 -14.463 1.00 81.56 369 TYR A O 1
ATOM 2827 N N . GLU A 1 370 ? 15.583 11.422 -15.182 1.00 77.25 370 GLU A N 1
ATOM 2828 C CA . GLU A 1 370 ? 14.901 11.616 -13.908 1.00 77.25 370 GLU A CA 1
ATOM 2829 C C . GLU A 1 370 ? 13.402 11.356 -14.084 1.00 77.25 370 GLU A C 1
ATOM 2831 O O . GLU A 1 370 ? 12.846 11.460 -15.183 1.00 77.25 370 GLU A O 1
ATOM 2836 N N . LEU A 1 371 ? 12.760 10.946 -12.994 1.00 73.75 371 LEU A N 1
ATOM 2837 C CA . LEU A 1 371 ? 11.315 10.768 -12.926 1.00 73.75 371 LEU A CA 1
ATOM 2838 C C . LEU A 1 371 ? 10.687 12.126 -12.604 1.00 73.75 371 LEU A C 1
ATOM 2840 O O . LEU A 1 371 ? 11.194 12.836 -11.739 1.00 73.75 371 LEU A O 1
ATOM 2844 N N . GLU A 1 372 ? 9.602 12.490 -13.287 1.00 66.12 372 GLU A N 1
ATOM 2845 C CA . GLU A 1 372 ? 8.850 13.700 -12.937 1.00 66.12 372 GLU A CA 1
ATOM 2846 C C . GLU A 1 372 ? 8.037 13.513 -11.646 1.00 66.12 372 GLU A C 1
ATOM 2848 O O . GLU A 1 372 ? 7.591 12.408 -11.319 1.00 66.12 372 GLU A O 1
ATOM 2853 N N . ASP A 1 373 ? 7.806 14.621 -10.937 1.00 59.75 373 ASP A N 1
ATOM 2854 C CA . ASP A 1 373 ? 6.960 14.673 -9.743 1.00 59.75 373 ASP A CA 1
ATOM 2855 C C . ASP A 1 373 ? 5.539 14.153 -10.044 1.00 59.75 373 ASP A C 1
ATOM 2857 O O . ASP A 1 373 ? 4.843 14.655 -10.930 1.00 59.75 373 ASP A O 1
ATOM 2861 N N . GLY A 1 374 ? 5.070 13.170 -9.271 1.00 61.16 374 GLY A N 1
ATOM 2862 C CA . GLY A 1 374 ? 3.731 12.586 -9.449 1.00 61.16 374 GLY A CA 1
ATOM 2863 C C . GLY A 1 374 ? 3.552 11.168 -8.902 1.00 61.16 374 GLY A C 1
ATOM 2864 O O . GLY A 1 374 ? 2.419 10.704 -8.759 1.00 61.16 374 GLY A O 1
ATOM 2865 N N . LEU A 1 375 ? 4.651 10.490 -8.569 1.00 68.19 375 LEU A N 1
ATOM 2866 C CA . LEU A 1 375 ? 4.659 9.249 -7.793 1.00 68.19 375 LEU A CA 1
ATOM 2867 C C . LEU A 1 375 ? 4.530 9.584 -6.285 1.00 68.19 375 LEU A C 1
ATOM 2869 O O . LEU A 1 375 ? 5.105 10.582 -5.849 1.00 68.19 375 LEU A O 1
ATOM 2873 N N . PRO A 1 376 ? 3.788 8.804 -5.473 1.00 66.06 376 PRO A N 1
ATOM 2874 C CA . PRO A 1 376 ? 3.784 8.944 -4.020 1.00 66.06 376 PRO A CA 1
ATOM 2875 C C . PRO A 1 376 ? 5.168 8.705 -3.425 1.00 66.06 376 PRO A C 1
ATOM 2877 O O . PRO A 1 376 ? 5.929 7.890 -3.939 1.00 66.06 376 PRO A O 1
ATOM 2880 N N . GLU A 1 377 ? 5.431 9.316 -2.270 1.00 66.00 377 GLU A N 1
ATOM 2881 C CA . GLU A 1 377 ? 6.659 9.105 -1.486 1.00 66.00 377 GLU A CA 1
ATOM 2882 C C . GLU A 1 377 ? 6.899 7.624 -1.119 1.00 66.00 377 GLU A C 1
ATOM 2884 O O . GLU A 1 377 ? 8.038 7.219 -0.913 1.00 66.00 377 GLU A O 1
ATOM 2889 N N . SER A 1 378 ? 5.832 6.817 -1.078 1.00 60.50 378 SER A N 1
ATOM 2890 C CA . SER A 1 378 ? 5.851 5.376 -0.799 1.00 60.50 378 SER A CA 1
ATOM 2891 C C . SER A 1 378 ? 6.150 4.479 -2.005 1.00 60.50 378 SER A C 1
ATOM 2893 O O . SER A 1 378 ? 6.312 3.275 -1.830 1.00 60.50 378 SER A O 1
ATOM 2895 N N . PHE A 1 379 ? 6.181 5.011 -3.232 1.00 69.44 379 PHE A N 1
ATOM 2896 C CA . PHE A 1 379 ? 6.469 4.211 -4.424 1.00 69.44 379 PHE A CA 1
ATOM 2897 C C . PHE A 1 379 ? 7.959 4.288 -4.754 1.00 69.44 379 PHE A C 1
ATOM 2899 O O . PHE A 1 379 ? 8.452 5.314 -5.233 1.00 69.44 379 PHE A O 1
ATOM 2906 N N . ASN A 1 380 ? 8.685 3.197 -4.512 1.00 64.56 380 ASN A N 1
ATOM 2907 C CA . ASN A 1 380 ? 10.122 3.168 -4.748 1.00 64.56 380 ASN A CA 1
ATOM 2908 C C . ASN A 1 380 ? 10.401 2.939 -6.242 1.00 64.56 380 ASN A C 1
ATOM 2910 O O . ASN A 1 380 ? 10.177 1.859 -6.792 1.00 64.56 380 ASN A O 1
ATOM 2914 N N . ALA A 1 381 ? 10.857 3.991 -6.918 1.00 65.81 381 ALA A N 1
ATOM 2915 C CA . ALA A 1 381 ? 10.933 4.039 -8.368 1.00 65.81 381 ALA A CA 1
ATOM 2916 C C . ALA A 1 381 ? 12.376 4.051 -8.881 1.00 65.81 381 ALA A C 1
ATOM 2918 O O . ALA A 1 381 ? 13.217 4.835 -8.443 1.00 65.81 381 ALA A O 1
ATOM 2919 N N . SER A 1 382 ? 12.637 3.223 -9.888 1.00 71.44 382 SER A N 1
ATOM 2920 C CA . SER A 1 382 ? 13.874 3.225 -10.666 1.00 71.44 382 SER A CA 1
ATOM 2921 C C . SER A 1 382 ? 13.562 3.365 -12.160 1.00 71.44 382 SER A C 1
ATOM 2923 O O . SER A 1 382 ? 12.400 3.356 -12.579 1.00 71.44 382 SER A O 1
ATOM 2925 N N . ILE A 1 383 ? 14.607 3.566 -12.960 1.00 78.75 383 ILE A N 1
ATOM 2926 C CA . ILE A 1 383 ? 14.512 3.744 -14.409 1.00 78.75 383 ILE A CA 1
ATOM 2927 C C . ILE A 1 383 ? 15.260 2.592 -15.067 1.00 78.75 383 ILE A C 1
ATOM 2929 O O . ILE A 1 383 ? 16.449 2.397 -14.813 1.00 78.75 383 ILE A O 1
ATOM 2933 N N . GLU A 1 384 ? 14.574 1.856 -15.937 1.00 82.38 384 GLU A N 1
ATOM 2934 C CA . GLU A 1 384 ? 15.202 0.860 -16.796 1.00 82.38 384 GLU A CA 1
ATOM 2935 C C . GLU A 1 384 ? 15.651 1.494 -18.109 1.00 82.38 384 GLU A C 1
ATOM 2937 O O . GLU A 1 384 ? 14.938 2.293 -18.720 1.00 82.38 384 GLU A O 1
ATOM 2942 N N . TYR A 1 385 ? 16.824 1.092 -18.589 1.00 87.81 385 TYR A N 1
ATOM 2943 C CA . TYR A 1 385 ? 17.378 1.585 -19.843 1.00 87.81 385 TYR A CA 1
ATOM 2944 C C . TYR A 1 385 ? 17.412 0.476 -20.886 1.00 87.81 385 TYR A C 1
ATOM 2946 O O . TYR A 1 385 ? 17.717 -0.679 -20.584 1.00 87.81 385 TYR A O 1
ATOM 2954 N N . GLN A 1 386 ? 17.132 0.836 -22.136 1.00 90.88 386 GLN A N 1
ATOM 2955 C CA . GLN A 1 386 ? 17.348 -0.038 -23.283 1.00 90.88 386 GLN A CA 1
ATOM 2956 C C . GLN A 1 386 ? 18.123 0.697 -24.367 1.00 90.88 386 GLN A C 1
ATOM 2958 O O . GLN A 1 386 ? 17.864 1.870 -24.633 1.00 90.88 386 GLN A O 1
ATOM 2963 N N . PHE A 1 387 ? 19.008 -0.017 -25.059 1.00 92.94 387 PHE A N 1
ATOM 2964 C CA . PHE A 1 387 ? 19.702 0.497 -26.235 1.00 92.94 387 PHE A CA 1
ATOM 2965 C C . PHE A 1 387 ? 19.341 -0.302 -27.489 1.00 92.94 387 PHE A C 1
ATOM 2967 O O . PHE A 1 387 ? 19.150 -1.519 -27.446 1.00 92.94 387 PHE A O 1
ATOM 2974 N N . GLY A 1 388 ? 19.261 0.389 -28.620 1.00 92.69 388 GLY A N 1
ATOM 2975 C CA . GLY A 1 388 ? 19.147 -0.184 -29.955 1.00 92.69 388 GLY A CA 1
ATOM 2976 C C . GLY A 1 388 ? 20.259 0.352 -30.852 1.00 92.69 388 GLY A C 1
ATOM 2977 O O . GLY A 1 388 ? 20.788 1.437 -30.613 1.00 92.69 388 GLY A O 1
ATOM 2978 N N . VAL A 1 389 ? 20.617 -0.393 -31.897 1.00 92.69 389 VAL A N 1
ATOM 2979 C CA . VAL A 1 389 ? 21.624 0.044 -32.879 1.00 92.69 389 VAL A CA 1
ATOM 2980 C C . VAL A 1 389 ? 21.046 -0.013 -34.281 1.00 92.69 389 VAL A C 1
ATOM 2982 O O . VAL A 1 389 ? 20.347 -0.963 -34.645 1.00 92.69 389 VAL A O 1
ATOM 2985 N N . GLY A 1 390 ? 21.330 1.023 -35.062 1.00 93.12 390 GLY A N 1
ATOM 2986 C CA . GLY A 1 390 ? 20.726 1.267 -36.361 1.00 93.12 390 GLY A CA 1
ATOM 2987 C C . GLY A 1 390 ? 21.702 1.734 -37.425 1.00 93.12 390 GLY A C 1
ATOM 2988 O O . GLY A 1 390 ? 22.719 2.338 -37.118 1.00 93.12 390 GLY A O 1
ATOM 2989 N N . THR A 1 391 ? 21.350 1.550 -38.695 1.00 93.12 391 THR A N 1
ATOM 2990 C CA . THR A 1 391 ? 22.005 2.233 -39.830 1.00 93.12 391 THR A CA 1
ATOM 2991 C C . THR A 1 391 ? 21.306 3.555 -40.183 1.00 93.12 391 THR A C 1
ATOM 2993 O O . THR A 1 391 ? 21.525 4.116 -41.255 1.00 93.12 391 THR A O 1
ATOM 2996 N N . HIS A 1 392 ? 20.390 4.022 -39.329 1.00 92.00 392 HIS A N 1
ATOM 2997 C CA . HIS A 1 392 ? 19.653 5.275 -39.475 1.00 92.00 392 HIS A CA 1
ATOM 2998 C C . HIS A 1 392 ? 19.215 5.787 -38.087 1.00 92.00 392 HIS A C 1
ATOM 3000 O O . HIS A 1 392 ? 18.851 4.945 -37.261 1.00 92.00 392 HIS A O 1
ATOM 3006 N N . PRO A 1 393 ? 19.174 7.111 -37.827 1.00 86.69 393 PRO A N 1
ATOM 3007 C CA . PRO A 1 393 ? 18.875 7.662 -36.498 1.00 86.69 393 PRO A CA 1
ATOM 3008 C C . PRO A 1 393 ? 17.554 7.196 -35.868 1.00 86.69 393 PRO A C 1
ATOM 3010 O O . PRO A 1 393 ? 17.447 7.116 -34.652 1.00 86.69 393 PRO A O 1
ATOM 3013 N N . GLU A 1 394 ? 16.547 6.864 -36.678 1.00 85.50 394 GLU A N 1
ATOM 3014 C CA . GLU A 1 394 ? 15.205 6.489 -36.203 1.00 85.50 394 GLU A CA 1
ATOM 3015 C C . GLU A 1 394 ? 14.944 4.968 -36.174 1.00 85.50 394 GLU A C 1
ATOM 3017 O O . GLU A 1 394 ? 13.817 4.544 -35.921 1.00 85.50 394 GLU A O 1
ATOM 3022 N N . LYS A 1 395 ? 15.929 4.116 -36.503 1.00 86.44 395 LYS A N 1
ATOM 3023 C CA . LYS A 1 395 ? 15.684 2.679 -36.747 1.00 86.44 395 LYS A CA 1
ATOM 3024 C C . LYS A 1 395 ? 16.711 1.780 -36.072 1.00 86.44 395 LYS A C 1
ATOM 3026 O O . LYS A 1 395 ? 17.808 1.629 -36.585 1.00 86.44 395 LYS A O 1
ATOM 3031 N N . ALA A 1 396 ? 16.314 1.074 -35.016 1.00 88.88 396 ALA A N 1
ATOM 3032 C CA . ALA A 1 396 ? 17.109 0.024 -34.367 1.00 88.88 396 ALA A CA 1
ATOM 3033 C C . ALA A 1 396 ? 17.132 -1.295 -35.188 1.00 88.88 396 ALA A C 1
ATOM 3035 O O . ALA A 1 396 ? 16.640 -2.332 -34.746 1.00 88.88 396 ALA A O 1
ATOM 3036 N N . ASN A 1 397 ? 17.623 -1.246 -36.435 1.00 89.69 397 ASN A N 1
ATOM 3037 C CA . ASN A 1 397 ? 17.573 -2.359 -37.398 1.00 89.69 397 ASN A CA 1
ATOM 3038 C C . ASN A 1 397 ? 18.787 -3.309 -37.374 1.00 89.69 397 ASN A C 1
ATOM 3040 O O . ASN A 1 397 ? 18.800 -4.271 -38.139 1.00 89.69 397 ASN A O 1
ATOM 3044 N N . VAL A 1 398 ? 19.801 -3.032 -36.550 1.00 90.50 398 VAL A N 1
ATOM 3045 C CA . VAL A 1 398 ? 21.025 -3.846 -36.408 1.00 90.50 398 VAL A CA 1
ATOM 3046 C C . VAL A 1 398 ? 21.016 -4.586 -35.075 1.00 90.50 398 VAL A C 1
ATOM 3048 O O . VAL A 1 398 ? 21.230 -5.793 -35.043 1.00 90.50 398 VAL A O 1
ATOM 3051 N N . ASN A 1 399 ? 20.697 -3.874 -33.992 1.00 90.75 399 ASN A N 1
ATOM 3052 C CA . ASN A 1 399 ? 20.374 -4.457 -32.695 1.00 90.75 399 ASN A CA 1
ATOM 3053 C C . ASN A 1 399 ? 18.995 -3.934 -32.258 1.00 90.75 399 ASN A C 1
ATOM 3055 O O . ASN A 1 399 ? 18.863 -2.713 -32.127 1.00 90.75 399 ASN A O 1
ATOM 3059 N N . PRO A 1 400 ? 17.980 -4.792 -32.035 1.00 90.19 400 PRO A N 1
ATOM 3060 C CA . PRO A 1 400 ? 16.709 -4.354 -31.464 1.00 90.19 400 PRO A CA 1
ATOM 3061 C C . PRO A 1 400 ? 16.912 -3.847 -30.031 1.00 90.19 400 PRO A C 1
ATOM 3063 O O . PRO A 1 400 ? 17.888 -4.222 -29.375 1.00 90.19 400 PRO A O 1
ATOM 3066 N N . PHE A 1 401 ? 15.979 -3.026 -29.537 1.00 89.69 401 PHE A N 1
ATOM 3067 C CA . PHE A 1 401 ? 16.049 -2.494 -28.175 1.00 89.69 401 PHE A CA 1
ATOM 3068 C C . PHE A 1 401 ? 16.247 -3.613 -27.146 1.00 89.69 401 PHE A C 1
ATOM 3070 O O . PHE A 1 401 ? 15.493 -4.583 -27.099 1.00 89.69 401 PHE A O 1
ATOM 3077 N N . THR A 1 402 ? 17.322 -3.486 -26.375 1.00 88.81 402 THR A N 1
ATOM 3078 C CA . THR A 1 402 ? 17.835 -4.498 -25.450 1.00 88.81 402 THR A CA 1
ATOM 3079 C C . THR A 1 402 ? 18.123 -3.837 -24.115 1.00 88.81 402 THR A C 1
ATOM 3081 O O . THR A 1 402 ? 18.695 -2.748 -24.102 1.00 88.81 402 THR A O 1
ATOM 3084 N N . LYS A 1 403 ? 17.717 -4.478 -23.013 1.00 87.31 403 LYS A N 1
ATOM 3085 C CA . LYS A 1 403 ? 17.936 -3.983 -21.649 1.00 87.31 403 LYS A CA 1
ATOM 3086 C C . LYS A 1 403 ? 19.427 -3.783 -21.369 1.00 87.31 403 LYS A C 1
ATOM 3088 O O . LYS A 1 403 ? 20.258 -4.563 -21.827 1.00 87.31 403 LYS A O 1
ATOM 3093 N N . ILE A 1 404 ? 19.745 -2.715 -20.646 1.00 87.19 404 ILE A N 1
ATOM 3094 C CA . ILE A 1 404 ? 21.086 -2.422 -20.149 1.00 87.19 404 ILE A CA 1
ATOM 3095 C C . ILE A 1 404 ? 21.125 -2.864 -18.684 1.00 87.19 404 ILE A C 1
ATOM 3097 O O . ILE A 1 404 ? 20.438 -2.278 -17.851 1.00 87.19 404 ILE A O 1
ATOM 3101 N N . GLU A 1 405 ? 21.870 -3.930 -18.394 1.00 73.94 405 GLU A N 1
ATOM 3102 C CA . GLU A 1 405 ? 21.883 -4.583 -17.073 1.00 73.94 405 GLU A CA 1
ATOM 3103 C C . GLU A 1 405 ? 22.944 -3.992 -16.133 1.00 73.94 405 GLU A C 1
ATOM 3105 O O . GLU A 1 405 ? 22.656 -3.721 -14.971 1.00 73.94 405 GLU A O 1
ATOM 3110 N N . GLU A 1 406 ? 24.148 -3.720 -16.644 1.00 72.44 406 GLU A N 1
ATOM 3111 C CA . GLU A 1 406 ? 25.229 -3.074 -15.893 1.00 72.44 406 GLU A CA 1
ATOM 3112 C C . GLU A 1 406 ? 25.520 -1.685 -16.468 1.00 72.44 406 GLU A C 1
ATOM 3114 O O . GLU A 1 406 ? 25.843 -1.539 -17.649 1.00 72.44 406 GLU A O 1
ATOM 3119 N N . ILE A 1 407 ? 25.417 -0.652 -15.628 1.00 72.12 407 ILE A N 1
ATOM 3120 C CA . ILE A 1 407 ? 25.651 0.743 -16.010 1.00 72.12 407 ILE A CA 1
ATOM 3121 C C . ILE A 1 407 ? 26.704 1.358 -15.096 1.00 72.12 407 ILE A C 1
ATOM 3123 O O . ILE A 1 407 ? 26.557 1.374 -13.874 1.00 72.12 407 ILE A O 1
ATOM 3127 N N . ASN A 1 408 ? 27.744 1.936 -15.697 1.00 78.75 408 ASN A N 1
ATOM 3128 C CA . ASN A 1 408 ? 28.754 2.683 -14.959 1.00 78.75 408 ASN A CA 1
ATOM 3129 C C . ASN A 1 408 ? 28.370 4.166 -14.887 1.00 78.75 408 ASN A C 1
ATOM 3131 O O . ASN A 1 408 ? 28.286 4.841 -15.916 1.00 78.75 408 ASN A O 1
ATOM 3135 N N . ASN A 1 409 ? 28.182 4.683 -13.672 1.00 77.50 409 ASN A N 1
ATOM 3136 C CA . ASN A 1 409 ? 27.990 6.114 -13.433 1.00 77.50 409 ASN A CA 1
ATOM 3137 C C . ASN A 1 409 ? 29.304 6.872 -13.684 1.00 77.50 409 ASN A C 1
ATOM 3139 O O . ASN A 1 409 ? 30.367 6.488 -13.196 1.00 77.50 409 ASN A O 1
ATOM 3143 N N . THR A 1 410 ? 29.227 7.959 -14.445 1.00 70.06 410 THR A N 1
ATOM 3144 C CA . THR A 1 410 ? 30.366 8.738 -14.944 1.00 70.06 410 THR A CA 1
ATOM 3145 C C . THR A 1 410 ? 30.067 10.242 -14.924 1.00 70.06 410 THR A C 1
ATOM 3147 O O . THR A 1 410 ? 28.919 10.673 -14.813 1.00 70.06 410 THR A O 1
ATOM 3150 N N . GLY A 1 411 ? 31.120 11.058 -15.021 1.00 65.06 411 GLY A N 1
ATOM 3151 C CA . GLY A 1 411 ? 31.016 12.520 -14.991 1.00 65.06 411 GLY A CA 1
ATOM 3152 C C . GLY A 1 411 ? 30.784 13.113 -13.589 1.00 65.06 411 GLY A C 1
ATOM 3153 O O . GLY A 1 411 ? 30.738 12.383 -12.594 1.00 65.06 411 GLY A O 1
ATOM 3154 N N . PRO A 1 412 ? 30.668 14.451 -13.483 1.00 57.12 412 PRO A N 1
ATOM 3155 C CA . PRO A 1 412 ? 30.360 15.126 -12.224 1.00 57.12 412 PRO A CA 1
ATOM 3156 C C . PRO A 1 412 ? 29.008 14.650 -11.681 1.00 57.12 412 PRO A C 1
ATOM 3158 O O . PRO A 1 412 ? 28.052 14.511 -12.443 1.00 57.12 412 PRO A O 1
ATOM 3161 N N . ASN A 1 413 ? 28.931 14.387 -10.375 1.00 60.12 413 ASN A N 1
ATOM 3162 C CA . ASN A 1 413 ? 27.720 13.946 -9.663 1.00 60.12 413 ASN A CA 1
ATOM 3163 C C . ASN A 1 413 ? 27.028 12.671 -10.214 1.00 60.12 413 ASN A C 1
ATOM 3165 O O . ASN A 1 413 ? 25.920 12.360 -9.790 1.00 60.12 413 ASN A O 1
ATOM 3169 N N . GLY A 1 414 ? 27.657 11.906 -11.119 1.00 65.06 414 GLY A N 1
ATOM 3170 C CA . GLY A 1 414 ? 27.030 10.732 -11.750 1.00 65.06 414 GLY A CA 1
ATOM 3171 C C . GLY A 1 414 ? 25.935 11.081 -12.768 1.00 65.06 414 GLY A C 1
ATOM 3172 O O . GLY A 1 414 ? 24.993 10.315 -12.950 1.00 65.06 414 GLY A O 1
ATOM 3173 N N . THR A 1 415 ? 26.050 12.246 -13.412 1.00 72.25 415 THR A N 1
ATOM 3174 C CA . THR A 1 415 ? 25.095 12.775 -14.408 1.00 72.25 415 THR A CA 1
ATOM 3175 C C . THR A 1 415 ? 25.093 12.028 -15.745 1.00 72.25 415 THR A C 1
ATOM 3177 O O . THR A 1 415 ? 24.125 12.136 -16.496 1.00 72.25 415 THR A O 1
ATOM 3180 N N . PHE A 1 416 ? 26.140 11.253 -16.047 1.00 77.88 416 PHE A N 1
ATOM 3181 C CA . PHE A 1 416 ? 26.239 10.443 -17.262 1.00 77.88 416 PHE A CA 1
ATOM 3182 C C . PHE A 1 416 ? 26.372 8.960 -16.939 1.00 77.88 416 PHE A C 1
ATOM 3184 O O . PHE A 1 416 ? 27.039 8.556 -15.988 1.00 77.88 416 PHE A O 1
ATOM 3191 N N . MET A 1 417 ? 25.804 8.132 -17.799 1.00 84.88 417 MET A N 1
ATOM 3192 C CA . MET A 1 417 ? 25.878 6.679 -17.737 1.00 84.88 417 MET A CA 1
ATOM 3193 C C . MET A 1 417 ? 26.683 6.164 -18.924 1.00 84.88 417 MET A C 1
ATOM 3195 O O . MET A 1 417 ? 26.536 6.668 -20.035 1.00 84.88 417 MET A O 1
ATOM 3199 N N . SER A 1 418 ? 27.552 5.185 -18.680 1.00 88.50 418 SER A N 1
ATOM 3200 C CA . SER A 1 418 ? 28.432 4.580 -19.682 1.00 88.50 418 SER A CA 1
ATOM 3201 C C . SER A 1 418 ? 28.135 3.094 -19.841 1.00 88.50 418 SER A C 1
ATOM 3203 O O . SER A 1 418 ? 28.032 2.371 -18.843 1.00 88.50 418 SER A O 1
ATOM 3205 N N . TYR A 1 419 ? 28.035 2.644 -21.092 1.00 90.75 419 TYR A N 1
ATOM 3206 C CA . TYR A 1 419 ? 27.841 1.243 -21.454 1.00 90.75 419 TYR A CA 1
ATOM 3207 C C . TYR A 1 419 ? 28.740 0.855 -22.632 1.00 90.75 419 TYR A C 1
ATOM 3209 O O . TYR A 1 419 ? 28.908 1.626 -23.580 1.00 90.75 419 TYR A O 1
ATOM 3217 N N . THR A 1 420 ? 29.293 -0.359 -22.586 1.00 89.69 420 THR A N 1
ATOM 3218 C CA . THR A 1 420 ? 30.053 -0.960 -23.687 1.00 89.69 420 THR A CA 1
ATOM 3219 C C . THR A 1 420 ? 29.255 -2.117 -24.257 1.00 89.69 420 THR A C 1
ATOM 3221 O O . THR A 1 420 ? 29.079 -3.142 -23.604 1.00 89.69 420 THR A O 1
ATOM 3224 N N . TRP A 1 421 ? 28.792 -1.965 -25.495 1.00 88.88 421 TRP A N 1
ATOM 3225 C CA . TRP A 1 421 ? 28.128 -3.043 -26.209 1.00 88.88 421 TRP A CA 1
ATOM 3226 C C . TRP A 1 421 ? 29.157 -3.958 -26.876 1.00 88.88 421 TRP A C 1
ATOM 3228 O O . TRP A 1 421 ? 29.848 -3.536 -27.806 1.00 88.88 421 TRP A O 1
ATOM 3238 N N . ASN A 1 422 ? 29.220 -5.214 -26.432 1.00 88.31 422 ASN A N 1
ATOM 3239 C CA . ASN A 1 422 ? 29.937 -6.271 -27.136 1.00 88.31 422 ASN A CA 1
ATOM 3240 C C . ASN A 1 422 ? 29.095 -6.782 -28.321 1.00 88.31 422 ASN A C 1
ATOM 3242 O O . ASN A 1 422 ? 27.985 -7.299 -28.177 1.00 88.31 422 ASN A O 1
ATOM 3246 N N . VAL A 1 423 ? 29.638 -6.615 -29.521 1.00 85.69 423 VAL A N 1
ATOM 3247 C CA . VAL A 1 423 ? 28.995 -6.916 -30.804 1.00 85.69 423 VAL A CA 1
ATOM 3248 C C . VAL A 1 423 ? 28.978 -8.428 -31.084 1.00 85.69 423 VAL A C 1
ATOM 3250 O O . VAL A 1 423 ? 28.085 -8.927 -31.779 1.00 85.69 423 VAL A O 1
ATOM 3253 N N . GLU A 1 424 ? 29.930 -9.182 -30.522 1.00 81.56 424 GLU A N 1
ATOM 3254 C CA . GLU A 1 424 ? 30.057 -10.627 -30.757 1.00 81.56 424 GLU A CA 1
ATOM 3255 C C . GLU A 1 424 ? 28.980 -11.448 -30.029 1.00 81.56 424 GLU A C 1
ATOM 3257 O O . GLU A 1 424 ? 28.587 -12.501 -30.541 1.00 81.56 424 GLU A O 1
ATOM 3262 N N . ASP A 1 425 ? 28.427 -10.934 -28.923 1.00 78.12 425 ASP A N 1
ATOM 3263 C CA . ASP A 1 425 ? 27.420 -11.604 -28.075 1.00 78.12 425 ASP A CA 1
ATOM 3264 C C . ASP A 1 425 ? 26.115 -11.949 -28.810 1.00 78.12 425 ASP A C 1
ATOM 3266 O O . ASP A 1 425 ? 25.359 -12.825 -28.389 1.00 78.12 425 ASP A O 1
ATOM 3270 N N . ARG A 1 426 ? 25.843 -11.279 -29.936 1.00 72.06 426 ARG A N 1
ATOM 3271 C CA . ARG A 1 426 ? 24.691 -11.554 -30.816 1.00 72.06 426 ARG A CA 1
ATOM 3272 C C . ARG A 1 426 ? 25.082 -12.033 -32.213 1.00 72.06 426 ARG A C 1
ATOM 3274 O O . ARG A 1 426 ? 24.242 -12.050 -33.110 1.00 72.06 426 ARG A O 1
ATOM 3281 N N . HIS A 1 427 ? 26.346 -12.413 -32.407 1.00 78.69 427 HIS A N 1
ATOM 3282 C CA . HIS A 1 427 ? 26.918 -12.799 -33.703 1.00 78.69 427 HIS A CA 1
ATOM 3283 C C . HIS A 1 427 ? 26.704 -11.745 -34.810 1.00 78.69 427 HIS A C 1
ATOM 3285 O O . HIS A 1 427 ? 26.558 -12.077 -35.990 1.00 78.69 427 HIS A O 1
ATOM 3291 N N . ILE A 1 428 ? 26.677 -10.462 -34.438 1.00 80.25 428 ILE A N 1
ATOM 3292 C CA . ILE A 1 428 ? 26.504 -9.354 -35.378 1.00 80.25 428 ILE A CA 1
ATOM 3293 C C . ILE A 1 428 ? 27.848 -9.055 -36.055 1.00 80.25 428 ILE A C 1
ATOM 3295 O O . ILE A 1 428 ? 28.913 -9.174 -35.458 1.00 80.25 428 ILE A O 1
ATOM 3299 N N . SER A 1 429 ? 27.810 -8.687 -37.336 1.00 81.81 429 SER A N 1
ATOM 3300 C CA . SER A 1 429 ? 28.992 -8.292 -38.111 1.00 81.81 429 SER A CA 1
ATOM 3301 C C . SER A 1 429 ? 28.795 -6.886 -38.667 1.00 81.81 429 SER A C 1
ATOM 3303 O O . SER A 1 429 ? 27.871 -6.647 -39.446 1.00 81.81 429 SER A O 1
ATOM 3305 N N . LEU A 1 430 ? 29.658 -5.953 -38.264 1.00 87.00 430 LEU A N 1
ATOM 3306 C CA . LEU A 1 430 ? 29.611 -4.560 -38.711 1.00 87.00 430 LEU A CA 1
ATOM 3307 C C . LEU A 1 430 ? 30.375 -4.371 -40.029 1.00 87.00 430 LEU A C 1
ATOM 3309 O O . LEU A 1 430 ? 31.399 -5.008 -40.278 1.00 87.00 430 LEU A O 1
ATOM 3313 N N . ILE A 1 431 ? 29.870 -3.482 -40.883 1.00 88.44 431 ILE A N 1
ATOM 3314 C CA . ILE A 1 431 ? 30.390 -3.233 -42.229 1.00 88.44 431 ILE A CA 1
ATOM 3315 C C . ILE A 1 431 ? 31.273 -1.982 -42.210 1.00 88.44 431 ILE A C 1
ATOM 3317 O O . ILE A 1 431 ? 30.817 -0.891 -41.875 1.00 88.44 431 ILE A O 1
ATOM 3321 N N . SER A 1 432 ? 32.532 -2.128 -42.630 1.00 87.94 432 SER A N 1
ATOM 3322 C CA . SER A 1 432 ? 33.472 -1.006 -42.734 1.00 87.94 432 SER A CA 1
ATOM 3323 C C . SER A 1 432 ? 33.051 0.012 -43.801 1.00 87.94 432 SER A C 1
ATOM 3325 O O . SER A 1 432 ? 32.847 -0.338 -44.969 1.00 87.94 432 SER A O 1
ATOM 3327 N N . GLY A 1 433 ? 33.004 1.285 -43.412 1.00 87.25 433 GLY A N 1
ATOM 3328 C CA . GLY A 1 433 ? 32.529 2.419 -44.206 1.00 87.25 433 GLY A CA 1
ATOM 3329 C C . GLY A 1 433 ? 31.049 2.754 -44.013 1.00 87.25 433 GLY A C 1
ATOM 3330 O O . GLY A 1 433 ? 30.557 3.654 -44.688 1.00 87.25 433 GLY A O 1
ATOM 3331 N N . LEU A 1 434 ? 30.333 2.049 -43.130 1.00 90.38 434 LEU A N 1
ATOM 3332 C CA . LEU A 1 434 ? 28.943 2.356 -42.793 1.00 90.38 434 LEU A CA 1
ATOM 3333 C C . LEU A 1 434 ? 28.859 3.064 -41.432 1.00 90.38 434 LEU A C 1
ATOM 3335 O O . LEU A 1 434 ? 29.591 2.725 -40.499 1.00 90.38 434 LEU A O 1
ATOM 3339 N N . THR A 1 435 ? 27.955 4.041 -41.332 1.00 92.19 435 THR A N 1
ATOM 3340 C CA . THR A 1 435 ? 27.667 4.767 -40.089 1.00 92.19 435 THR A CA 1
ATOM 3341 C C . THR A 1 435 ? 26.558 4.073 -39.306 1.00 92.19 435 THR A C 1
ATOM 3343 O O . THR A 1 435 ? 25.494 3.774 -39.856 1.00 92.19 435 THR A O 1
ATOM 3346 N N . TYR A 1 436 ? 26.798 3.849 -38.016 1.00 92.81 436 TYR A N 1
ATOM 3347 C CA . TYR A 1 436 ? 25.862 3.226 -37.086 1.00 92.81 436 TYR A CA 1
ATOM 3348 C C . TYR A 1 436 ? 25.458 4.205 -35.987 1.00 92.81 436 TYR A C 1
ATOM 3350 O O . TYR A 1 436 ? 26.294 4.895 -35.410 1.00 92.81 436 TYR A O 1
ATOM 3358 N N . TYR A 1 437 ? 24.169 4.246 -35.682 1.00 94.19 437 TYR A N 1
ATOM 3359 C CA . TYR A 1 437 ? 23.565 5.107 -34.674 1.00 94.19 437 TYR A CA 1
ATOM 3360 C C . TYR A 1 437 ? 23.195 4.269 -33.459 1.00 94.19 437 TYR A C 1
ATOM 3362 O O . TYR A 1 437 ? 22.610 3.193 -33.609 1.00 94.19 437 TYR A O 1
ATOM 3370 N N . VAL A 1 438 ? 23.514 4.771 -32.270 1.00 93.75 438 VAL A N 1
ATOM 3371 C CA . VAL A 1 438 ? 23.046 4.200 -31.006 1.00 93.75 438 VAL A CA 1
ATOM 3372 C C . VAL A 1 438 ? 21.821 4.993 -30.579 1.00 93.75 438 VAL A C 1
ATOM 3374 O O . VAL A 1 438 ? 21.865 6.222 -30.532 1.00 93.75 438 VAL A O 1
ATOM 3377 N N . LEU A 1 439 ? 20.730 4.287 -30.305 1.00 93.06 439 LEU A N 1
ATOM 3378 C CA . LEU A 1 439 ? 19.487 4.830 -29.778 1.00 93.06 439 LEU A CA 1
ATOM 3379 C C . LEU A 1 439 ? 19.358 4.354 -28.333 1.00 93.06 439 LEU A C 1
ATOM 3381 O O . LEU A 1 439 ? 19.515 3.159 -28.086 1.00 93.06 439 LEU A O 1
ATOM 3385 N N . VAL A 1 440 ? 19.041 5.244 -27.399 1.00 91.94 440 VAL A N 1
ATOM 3386 C CA . VAL A 1 440 ? 18.776 4.889 -25.999 1.00 91.94 440 VAL A CA 1
ATOM 3387 C C . VAL A 1 440 ? 17.377 5.351 -25.610 1.00 91.94 440 VAL A C 1
ATOM 3389 O O . VAL A 1 440 ? 16.992 6.493 -25.867 1.00 91.94 440 VAL A O 1
ATOM 3392 N N . ASN A 1 441 ? 16.641 4.449 -24.968 1.00 88.88 441 ASN A N 1
ATOM 3393 C CA . ASN A 1 441 ? 15.348 4.703 -24.354 1.00 88.88 441 ASN A CA 1
ATOM 3394 C C . ASN A 1 441 ? 15.479 4.506 -22.843 1.00 88.88 441 ASN A C 1
ATOM 3396 O O . ASN A 1 441 ? 16.104 3.542 -22.395 1.00 88.88 441 ASN A O 1
ATOM 3400 N N . ALA A 1 442 ? 14.821 5.369 -22.079 1.00 86.75 442 ALA A N 1
ATOM 3401 C CA . ALA A 1 442 ? 14.529 5.145 -20.671 1.00 86.75 442 ALA A CA 1
ATOM 3402 C C . ALA A 1 442 ? 13.058 4.743 -20.507 1.00 86.75 442 ALA A C 1
ATOM 3404 O O . ALA A 1 442 ? 12.195 5.193 -21.265 1.00 86.75 442 ALA A O 1
ATOM 3405 N N . TYR A 1 443 ? 12.780 3.915 -19.512 1.00 80.88 443 TYR A N 1
ATOM 3406 C CA . TYR A 1 443 ? 11.444 3.489 -19.120 1.00 80.88 443 TYR A CA 1
ATOM 3407 C C . TYR A 1 443 ? 11.338 3.612 -17.607 1.00 80.88 443 TYR A C 1
ATOM 3409 O O . TYR A 1 443 ? 12.258 3.208 -16.898 1.00 80.88 443 TYR A O 1
ATOM 3417 N N . ASP A 1 444 ? 10.227 4.136 -17.102 1.00 75.88 444 ASP A N 1
ATOM 3418 C CA . ASP A 1 444 ? 9.900 3.900 -15.698 1.00 75.88 444 ASP A CA 1
ATOM 3419 C C . ASP A 1 444 ? 9.364 2.468 -15.513 1.00 75.88 444 ASP A C 1
ATOM 3421 O O . ASP A 1 444 ? 8.962 1.790 -16.465 1.00 75.88 444 ASP A O 1
ATOM 3425 N N . LEU A 1 445 ? 9.315 2.008 -14.263 1.00 68.81 445 LEU A N 1
ATOM 3426 C CA . LEU A 1 445 ? 8.776 0.687 -13.908 1.00 68.81 445 LEU A CA 1
ATOM 3427 C C . LEU A 1 445 ? 7.255 0.567 -14.153 1.00 68.81 445 LEU A C 1
ATOM 3429 O O . LEU A 1 445 ? 6.686 -0.524 -14.104 1.00 68.81 445 LEU A O 1
ATOM 3433 N N . THR A 1 446 ? 6.590 1.680 -14.476 1.00 69.38 446 THR A N 1
ATOM 3434 C CA . THR A 1 446 ? 5.174 1.744 -14.865 1.00 69.38 446 THR A CA 1
ATOM 3435 C C . THR A 1 446 ? 4.967 1.463 -16.365 1.00 69.38 446 THR A C 1
ATOM 3437 O O . THR A 1 446 ? 3.831 1.299 -16.824 1.00 69.38 446 THR A O 1
ATOM 3440 N N . GLY A 1 447 ? 6.065 1.350 -17.123 1.00 69.50 447 GLY A N 1
ATOM 3441 C CA . GLY A 1 447 ? 6.094 1.110 -18.562 1.00 69.50 447 GLY A CA 1
ATOM 3442 C C . GLY A 1 447 ? 5.974 2.379 -19.411 1.00 69.50 447 GLY A C 1
ATOM 3443 O O . GLY A 1 447 ? 5.774 2.271 -20.624 1.00 69.50 447 GLY A O 1
ATOM 3444 N N . ALA A 1 448 ? 6.067 3.575 -18.819 1.00 74.88 448 ALA A N 1
ATOM 3445 C CA . ALA A 1 448 ? 6.055 4.826 -19.568 1.00 74.88 448 ALA A CA 1
ATOM 3446 C C . ALA A 1 448 ? 7.416 5.045 -20.246 1.00 74.88 448 ALA A C 1
ATOM 3448 O O . ALA A 1 448 ? 8.470 5.048 -19.610 1.00 74.88 448 ALA A O 1
ATOM 3449 N N . THR A 1 449 ? 7.387 5.200 -21.571 1.00 79.44 449 THR A N 1
ATOM 3450 C CA . THR A 1 449 ? 8.584 5.211 -22.418 1.00 79.44 449 THR A CA 1
ATOM 3451 C C . THR A 1 449 ? 9.042 6.645 -22.662 1.00 79.44 449 THR A C 1
ATOM 3453 O O . THR A 1 449 ? 8.296 7.435 -23.250 1.00 79.44 449 THR A O 1
ATOM 3456 N N . ALA A 1 450 ? 10.265 6.989 -22.275 1.00 82.62 450 ALA A N 1
ATOM 3457 C CA . ALA A 1 450 ? 10.848 8.277 -22.615 1.00 82.62 450 ALA A CA 1
ATOM 3458 C C . ALA A 1 450 ? 11.033 8.422 -24.135 1.00 82.62 450 ALA A C 1
ATOM 3460 O O . ALA A 1 450 ? 11.135 7.433 -24.870 1.00 82.62 450 ALA A O 1
ATOM 3461 N N . LYS A 1 451 ? 11.138 9.664 -24.624 1.00 80.50 451 LYS A N 1
ATOM 3462 C CA . LYS A 1 451 ? 11.566 9.894 -26.009 1.00 80.50 451 LYS A CA 1
ATOM 3463 C C . LYS A 1 451 ? 12.992 9.363 -26.184 1.00 80.50 451 LYS A C 1
ATOM 3465 O O . LYS A 1 451 ? 13.877 9.674 -25.386 1.00 80.50 451 LYS A O 1
ATOM 3470 N N . ASN A 1 452 ? 13.203 8.598 -27.251 1.00 82.06 452 ASN A N 1
ATOM 3471 C CA . ASN A 1 452 ? 14.504 8.042 -27.586 1.00 82.06 452 ASN A CA 1
ATOM 3472 C C . ASN A 1 452 ? 15.517 9.153 -27.905 1.00 82.06 452 ASN A C 1
ATOM 3474 O O . ASN A 1 452 ? 15.258 10.025 -28.740 1.00 82.06 452 ASN A O 1
ATOM 3478 N N . ILE A 1 453 ? 16.681 9.092 -27.264 1.00 89.44 453 ILE A N 1
ATOM 3479 C CA . ILE A 1 453 ? 17.847 9.910 -27.610 1.00 89.44 453 ILE A CA 1
ATOM 3480 C C . ILE A 1 453 ? 18.764 9.109 -28.534 1.00 89.44 453 ILE A C 1
ATOM 3482 O O . ILE A 1 453 ? 18.785 7.879 -28.497 1.00 89.44 453 ILE A O 1
ATOM 3486 N N . VAL A 1 454 ? 19.488 9.798 -29.413 1.00 91.00 454 VAL A N 1
ATOM 3487 C CA . VAL A 1 454 ? 20.245 9.172 -30.508 1.00 91.00 454 VAL A CA 1
ATOM 3488 C C . VAL A 1 454 ? 21.641 9.781 -30.591 1.00 91.00 454 VAL A C 1
ATOM 3490 O O . VAL A 1 454 ? 21.826 10.945 -30.228 1.00 91.00 454 VAL A O 1
ATOM 3493 N N . SER A 1 455 ? 22.629 9.004 -31.038 1.00 92.81 455 SER A N 1
ATOM 3494 C CA . SER A 1 455 ? 23.988 9.502 -31.265 1.00 92.81 455 SER A CA 1
ATOM 3495 C C . SER A 1 455 ? 24.148 10.268 -32.577 1.00 92.81 455 SER A C 1
ATOM 3497 O O . SER A 1 455 ? 23.343 10.137 -33.498 1.00 92.81 455 SER A O 1
ATOM 3499 N N . GLY A 1 456 ? 25.244 11.026 -32.702 1.00 90.12 456 GLY A N 1
ATOM 3500 C CA . GLY A 1 456 ? 25.670 11.614 -33.983 1.00 90.12 456 GLY A CA 1
ATOM 3501 C C . GLY A 1 456 ? 26.012 10.574 -35.066 1.00 90.12 456 GLY A C 1
ATOM 3502 O O . GLY A 1 456 ? 26.080 10.910 -36.248 1.00 90.12 456 GLY A O 1
ATOM 3503 N N . GLY A 1 457 ? 26.151 9.304 -34.672 1.00 90.94 457 GLY A N 1
ATOM 3504 C CA . GLY A 1 457 ? 26.577 8.190 -35.512 1.00 90.94 457 GLY A CA 1
ATOM 3505 C C . GLY A 1 457 ? 28.085 7.934 -35.423 1.00 90.94 457 GLY A C 1
ATOM 3506 O O . GLY A 1 457 ? 28.873 8.866 -35.325 1.00 90.94 457 GLY A O 1
ATOM 3507 N N . THR A 1 458 ? 28.481 6.661 -35.472 1.00 91.75 458 THR A N 1
ATOM 3508 C CA . THR A 1 458 ? 29.882 6.223 -35.541 1.00 91.75 458 THR A CA 1
ATOM 3509 C C . THR A 1 458 ? 30.155 5.552 -36.882 1.00 91.75 458 THR A C 1
ATOM 3511 O O . THR A 1 458 ? 29.413 4.653 -37.285 1.00 91.75 458 THR A O 1
ATOM 3514 N N . MET A 1 459 ? 31.190 5.977 -37.606 1.00 91.75 459 MET A N 1
ATOM 3515 C CA . MET A 1 459 ? 31.642 5.277 -38.808 1.00 91.75 459 MET A CA 1
ATOM 3516 C C . MET A 1 459 ? 32.593 4.145 -38.419 1.00 91.75 459 MET A C 1
ATOM 3518 O O . M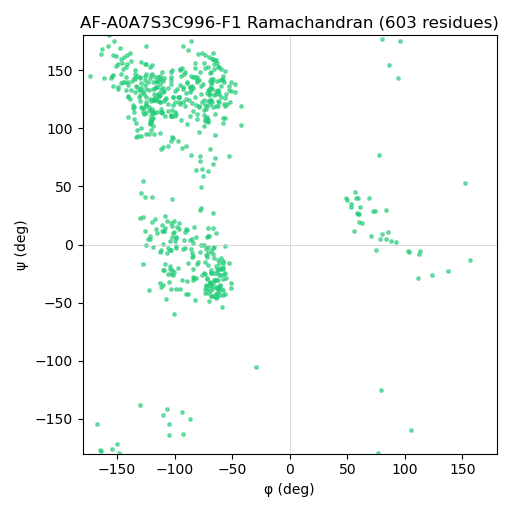ET A 1 459 ? 33.652 4.376 -37.835 1.00 91.75 459 MET A O 1
ATOM 3522 N N . ILE A 1 460 ? 32.240 2.917 -38.791 1.00 91.88 460 ILE A N 1
ATOM 3523 C CA . ILE A 1 460 ? 33.097 1.754 -38.554 1.00 91.88 460 ILE A CA 1
ATOM 3524 C C . ILE A 1 460 ? 34.202 1.721 -39.610 1.00 91.88 460 ILE A C 1
ATOM 3526 O O . ILE A 1 460 ? 33.912 1.595 -40.799 1.00 91.88 460 ILE A O 1
ATOM 3530 N N . ASP A 1 461 ? 35.468 1.787 -39.201 1.00 91.25 461 ASP A N 1
ATOM 3531 C CA . ASP A 1 461 ? 36.615 1.645 -40.100 1.00 91.25 461 ASP A CA 1
ATOM 3532 C C . ASP A 1 461 ? 37.657 0.676 -39.530 1.00 91.25 461 ASP A C 1
ATOM 3534 O O . ASP A 1 461 ? 38.465 1.019 -38.674 1.00 91.25 461 ASP A O 1
ATOM 3538 N N . VAL A 1 462 ? 37.603 -0.569 -40.011 1.00 88.94 462 VAL A N 1
ATOM 3539 C CA . VAL A 1 462 ? 38.453 -1.687 -39.559 1.00 88.94 462 VAL A CA 1
ATOM 3540 C C . VAL A 1 462 ? 39.652 -1.936 -40.480 1.00 88.94 462 VAL A C 1
ATOM 3542 O O . VAL A 1 462 ? 40.358 -2.931 -40.322 1.00 88.94 462 VAL A O 1
ATOM 3545 N N . MET A 1 463 ? 39.854 -1.082 -41.488 1.00 88.81 463 MET A N 1
ATOM 3546 C CA . MET A 1 463 ? 40.942 -1.207 -42.454 1.00 88.81 463 MET A CA 1
ATOM 3547 C C . MET A 1 463 ? 41.992 -0.121 -42.183 1.00 88.81 463 MET A C 1
ATOM 3549 O O . MET A 1 463 ? 41.636 1.056 -42.130 1.00 88.81 463 MET A O 1
ATOM 3553 N N . PRO A 1 464 ? 43.281 -0.475 -42.012 1.00 90.88 464 PRO A N 1
ATOM 3554 C CA . PRO A 1 464 ? 44.336 0.529 -41.950 1.00 90.88 464 PRO A CA 1
ATOM 3555 C C . PRO A 1 464 ? 44.412 1.288 -43.286 1.00 90.88 464 PRO A C 1
ATOM 3557 O O . PRO A 1 464 ? 44.008 0.727 -44.310 1.00 90.88 464 PRO A O 1
ATOM 3560 N N . PRO A 1 465 ? 44.937 2.529 -43.309 1.00 94.69 465 PRO A N 1
ATOM 3561 C CA . PRO A 1 465 ? 45.032 3.306 -44.539 1.00 94.69 465 PRO A CA 1
ATOM 3562 C C . PRO A 1 465 ? 45.729 2.538 -45.672 1.00 94.69 465 PRO A C 1
ATOM 3564 O O . PRO A 1 465 ? 46.791 1.942 -45.465 1.00 94.69 465 PRO A O 1
ATOM 3567 N N . ASP A 1 466 ? 45.132 2.573 -46.864 1.00 93.31 466 ASP A N 1
ATOM 3568 C CA . ASP A 1 466 ? 45.715 2.023 -48.083 1.00 93.31 466 ASP A CA 1
ATOM 3569 C C . ASP A 1 466 ? 46.935 2.860 -48.484 1.00 93.31 466 ASP A C 1
ATOM 3571 O O . ASP A 1 466 ? 46.942 4.090 -48.393 1.00 93.31 466 ASP A O 1
ATOM 3575 N N . VAL A 1 467 ? 47.982 2.156 -48.905 1.00 94.50 467 VAL A N 1
ATOM 3576 C CA . VAL A 1 467 ? 49.286 2.697 -49.296 1.00 94.50 467 VAL A CA 1
ATOM 3577 C C . VAL A 1 467 ? 49.705 2.248 -50.698 1.00 94.50 467 VAL A C 1
ATOM 3579 O O . VAL A 1 467 ? 50.859 2.423 -51.083 1.00 94.50 467 VAL A O 1
ATOM 3582 N N . THR A 1 468 ? 48.796 1.652 -51.475 1.00 93.56 468 THR A N 1
ATOM 3583 C CA . THR A 1 468 ? 49.088 1.088 -52.804 1.00 93.56 468 THR A CA 1
ATOM 3584 C C . THR A 1 468 ? 49.655 2.133 -53.772 1.00 93.56 468 THR A C 1
ATOM 3586 O O . THR A 1 468 ? 50.607 1.843 -54.499 1.00 93.56 468 THR A O 1
ATOM 3589 N N . ASP A 1 469 ? 49.133 3.362 -53.732 1.00 91.12 469 ASP A N 1
ATOM 3590 C CA . ASP A 1 469 ? 49.624 4.506 -54.516 1.00 91.12 469 ASP A CA 1
ATOM 3591 C C . ASP A 1 469 ? 50.543 5.454 -53.718 1.00 91.12 469 ASP A C 1
ATOM 3593 O O . ASP A 1 469 ? 50.957 6.508 -54.225 1.00 91.12 469 ASP A O 1
ATOM 3597 N N . ALA A 1 470 ? 50.903 5.084 -52.483 1.00 92.75 470 ALA A N 1
ATOM 3598 C CA . ALA A 1 470 ? 51.670 5.939 -51.591 1.00 92.75 470 ALA A CA 1
ATOM 3599 C C . ALA A 1 470 ? 53.110 6.140 -52.076 1.00 92.75 470 ALA A C 1
ATOM 3601 O O . ALA A 1 470 ? 53.819 5.206 -52.459 1.00 92.75 470 ALA A O 1
ATOM 3602 N N . LYS A 1 471 ? 53.569 7.393 -52.042 1.00 92.94 471 LYS A N 1
ATOM 3603 C CA . LYS A 1 471 ? 54.925 7.783 -52.456 1.00 92.94 471 LYS A CA 1
ATOM 3604 C C . LYS A 1 471 ? 55.517 8.727 -51.432 1.00 92.94 471 LYS A C 1
ATOM 3606 O O . LYS A 1 471 ? 54.873 9.712 -51.082 1.00 92.94 471 LYS A O 1
ATOM 3611 N N . VAL A 1 472 ? 56.749 8.444 -51.012 1.00 93.94 472 VAL A N 1
ATOM 3612 C CA . VAL A 1 472 ? 57.545 9.288 -50.113 1.00 93.94 472 VAL A CA 1
ATOM 3613 C C . VAL A 1 472 ? 58.801 9.742 -50.854 1.00 93.94 472 VAL A C 1
ATOM 3615 O O . VAL A 1 472 ? 59.562 8.932 -51.383 1.00 93.94 472 VAL A O 1
ATOM 3618 N N . GLU A 1 473 ? 59.021 11.049 -50.896 1.00 93.00 473 GLU A N 1
ATOM 3619 C CA . GLU A 1 473 ? 60.152 11.703 -51.550 1.00 93.00 473 GLU A CA 1
ATOM 3620 C C . GLU A 1 473 ? 60.955 12.452 -50.476 1.00 93.00 473 GLU A C 1
ATOM 3622 O O . GLU A 1 473 ? 60.401 13.272 -49.748 1.00 93.00 473 GLU A O 1
ATOM 3627 N N . LEU A 1 474 ? 62.254 12.168 -50.360 1.00 91.62 474 LEU A N 1
ATOM 3628 C CA . LEU A 1 474 ? 63.176 12.863 -49.458 1.00 91.62 474 LEU A CA 1
ATOM 3629 C C . LEU A 1 474 ? 64.177 13.656 -50.301 1.00 91.62 474 LEU A C 1
ATOM 3631 O O . LEU A 1 474 ? 64.833 13.083 -51.165 1.00 91.62 474 LEU A O 1
ATOM 3635 N N . ASN A 1 475 ? 64.332 14.942 -50.003 1.00 87.62 475 ASN A N 1
ATOM 3636 C CA . ASN A 1 475 ? 65.438 15.767 -50.484 1.00 87.62 475 ASN A CA 1
ATOM 3637 C C . ASN A 1 475 ? 66.253 16.235 -49.274 1.00 87.62 475 ASN A C 1
ATOM 3639 O O . ASN A 1 475 ? 65.665 16.649 -48.274 1.00 87.62 475 ASN A O 1
ATOM 3643 N N . VAL A 1 476 ? 67.581 16.155 -49.359 1.00 84.88 476 VAL A N 1
ATOM 3644 C CA . VAL A 1 476 ? 68.514 16.629 -48.325 1.00 84.88 476 VAL A CA 1
ATOM 3645 C C . VAL A 1 476 ? 69.535 17.531 -49.000 1.00 84.88 476 VAL A C 1
ATOM 3647 O O . VAL A 1 476 ? 70.281 17.068 -49.865 1.00 84.88 476 VAL A O 1
ATOM 3650 N N . ASP A 1 477 ? 69.553 18.792 -48.593 1.00 80.25 477 ASP A N 1
ATOM 3651 C CA . ASP A 1 477 ? 70.533 19.781 -49.013 1.00 80.25 477 ASP A CA 1
ATOM 3652 C C . ASP A 1 477 ? 71.815 19.631 -48.179 1.00 80.25 477 ASP A C 1
ATOM 3654 O O . ASP A 1 477 ? 71.819 19.169 -47.034 1.00 80.25 477 ASP A O 1
ATOM 3658 N N . GLU A 1 478 ? 72.936 20.017 -48.770 1.00 71.69 478 GLU A N 1
ATOM 3659 C CA . GLU A 1 478 ? 74.276 19.772 -48.226 1.00 71.69 478 GLU A CA 1
ATOM 3660 C C . GLU A 1 478 ? 74.569 20.580 -46.959 1.00 71.69 478 GLU A C 1
ATOM 3662 O O . GLU A 1 478 ? 75.241 20.089 -46.051 1.00 71.69 478 GLU A O 1
ATOM 3667 N N . ASP A 1 479 ? 74.000 21.785 -46.881 1.00 71.50 479 ASP A N 1
ATOM 3668 C CA . ASP A 1 479 ? 74.110 22.708 -45.748 1.00 71.50 479 ASP A CA 1
ATOM 3669 C C . ASP A 1 479 ? 73.271 22.279 -44.526 1.00 71.50 479 ASP A C 1
ATOM 3671 O O . ASP A 1 479 ? 73.252 22.975 -43.510 1.00 71.50 479 ASP A O 1
ATOM 3675 N N . GLY A 1 480 ? 72.547 21.154 -44.604 1.00 74.50 480 GLY A N 1
ATOM 3676 C CA . GLY A 1 480 ? 71.716 20.633 -43.515 1.00 74.50 480 GLY A CA 1
ATOM 3677 C C . GLY A 1 480 ? 70.194 20.659 -43.723 1.00 74.50 480 GLY A C 1
ATOM 3678 O O . GLY A 1 480 ? 69.540 19.795 -43.131 1.00 74.50 480 GLY A O 1
ATOM 3679 N N . PRO A 1 481 ? 69.573 21.574 -44.499 1.00 86.88 481 PRO A N 1
ATOM 3680 C CA . PRO A 1 481 ? 68.133 21.526 -44.738 1.00 86.88 481 PRO A CA 1
ATOM 3681 C C . PRO A 1 481 ? 67.682 20.207 -45.374 1.00 86.88 481 PRO A C 1
ATOM 3683 O O . PRO A 1 481 ? 68.371 19.622 -46.203 1.00 86.88 481 PRO A O 1
ATOM 3686 N N . TYR A 1 482 ? 66.497 19.731 -45.010 1.00 89.69 482 TYR A N 1
ATOM 3687 C CA . TYR A 1 482 ? 65.847 18.625 -45.705 1.00 89.69 482 TYR A CA 1
ATOM 3688 C C . TYR A 1 482 ? 64.346 18.852 -45.808 1.00 89.69 482 TYR A C 1
ATOM 3690 O O . TYR A 1 482 ? 63.741 19.544 -44.986 1.00 89.69 482 TYR A O 1
ATOM 3698 N N . ARG A 1 483 ? 63.748 18.214 -46.813 1.00 90.88 483 ARG A N 1
ATOM 3699 C CA . ARG A 1 483 ? 62.312 18.212 -47.076 1.00 90.88 483 ARG A CA 1
ATOM 3700 C C . ARG A 1 483 ? 61.850 16.805 -47.412 1.00 90.88 483 ARG A C 1
ATOM 3702 O O . ARG A 1 483 ? 62.280 16.227 -48.412 1.00 90.88 483 ARG A O 1
ATOM 3709 N N . ILE A 1 484 ? 60.931 16.287 -46.608 1.00 93.56 484 ILE A N 1
ATOM 3710 C CA . ILE A 1 484 ? 60.181 15.062 -46.888 1.00 93.56 484 ILE A CA 1
ATOM 3711 C C . ILE A 1 484 ? 58.831 15.482 -47.475 1.00 93.56 484 ILE A C 1
ATOM 3713 O O . ILE A 1 484 ? 58.184 16.380 -46.942 1.00 93.56 484 ILE A O 1
ATOM 3717 N N . LYS A 1 485 ? 58.395 14.845 -48.561 1.00 95.00 485 LYS A N 1
ATOM 3718 C CA . LYS A 1 485 ? 57.043 14.967 -49.125 1.00 95.00 485 LYS A CA 1
ATOM 3719 C C . LYS A 1 485 ? 56.402 13.595 -49.241 1.00 95.00 485 LYS A C 1
ATOM 3721 O O . LYS A 1 485 ? 57.093 12.625 -49.543 1.00 95.00 485 LYS A O 1
ATOM 3726 N N . TRP A 1 486 ? 55.089 13.520 -49.062 1.00 96.56 486 TRP A N 1
ATOM 3727 C CA . TRP A 1 486 ? 54.335 12.288 -49.271 1.00 96.56 486 TRP A CA 1
ATOM 3728 C C . TRP A 1 486 ? 52.946 12.541 -49.859 1.00 96.56 486 TRP A C 1
ATOM 3730 O O . TRP A 1 486 ? 52.443 13.661 -49.850 1.00 96.56 486 TRP A O 1
ATOM 3740 N N . ARG A 1 487 ? 52.349 11.497 -50.436 1.00 94.38 487 ARG A N 1
ATOM 3741 C CA . ARG A 1 487 ? 50.991 11.479 -51.013 1.00 94.38 487 ARG A CA 1
ATOM 3742 C C . ARG A 1 487 ? 50.519 10.038 -51.196 1.00 94.38 487 ARG A C 1
ATOM 3744 O O . ARG A 1 487 ? 51.359 9.144 -51.170 1.00 94.38 487 ARG A O 1
ATOM 3751 N N . GLY A 1 488 ? 49.230 9.845 -51.485 1.00 90.62 488 GLY A N 1
ATOM 3752 C CA . GLY A 1 488 ? 48.666 8.546 -51.885 1.00 90.62 488 GLY A CA 1
ATOM 3753 C C . GLY A 1 488 ? 48.310 7.619 -50.721 1.00 90.62 488 GLY A C 1
ATOM 3754 O O . GLY A 1 488 ? 48.396 6.408 -50.876 1.00 90.62 488 GLY A O 1
ATOM 3755 N N . TYR A 1 489 ? 47.957 8.194 -49.568 1.00 94.19 489 TYR A N 1
ATOM 3756 C CA . TYR A 1 489 ? 47.384 7.477 -48.430 1.00 94.19 489 TYR A CA 1
ATOM 3757 C C . TYR A 1 489 ? 45.875 7.706 -48.415 1.00 94.19 489 TYR A C 1
ATOM 3759 O O . TYR A 1 489 ? 45.444 8.860 -48.429 1.00 94.19 489 TYR A O 1
ATOM 3767 N N . GLU A 1 490 ? 45.085 6.637 -48.362 1.00 92.12 490 GLU A N 1
ATOM 3768 C CA . GLU A 1 490 ? 43.620 6.721 -48.359 1.00 92.12 490 GLU A CA 1
ATOM 3769 C C . GLU A 1 490 ? 43.023 5.894 -47.214 1.00 92.12 490 GLU A C 1
ATOM 3771 O O . GLU A 1 490 ? 43.471 4.792 -46.922 1.00 92.12 490 GLU A O 1
ATOM 3776 N N . SER A 1 491 ? 42.002 6.417 -46.537 1.00 92.44 491 SER A N 1
ATOM 3777 C CA . SER A 1 491 ? 41.278 5.727 -45.460 1.00 92.44 491 SER A CA 1
ATOM 3778 C C . SER A 1 491 ? 39.814 6.148 -45.500 1.00 92.44 491 SER A C 1
ATOM 3780 O O . SER A 1 491 ? 39.518 7.292 -45.845 1.00 92.44 491 SER A O 1
ATOM 3782 N N . LYS A 1 492 ? 38.890 5.245 -45.149 1.00 88.56 492 LYS A N 1
ATOM 3783 C CA . LYS A 1 492 ? 37.447 5.534 -45.197 1.00 88.56 492 LYS A CA 1
ATOM 3784 C C . LYS A 1 492 ? 37.043 6.571 -44.156 1.00 88.56 492 LYS A C 1
ATOM 3786 O O . LYS A 1 492 ? 36.222 7.432 -44.449 1.00 88.56 492 LYS A O 1
ATOM 3791 N N . SER A 1 493 ? 37.649 6.502 -42.973 1.00 90.19 493 SER A N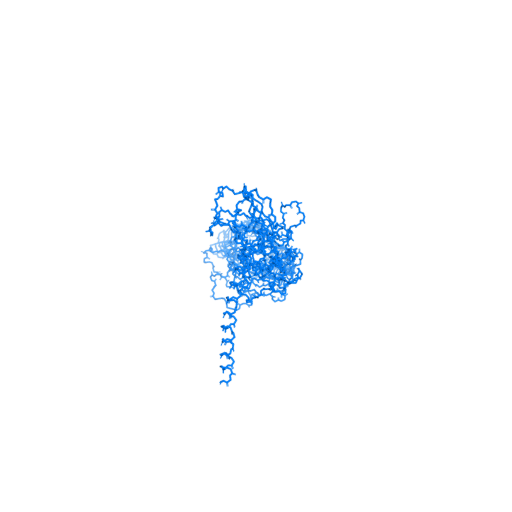 1
ATOM 3792 C CA . SER A 1 493 ? 37.506 7.510 -41.921 1.00 90.19 493 SER A CA 1
ATOM 3793 C C . SER A 1 493 ? 38.351 8.773 -42.160 1.00 90.19 493 SER A C 1
ATOM 3795 O O . SER A 1 493 ? 38.203 9.747 -41.433 1.00 90.19 493 SER A O 1
ATOM 3797 N N . GLY A 1 494 ? 39.210 8.796 -43.186 1.00 91.69 494 GLY A N 1
ATOM 3798 C CA . GLY A 1 494 ? 40.219 9.839 -43.382 1.00 91.69 494 GLY A CA 1
ATOM 3799 C C . GLY A 1 494 ? 41.469 9.627 -42.518 1.00 91.69 494 GLY A C 1
ATOM 3800 O O . GLY A 1 494 ? 41.560 8.679 -41.740 1.00 91.69 494 GLY A O 1
ATOM 3801 N N . ILE A 1 495 ? 42.464 10.503 -42.681 1.00 94.25 495 ILE A N 1
ATOM 3802 C CA . ILE A 1 495 ? 43.748 10.442 -41.964 1.00 94.25 495 ILE A CA 1
ATOM 3803 C C . ILE A 1 495 ? 43.742 11.462 -40.822 1.00 94.25 495 ILE A C 1
ATOM 3805 O O . ILE A 1 495 ? 43.504 12.643 -41.064 1.00 94.25 495 ILE A O 1
ATOM 3809 N N . SER A 1 496 ? 44.042 11.023 -39.598 1.00 94.25 496 SER A N 1
ATOM 3810 C CA . SER A 1 496 ? 44.185 11.900 -38.429 1.00 94.25 496 SER A CA 1
ATOM 3811 C C . SER A 1 496 ? 45.570 12.537 -38.370 1.00 94.25 496 SER A C 1
ATOM 3813 O O . SER A 1 496 ? 45.704 13.751 -38.199 1.00 94.25 496 SER A O 1
ATOM 3815 N N . ASN A 1 497 ? 46.615 11.725 -38.539 1.00 95.75 497 ASN A N 1
ATOM 3816 C CA . ASN A 1 497 ? 48.001 12.164 -38.480 1.00 95.75 497 ASN A CA 1
ATOM 3817 C C . ASN A 1 497 ? 48.930 11.307 -39.355 1.00 95.75 497 ASN A C 1
ATOM 3819 O O . ASN A 1 497 ? 48.601 10.183 -39.731 1.00 95.75 497 ASN A O 1
ATOM 3823 N N . TYR A 1 498 ? 50.115 11.838 -39.649 1.00 96.81 498 TYR A N 1
ATOM 3824 C CA . TYR A 1 498 ? 51.240 11.085 -40.196 1.00 96.81 498 TYR A CA 1
ATOM 3825 C C . TYR A 1 498 ? 52.395 11.074 -39.198 1.00 96.81 498 TYR A C 1
ATOM 3827 O O . TYR A 1 498 ? 52.866 12.131 -38.772 1.00 96.81 498 TYR A O 1
ATOM 3835 N N . LYS A 1 499 ? 52.917 9.885 -38.899 1.00 96.75 499 LYS A N 1
ATOM 3836 C CA . LYS A 1 499 ? 54.181 9.675 -38.187 1.00 96.75 499 LYS A CA 1
ATOM 3837 C C . LYS A 1 499 ? 55.300 9.627 -39.224 1.00 96.75 499 LYS A C 1
ATOM 3839 O O . LYS A 1 499 ? 55.463 8.640 -39.941 1.00 96.75 499 LYS A O 1
ATOM 3844 N N . VAL A 1 500 ? 56.061 10.715 -39.314 1.00 96.06 500 VAL A N 1
ATOM 3845 C CA . VAL A 1 500 ? 57.160 10.887 -40.273 1.00 96.06 500 VAL A CA 1
ATOM 3846 C C . VAL A 1 500 ? 58.483 10.671 -39.552 1.00 96.06 500 VAL A C 1
ATOM 3848 O O . VAL A 1 500 ? 58.836 11.432 -38.650 1.00 96.06 500 VAL A O 1
ATOM 3851 N N . SER A 1 501 ? 59.228 9.639 -39.940 1.00 95.25 501 SER A N 1
ATOM 3852 C CA . SER A 1 501 ? 60.545 9.333 -39.381 1.00 95.25 501 SER A CA 1
ATOM 3853 C C . SER A 1 501 ? 61.651 9.586 -40.399 1.00 95.25 501 SER A C 1
ATOM 3855 O O . SER A 1 501 ? 61.594 9.105 -41.526 1.00 95.25 501 SER A O 1
ATOM 3857 N N . LEU A 1 502 ? 62.695 10.302 -39.988 1.00 92.12 502 LEU A N 1
ATOM 3858 C CA . LEU A 1 502 ? 63.936 10.443 -40.741 1.00 92.12 502 LEU A CA 1
ATOM 3859 C C . LEU A 1 502 ? 64.957 9.429 -40.224 1.00 92.12 502 LEU A C 1
ATOM 3861 O O . LEU A 1 502 ? 65.244 9.379 -39.023 1.00 92.12 502 LEU A O 1
ATOM 3865 N N . LEU A 1 503 ? 65.517 8.639 -41.135 1.00 92.56 503 LEU A N 1
ATOM 3866 C CA . LEU A 1 503 ? 66.496 7.602 -40.858 1.00 92.56 503 LEU A CA 1
ATOM 3867 C C . LEU A 1 503 ? 67.873 8.008 -41.394 1.00 92.56 503 LEU A C 1
ATOM 3869 O O . LEU A 1 503 ? 67.994 8.553 -42.490 1.00 92.56 503 LEU A O 1
ATOM 3873 N N . ARG A 1 504 ? 68.917 7.686 -40.627 1.00 89.06 504 ARG A N 1
ATOM 3874 C CA . ARG A 1 504 ? 70.333 7.784 -41.002 1.00 89.06 504 ARG A CA 1
ATOM 3875 C C . ARG A 1 504 ? 70.936 6.389 -40.904 1.00 89.06 504 ARG A C 1
ATOM 3877 O O . ARG A 1 504 ? 70.817 5.747 -39.861 1.00 89.06 504 ARG A O 1
ATOM 3884 N N . ASP A 1 505 ? 71.516 5.904 -41.996 1.00 85.94 505 ASP A N 1
ATOM 3885 C CA . ASP A 1 505 ? 72.104 4.563 -42.118 1.00 85.94 505 ASP A CA 1
ATOM 3886 C C . ASP A 1 505 ? 71.157 3.442 -41.619 1.00 85.94 505 ASP A C 1
ATOM 3888 O O . ASP A 1 505 ? 71.554 2.499 -40.934 1.00 85.94 505 ASP A O 1
ATOM 3892 N N . GLY A 1 506 ? 69.859 3.583 -41.924 1.00 81.81 506 GLY A N 1
ATOM 3893 C CA . GLY A 1 506 ? 68.801 2.639 -41.539 1.00 81.81 506 GLY A CA 1
ATOM 3894 C C . GLY A 1 506 ? 68.303 2.739 -40.089 1.00 81.81 506 GLY A C 1
ATOM 3895 O O . GLY A 1 506 ? 67.469 1.931 -39.689 1.00 81.81 506 GLY A O 1
ATOM 3896 N N . LYS A 1 507 ? 68.766 3.713 -39.293 1.00 87.56 507 LYS A N 1
ATOM 3897 C CA . LYS A 1 507 ? 68.287 3.959 -37.920 1.00 87.56 507 LYS A CA 1
ATOM 3898 C C . LYS A 1 507 ? 67.490 5.254 -37.836 1.00 87.56 507 LYS A C 1
ATOM 3900 O O . LYS A 1 507 ? 67.940 6.278 -38.339 1.00 87.56 507 LYS A O 1
ATOM 3905 N N . VAL A 1 508 ? 66.342 5.224 -37.158 1.00 90.06 508 VAL A N 1
ATOM 3906 C CA . VAL A 1 508 ? 65.528 6.422 -36.891 1.00 90.06 508 VAL A CA 1
ATOM 3907 C C . VAL A 1 508 ? 66.335 7.425 -36.061 1.00 90.06 508 VAL A C 1
ATOM 3909 O O . VAL A 1 508 ? 66.816 7.098 -34.978 1.00 90.06 508 VAL A O 1
ATOM 3912 N N . VAL A 1 509 ? 66.483 8.642 -36.584 1.00 87.81 509 VAL A N 1
ATOM 3913 C CA . VAL A 1 509 ? 67.142 9.781 -35.919 1.00 87.81 509 VAL A CA 1
ATOM 3914 C C . VAL A 1 509 ? 66.114 10.719 -35.301 1.00 87.81 509 VAL A C 1
ATOM 3916 O O . VAL A 1 509 ? 66.338 11.259 -34.221 1.00 87.81 509 VAL A O 1
ATOM 3919 N N . LYS A 1 510 ? 64.987 10.922 -35.987 1.00 89.38 510 LYS A N 1
ATOM 3920 C CA . LYS A 1 510 ? 63.895 11.788 -35.541 1.00 89.38 510 LYS A CA 1
ATOM 3921 C C . LYS A 1 510 ? 62.574 11.240 -36.062 1.00 89.38 510 LYS A C 1
ATOM 3923 O O . LYS A 1 510 ? 62.484 10.934 -37.245 1.00 89.38 510 LYS A O 1
ATOM 3928 N N . THR A 1 511 ? 61.558 11.196 -35.208 1.00 93.75 511 THR A N 1
ATOM 3929 C CA . THR A 1 511 ? 60.155 11.000 -35.598 1.00 93.75 511 THR A CA 1
ATOM 3930 C C . THR A 1 511 ? 59.389 12.276 -35.277 1.00 93.75 511 THR A C 1
ATOM 3932 O O . THR A 1 511 ? 59.683 12.947 -34.290 1.00 93.75 511 THR A O 1
ATOM 3935 N N . THR A 1 512 ? 58.460 12.671 -36.139 1.00 94.81 512 THR A N 1
ATOM 3936 C CA . THR A 1 512 ? 57.592 13.840 -35.960 1.00 94.81 512 THR A CA 1
ATOM 3937 C C . THR A 1 512 ? 56.189 13.466 -36.414 1.00 94.81 512 THR A C 1
ATOM 3939 O O . THR A 1 512 ? 56.019 13.008 -37.543 1.00 94.81 512 THR A O 1
ATOM 3942 N N . SER A 1 513 ? 55.200 13.650 -35.542 1.00 95.25 513 SER A N 1
ATOM 3943 C CA . SER A 1 513 ? 53.790 13.534 -35.916 1.00 95.25 513 SER A CA 1
ATOM 3944 C C . SER A 1 513 ? 53.298 14.865 -36.478 1.00 95.25 513 SER A C 1
ATOM 3946 O O . SER A 1 513 ? 53.545 15.912 -35.878 1.00 95.25 513 SER A O 1
ATOM 3948 N N . VAL A 1 514 ? 52.604 14.828 -37.611 1.00 94.81 514 VAL A N 1
ATOM 3949 C CA . VAL A 1 514 ? 51.951 15.988 -38.243 1.00 94.81 514 VAL A CA 1
ATOM 3950 C C . VAL A 1 514 ? 50.493 15.658 -38.559 1.00 94.81 514 VAL A C 1
ATOM 3952 O O . VAL A 1 514 ? 50.146 14.486 -38.662 1.00 94.81 514 VAL A O 1
ATOM 3955 N N . MET A 1 515 ? 49.631 16.667 -38.691 1.00 93.69 515 MET A N 1
ATOM 3956 C CA . MET A 1 515 ? 48.198 16.466 -38.954 1.00 93.69 515 MET A CA 1
ATOM 3957 C C . MET A 1 515 ? 47.949 15.843 -40.340 1.00 93.69 515 MET A C 1
ATOM 3959 O O . MET A 1 515 ? 48.777 15.966 -41.243 1.00 93.69 515 MET A O 1
ATOM 3963 N N . GLY A 1 516 ? 46.817 15.154 -40.514 1.00 89.38 516 GLY A N 1
ATOM 3964 C CA . GLY A 1 516 ? 46.486 14.406 -41.737 1.00 89.38 516 GLY A CA 1
ATOM 3965 C C . GLY A 1 516 ? 46.278 15.243 -43.009 1.00 89.38 516 GLY A C 1
ATOM 3966 O O . GLY A 1 516 ? 46.265 14.690 -44.109 1.00 89.38 516 GLY A O 1
ATOM 3967 N N . ASP A 1 517 ? 46.169 16.567 -42.883 1.00 89.06 517 ASP A N 1
ATOM 3968 C CA . ASP A 1 517 ? 46.167 17.533 -43.992 1.00 89.06 517 ASP A CA 1
ATOM 3969 C C . ASP A 1 517 ? 47.581 17.870 -44.507 1.00 89.06 517 ASP A C 1
ATOM 3971 O O . ASP A 1 517 ? 47.756 18.395 -45.609 1.00 89.06 517 ASP A O 1
ATOM 3975 N N . THR A 1 518 ? 48.607 17.559 -43.715 1.00 90.94 518 THR A N 1
ATOM 3976 C CA . THR A 1 518 ? 49.994 17.923 -43.976 1.00 90.94 518 THR A CA 1
ATOM 3977 C C . THR A 1 518 ? 50.655 16.857 -44.844 1.00 90.94 518 THR A C 1
ATOM 3979 O O . THR A 1 518 ? 50.700 15.684 -44.485 1.00 90.94 518 THR A O 1
ATOM 3982 N N . THR A 1 519 ? 51.217 17.266 -45.985 1.00 91.75 519 THR A N 1
ATOM 3983 C CA . THR A 1 519 ? 51.860 16.366 -46.968 1.00 91.75 519 THR A CA 1
ATOM 3984 C C . THR A 1 519 ? 53.366 16.607 -47.129 1.00 91.75 519 THR A C 1
ATOM 3986 O O . THR A 1 519 ? 53.990 16.115 -48.076 1.00 91.75 519 THR A O 1
ATOM 3989 N N . SER A 1 520 ? 53.963 17.429 -46.262 1.00 93.19 520 SER A N 1
ATOM 3990 C CA . SER A 1 520 ? 55.400 17.706 -46.266 1.00 93.19 520 SER A CA 1
ATOM 3991 C C . SER A 1 520 ? 55.927 18.119 -44.897 1.00 93.19 520 SER A C 1
ATOM 3993 O O . SER A 1 520 ? 55.251 18.842 -44.170 1.00 93.19 520 SER A O 1
ATOM 3995 N N . LEU A 1 521 ? 57.162 17.723 -44.592 1.00 95.12 521 LEU A N 1
ATOM 3996 C CA . LEU A 1 521 ? 57.889 18.086 -43.379 1.00 95.12 521 LEU A CA 1
ATOM 3997 C C . LEU A 1 521 ? 59.282 18.595 -43.752 1.00 95.12 521 LEU A C 1
ATOM 3999 O O . LEU A 1 521 ? 60.063 17.870 -44.373 1.00 95.12 521 LEU A O 1
ATOM 4003 N N . ASP A 1 522 ? 59.586 19.813 -43.316 1.00 92.00 522 ASP A N 1
ATOM 4004 C CA . ASP A 1 522 ? 60.899 20.437 -43.460 1.00 92.00 522 ASP A CA 1
ATOM 4005 C C . ASP A 1 522 ? 61.674 20.373 -42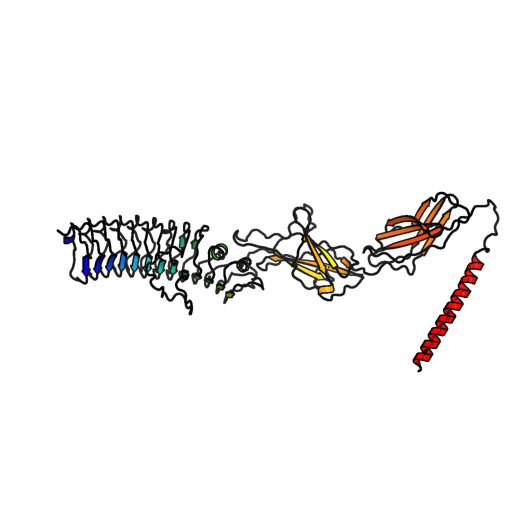.135 1.00 92.00 522 ASP A C 1
ATOM 4007 O O . ASP A 1 522 ? 61.096 20.393 -41.044 1.00 92.00 522 ASP A O 1
ATOM 4011 N N . GLY A 1 523 ? 63.001 20.322 -42.215 1.00 89.06 523 GLY A N 1
ATOM 4012 C CA . GLY A 1 523 ? 63.868 20.351 -41.043 1.00 89.06 523 GLY A CA 1
ATOM 4013 C C . GLY A 1 523 ? 65.323 20.646 -41.381 1.00 89.06 523 GLY A C 1
ATOM 4014 O O . GLY A 1 523 ? 65.670 20.900 -42.529 1.00 89.06 523 GLY A O 1
ATOM 4015 N N . ILE A 1 524 ? 66.175 20.618 -40.355 1.00 86.38 524 ILE A N 1
ATOM 4016 C CA . ILE A 1 524 ? 67.625 20.814 -40.464 1.00 86.38 524 ILE A CA 1
ATOM 4017 C C . ILE A 1 524 ? 68.324 19.613 -39.810 1.00 86.38 524 ILE A C 1
ATOM 4019 O O . ILE A 1 524 ? 67.847 19.080 -38.803 1.00 86.38 524 ILE A O 1
ATOM 4023 N N . LEU A 1 525 ? 69.421 19.164 -40.416 1.00 82.81 525 LEU A N 1
ATOM 4024 C CA . LEU A 1 525 ? 70.274 18.061 -39.988 1.00 82.81 525 LEU A CA 1
ATOM 4025 C C . LEU A 1 525 ? 71.650 18.561 -39.552 1.00 82.81 525 LEU A C 1
ATOM 4027 O O . LEU A 1 525 ? 72.410 19.088 -40.360 1.00 82.81 525 LEU A O 1
ATOM 4031 N N . ASP A 1 526 ? 72.027 18.250 -38.315 1.00 76.44 526 ASP A N 1
ATOM 4032 C CA . ASP A 1 526 ? 73.389 18.472 -37.838 1.00 76.44 526 ASP A CA 1
ATOM 4033 C C . ASP A 1 526 ? 74.332 17.315 -38.212 1.00 76.44 526 ASP A C 1
ATOM 4035 O O . ASP A 1 526 ? 73.977 16.124 -38.180 1.00 76.44 526 ASP A O 1
ATOM 4039 N N . GLY A 1 527 ? 75.584 17.675 -38.509 1.00 68.06 527 GLY A N 1
ATOM 4040 C CA . GLY A 1 527 ? 76.698 16.734 -38.639 1.00 68.06 527 GLY A CA 1
ATOM 4041 C C . GLY A 1 527 ? 76.622 15.804 -39.852 1.00 68.06 527 GLY A C 1
ATOM 4042 O O . GLY A 1 527 ? 76.951 14.622 -39.723 1.00 68.06 527 GLY A O 1
ATOM 4043 N N . ILE A 1 528 ? 76.194 16.312 -41.013 1.00 72.12 528 ILE A N 1
ATOM 4044 C CA . ILE A 1 528 ? 76.274 15.581 -42.286 1.00 72.12 528 ILE A CA 1
ATOM 4045 C C . ILE A 1 528 ? 77.746 15.253 -42.589 1.00 72.12 528 ILE A C 1
ATOM 4047 O O . ILE A 1 528 ? 78.613 16.126 -42.579 1.00 72.12 528 ILE A O 1
ATOM 4051 N N . LYS A 1 529 ? 78.037 13.973 -42.847 1.00 71.94 529 LYS A N 1
ATOM 4052 C CA . LYS A 1 529 ? 79.351 13.495 -43.300 1.00 71.94 529 LYS A CA 1
ATOM 4053 C C . LYS A 1 529 ? 79.223 12.935 -44.709 1.00 71.94 529 LYS A C 1
ATOM 4055 O O . LYS A 1 529 ? 78.226 12.286 -45.027 1.00 71.94 529 LYS A O 1
ATOM 4060 N N . ASN A 1 530 ? 80.256 13.131 -45.524 1.00 67.12 530 ASN A N 1
ATOM 4061 C CA . ASN A 1 530 ? 80.288 12.618 -46.891 1.00 67.12 530 ASN A CA 1
ATOM 4062 C C . ASN A 1 530 ? 80.058 11.088 -46.903 1.00 67.12 530 ASN A C 1
ATOM 4064 O O . ASN A 1 530 ? 80.683 10.365 -46.125 1.00 67.12 530 ASN A O 1
ATOM 4068 N N . GLY A 1 531 ? 79.128 10.619 -47.741 1.00 71.88 531 GLY A N 1
ATOM 4069 C CA . GLY A 1 531 ? 78.725 9.211 -47.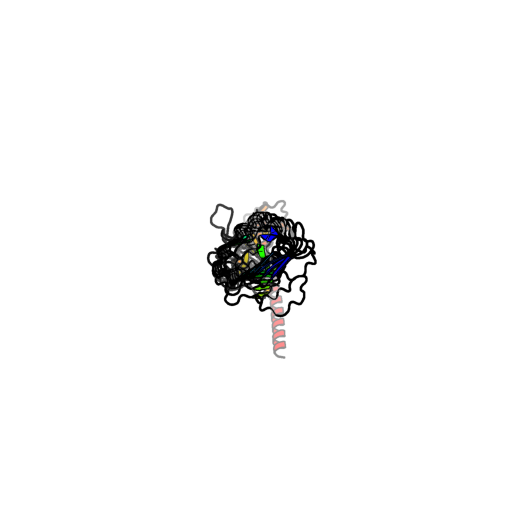843 1.00 71.88 531 GLY A CA 1
ATOM 4070 C C . GLY A 1 531 ? 77.684 8.715 -46.826 1.00 71.88 531 GLY A C 1
ATOM 4071 O O . GLY A 1 531 ? 77.383 7.525 -46.833 1.00 71.88 531 GLY A O 1
ATOM 4072 N N . THR A 1 532 ? 77.125 9.576 -45.966 1.00 79.94 532 THR A N 1
ATOM 4073 C CA . THR A 1 532 ? 76.027 9.192 -45.049 1.00 79.94 532 THR A CA 1
ATOM 4074 C C . THR A 1 532 ? 74.728 8.973 -45.826 1.00 79.94 532 THR A C 1
ATOM 4076 O O . THR A 1 532 ? 74.359 9.821 -46.641 1.00 79.94 532 THR A O 1
ATOM 4079 N N . ILE A 1 533 ? 74.015 7.873 -45.562 1.00 84.94 533 ILE A N 1
ATOM 4080 C CA . ILE A 1 533 ? 72.772 7.538 -46.269 1.00 84.94 533 ILE A CA 1
ATOM 4081 C C . ILE A 1 533 ? 71.568 7.989 -45.442 1.00 84.94 533 ILE A C 1
ATOM 4083 O O . ILE A 1 533 ? 71.416 7.594 -44.284 1.00 84.94 533 ILE A O 1
ATOM 4087 N N . PHE A 1 534 ? 70.671 8.759 -46.055 1.00 89.44 534 PHE A N 1
ATOM 4088 C CA . PHE A 1 534 ? 69.401 9.162 -45.458 1.00 89.44 534 PHE A CA 1
ATOM 4089 C C . PHE A 1 534 ? 68.209 8.538 -46.187 1.00 89.44 534 PHE A C 1
ATOM 4091 O O . PHE A 1 534 ? 68.217 8.382 -47.407 1.00 89.44 534 PHE A O 1
ATOM 4098 N N . SER A 1 535 ? 67.161 8.205 -45.441 1.00 91.50 535 SER A N 1
ATOM 4099 C CA . SER A 1 535 ? 65.853 7.823 -45.982 1.00 91.50 535 SER A CA 1
ATOM 4100 C C . SER A 1 535 ? 64.741 8.307 -45.056 1.00 91.50 535 SER A C 1
ATOM 4102 O O . SER A 1 535 ? 64.969 8.544 -43.871 1.00 91.50 535 SER A O 1
ATOM 4104 N N . ALA A 1 536 ? 63.539 8.484 -45.592 1.00 92.88 536 ALA A N 1
ATOM 4105 C CA . ALA A 1 536 ? 62.353 8.820 -44.816 1.00 92.88 536 ALA A CA 1
ATOM 4106 C C . ALA A 1 536 ? 61.388 7.632 -44.773 1.00 92.88 536 ALA A C 1
ATOM 4108 O O . ALA A 1 536 ? 61.240 6.914 -45.759 1.00 92.88 536 ALA A O 1
ATOM 4109 N N . GLU A 1 537 ? 60.725 7.450 -43.640 1.00 95.50 537 GLU A N 1
ATOM 4110 C CA . GLU A 1 537 ? 59.605 6.535 -43.437 1.00 95.50 537 GLU A CA 1
ATOM 4111 C C . GLU A 1 537 ? 58.365 7.373 -43.109 1.00 95.50 537 GLU A C 1
ATOM 4113 O O . GLU A 1 537 ? 58.444 8.292 -42.290 1.00 95.50 537 GLU A O 1
ATOM 4118 N N . VAL A 1 538 ? 57.224 7.058 -43.718 1.00 96.62 538 VAL A N 1
ATOM 4119 C CA . VAL A 1 538 ? 55.932 7.657 -43.364 1.00 96.62 538 VAL A CA 1
ATOM 4120 C C . VAL A 1 538 ? 54.917 6.553 -43.076 1.00 96.62 538 VAL A C 1
ATOM 4122 O O . VAL A 1 538 ? 54.731 5.633 -43.881 1.00 96.62 538 VAL A O 1
ATOM 4125 N N . VAL A 1 539 ? 54.257 6.675 -41.925 1.00 97.00 539 VAL A N 1
ATOM 4126 C CA . VAL A 1 539 ? 53.089 5.890 -41.504 1.00 97.00 539 VAL A CA 1
ATOM 4127 C C . VAL A 1 539 ? 51.924 6.857 -41.333 1.00 97.00 539 VAL A C 1
ATOM 4129 O O . VAL A 1 539 ? 52.073 7.875 -40.661 1.00 97.00 539 VAL A O 1
ATOM 4132 N N . ALA A 1 540 ? 50.780 6.556 -41.937 1.00 96.00 540 ALA A N 1
ATOM 4133 C CA . ALA A 1 540 ? 49.546 7.303 -41.725 1.00 96.00 540 ALA A CA 1
ATOM 4134 C C . ALA A 1 540 ? 48.706 6.632 -40.637 1.00 96.00 540 ALA A C 1
ATOM 4136 O O . ALA A 1 540 ? 48.666 5.409 -40.552 1.00 96.00 540 ALA A O 1
ATOM 4137 N N . GLU A 1 541 ? 48.004 7.417 -39.835 1.00 95.25 541 GLU A N 1
ATOM 4138 C CA . GLU A 1 541 ? 47.031 6.931 -38.864 1.00 95.25 541 GLU A CA 1
ATOM 4139 C C . GLU A 1 541 ? 45.643 7.404 -39.292 1.00 95.25 541 GLU A C 1
ATOM 4141 O O . GLU A 1 541 ? 45.433 8.582 -39.579 1.00 95.25 541 GLU A O 1
ATOM 4146 N N . SER A 1 542 ? 44.691 6.482 -39.382 1.00 94.56 542 SER A N 1
ATOM 4147 C CA . SER A 1 542 ? 43.296 6.815 -39.696 1.00 94.56 542 SER A CA 1
ATOM 4148 C C . SER A 1 542 ? 42.635 7.627 -38.571 1.00 94.56 542 SER A C 1
ATOM 4150 O O . SER A 1 542 ? 43.129 7.664 -37.440 1.00 94.56 542 SER A O 1
ATOM 4152 N N . MET A 1 543 ? 41.486 8.254 -38.837 1.00 91.06 543 MET A N 1
ATOM 4153 C CA . MET A 1 543 ? 40.658 8.862 -37.778 1.00 91.06 543 MET A CA 1
ATOM 4154 C C . MET A 1 543 ? 40.097 7.818 -36.794 1.00 91.06 543 MET A C 1
ATOM 4156 O O . MET A 1 543 ? 39.751 8.159 -35.668 1.00 91.06 543 MET A O 1
ATOM 4160 N N . ALA A 1 544 ? 40.075 6.538 -37.181 1.00 89.06 544 ALA A N 1
ATOM 4161 C CA . ALA A 1 544 ? 39.753 5.409 -36.309 1.00 89.06 544 ALA A CA 1
ATOM 4162 C C . ALA A 1 544 ? 40.964 4.844 -35.519 1.00 89.06 544 ALA A C 1
ATOM 4164 O O . ALA A 1 544 ? 40.822 3.828 -34.838 1.00 89.06 544 ALA A O 1
ATOM 4165 N N . GLY A 1 545 ? 42.156 5.451 -35.608 1.00 89.81 545 GLY A N 1
ATOM 4166 C CA . GLY A 1 545 ? 43.355 5.044 -34.850 1.00 89.81 545 GLY A CA 1
ATOM 4167 C C . GLY A 1 545 ? 44.127 3.837 -35.410 1.00 89.81 545 GLY A C 1
ATOM 4168 O O . GLY A 1 545 ? 45.033 3.325 -34.756 1.00 89.81 545 GLY A O 1
ATOM 4169 N N . LEU A 1 546 ? 43.793 3.354 -36.612 1.00 91.94 546 LEU A N 1
ATOM 4170 C CA . LEU A 1 546 ? 44.561 2.303 -37.298 1.00 91.94 546 LEU A CA 1
ATOM 4171 C C . LEU A 1 546 ? 45.769 2.890 -38.034 1.00 91.94 546 LEU A C 1
ATOM 4173 O O . LEU A 1 546 ? 45.598 3.777 -38.874 1.00 91.94 546 LEU A O 1
ATOM 4177 N N . GLU A 1 547 ? 46.959 2.349 -37.765 1.00 95.12 547 GLU A N 1
ATOM 4178 C CA . GLU A 1 547 ? 48.208 2.682 -38.459 1.00 95.12 547 GLU A CA 1
ATOM 4179 C C . GLU A 1 547 ? 48.337 1.958 -39.810 1.00 95.12 547 GLU A C 1
ATOM 4181 O O . GLU A 1 547 ? 48.035 0.769 -39.937 1.00 95.12 547 GLU A O 1
ATOM 4186 N N . SER A 1 548 ? 48.835 2.665 -40.824 1.00 95.88 548 SER A N 1
ATOM 4187 C CA . SER A 1 548 ? 49.134 2.124 -42.150 1.00 95.88 548 SER A CA 1
ATOM 4188 C C . SER A 1 548 ? 50.393 1.248 -42.142 1.00 95.88 548 SER A C 1
ATOM 4190 O O . SER A 1 548 ? 51.262 1.389 -41.276 1.00 95.88 548 SER A O 1
ATOM 4192 N N . PRO A 1 549 ? 50.604 0.415 -43.175 1.00 95.88 549 PRO A N 1
ATOM 4193 C CA . PRO A 1 549 ? 51.936 -0.097 -43.467 1.00 95.88 549 PRO A CA 1
ATOM 4194 C C . PRO A 1 549 ? 52.936 1.056 -43.682 1.00 95.88 549 PRO A C 1
ATOM 4196 O O . PRO A 1 549 ? 52.578 2.138 -44.155 1.00 95.88 549 PRO A O 1
ATOM 4199 N N . LYS A 1 550 ? 54.205 0.812 -43.341 1.00 94.00 550 LYS A N 1
ATOM 4200 C CA . LYS A 1 550 ? 55.316 1.764 -43.499 1.00 94.00 550 LYS A CA 1
ATOM 4201 C C . LYS A 1 550 ? 55.683 1.938 -44.974 1.00 94.00 550 LYS A C 1
ATOM 4203 O O . LYS A 1 550 ? 55.956 0.946 -45.650 1.00 94.00 550 LYS A O 1
ATOM 4208 N N . VAL A 1 551 ? 55.789 3.181 -45.444 1.00 95.31 551 VAL A N 1
ATOM 4209 C CA . VAL A 1 551 ? 56.275 3.498 -46.799 1.00 95.31 551 VAL A CA 1
ATOM 4210 C C . VAL A 1 551 ? 57.605 4.237 -46.701 1.00 95.31 551 VAL A C 1
ATOM 4212 O O . VAL A 1 551 ? 57.734 5.201 -45.947 1.00 95.31 551 VAL A O 1
ATOM 4215 N N . MET A 1 552 ? 58.597 3.776 -47.463 1.00 93.81 552 MET A N 1
ATOM 4216 C CA . MET A 1 552 ? 59.958 4.317 -47.454 1.00 93.81 552 MET A CA 1
ATOM 4217 C C . MET A 1 552 ? 60.217 5.209 -48.669 1.00 93.81 552 MET A C 1
ATOM 4219 O O . MET A 1 552 ? 59.796 4.888 -49.781 1.00 93.81 552 MET A O 1
ATOM 4223 N N . SER A 1 553 ? 60.995 6.275 -48.484 1.00 92.75 553 SER A N 1
ATOM 4224 C CA . SER A 1 553 ? 61.607 6.996 -49.598 1.00 92.75 553 SER A CA 1
ATOM 4225 C C . SER A 1 553 ? 62.713 6.170 -50.253 1.00 92.75 553 SER A C 1
ATOM 4227 O O . SER A 1 553 ? 63.317 5.286 -49.637 1.00 92.75 553 SER A O 1
ATOM 4229 N N . VAL A 1 554 ? 63.071 6.536 -51.486 1.00 87.00 554 VAL A N 1
ATOM 4230 C CA . VAL A 1 554 ? 64.390 6.181 -52.027 1.00 87.00 554 VAL A CA 1
ATOM 4231 C C . VAL A 1 554 ? 65.467 6.779 -51.110 1.00 87.00 554 VAL A C 1
ATOM 4233 O O . VAL A 1 554 ? 65.286 7.866 -50.554 1.00 87.00 554 VAL A O 1
ATOM 4236 N N . ALA A 1 555 ? 66.561 6.047 -50.914 1.00 86.88 555 ALA A N 1
ATOM 4237 C CA . ALA A 1 555 ? 67.685 6.495 -50.102 1.00 86.88 555 ALA A CA 1
ATOM 4238 C C . ALA A 1 555 ? 68.530 7.542 -50.851 1.00 86.88 555 ALA A C 1
ATOM 4240 O O . ALA A 1 555 ? 68.795 7.387 -52.044 1.00 86.88 555 ALA A O 1
ATOM 4241 N N . VAL A 1 556 ? 68.965 8.588 -50.147 1.00 84.94 556 VAL A N 1
ATOM 4242 C CA . VAL A 1 556 ? 69.678 9.748 -50.704 1.00 84.94 556 VAL A CA 1
ATOM 4243 C C . VAL A 1 556 ? 71.003 9.964 -49.970 1.00 84.94 556 VAL A C 1
ATOM 4245 O O . VAL A 1 556 ? 71.100 9.747 -48.761 1.00 84.94 556 VAL A O 1
ATOM 4248 N N . VAL A 1 557 ? 72.019 10.407 -50.712 1.00 81.25 557 VAL A N 1
ATOM 4249 C CA . VAL A 1 557 ? 73.319 10.866 -50.201 1.00 81.25 557 VAL A CA 1
ATOM 4250 C C . VAL A 1 557 ? 73.507 12.322 -50.665 1.00 81.25 557 VAL A C 1
ATOM 4252 O O . VAL A 1 557 ? 73.387 12.551 -51.869 1.00 81.25 557 VAL A O 1
ATOM 4255 N N . PRO A 1 558 ? 73.759 13.300 -49.770 1.00 71.38 558 PRO A N 1
ATOM 4256 C CA . PRO A 1 558 ? 74.001 14.701 -50.153 1.00 71.38 558 PRO A CA 1
ATOM 4257 C C . PRO A 1 558 ? 75.334 14.891 -50.910 1.00 71.38 558 PRO A C 1
ATOM 4259 O O . PRO A 1 558 ? 76.291 14.184 -50.605 1.00 71.38 558 PRO A O 1
ATOM 4262 N N . ILE A 1 559 ? 75.390 15.863 -51.837 1.00 59.03 559 ILE A N 1
ATOM 4263 C CA . ILE A 1 559 ? 76.404 16.125 -52.896 1.00 59.03 559 ILE A CA 1
ATOM 4264 C C . ILE A 1 559 ? 77.874 15.683 -52.637 1.00 59.03 559 ILE A C 1
ATOM 4266 O O . ILE A 1 559 ? 78.195 14.496 -52.763 1.00 59.03 559 ILE A O 1
ATOM 4270 N N . PRO A 1 560 ? 78.825 16.602 -52.343 1.00 53.50 560 PRO A N 1
ATOM 4271 C CA . PRO A 1 560 ? 78.690 18.061 -52.209 1.00 53.50 560 PRO A CA 1
ATOM 4272 C C . PRO A 1 560 ? 78.875 18.855 -53.528 1.00 53.50 560 PRO A C 1
ATOM 4274 O O . PRO A 1 560 ? 79.419 18.323 -54.501 1.00 53.50 560 PRO A O 1
ATOM 4277 N N . ASP A 1 561 ? 78.521 20.147 -53.529 1.00 46.22 561 ASP A N 1
ATOM 4278 C CA . ASP A 1 561 ? 78.644 21.111 -54.629 1.00 46.22 561 ASP A CA 1
ATOM 4279 C C . ASP A 1 561 ? 80.119 21.435 -54.892 1.00 46.22 561 ASP A C 1
ATOM 4281 O O . ASP A 1 561 ? 80.708 22.421 -54.433 1.00 46.22 561 ASP A O 1
ATOM 4285 N N . SER A 1 562 ? 80.761 20.553 -55.655 1.00 45.81 562 SER A N 1
ATOM 4286 C CA . SER A 1 562 ? 82.033 20.855 -56.289 1.00 45.81 562 SER A CA 1
ATOM 4287 C C . SER A 1 562 ? 81.795 21.964 -57.314 1.00 45.81 562 SER A C 1
ATOM 4289 O O . SER A 1 562 ? 81.428 21.656 -58.446 1.00 45.81 562 SER A O 1
ATOM 4291 N N . GLY A 1 563 ? 82.003 23.223 -56.907 1.00 44.12 563 GLY A N 1
ATOM 4292 C CA . GLY A 1 563 ? 81.694 24.454 -57.650 1.00 44.12 563 GLY A CA 1
ATOM 4293 C C . GLY A 1 563 ? 82.258 24.527 -59.075 1.00 44.12 563 GLY A C 1
ATOM 4294 O O . GLY A 1 563 ? 83.221 25.239 -59.361 1.00 44.12 563 GLY A O 1
ATOM 4295 N N . LEU A 1 564 ? 81.617 23.799 -59.984 1.00 36.88 564 LEU A N 1
ATOM 4296 C CA . LEU A 1 564 ? 81.965 23.606 -61.381 1.00 36.88 564 LEU A CA 1
ATOM 4297 C C . LEU A 1 564 ? 80.696 23.782 -62.207 1.00 36.88 564 LEU A C 1
ATOM 4299 O O . LEU A 1 564 ? 79.965 22.837 -62.499 1.00 36.88 564 LEU A O 1
ATOM 4303 N N . LYS A 1 565 ? 80.482 25.015 -62.673 1.00 40.94 565 LYS A N 1
ATOM 4304 C CA . LYS A 1 565 ? 79.651 25.239 -63.855 1.00 40.94 565 LYS A CA 1
ATOM 4305 C C . LYS A 1 565 ? 80.250 24.462 -65.028 1.00 40.94 565 LYS A C 1
ATOM 4307 O O . LYS A 1 565 ? 81.247 24.910 -65.591 1.00 40.94 565 LYS A O 1
ATOM 4312 N N . ASN A 1 566 ? 79.634 23.344 -65.403 1.00 35.59 566 ASN A N 1
ATOM 4313 C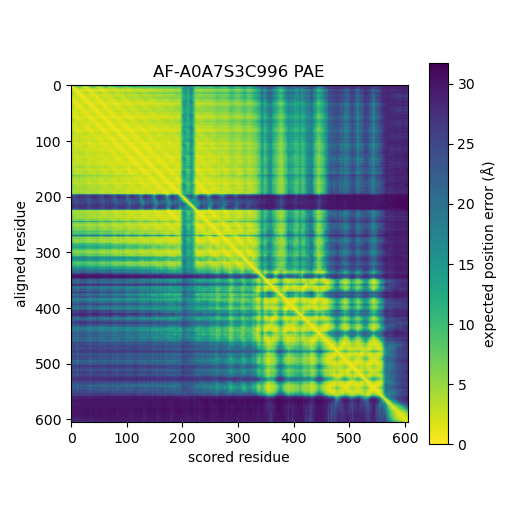 CA . ASN A 1 566 ? 79.349 23.007 -66.800 1.00 35.59 566 ASN A CA 1
ATOM 4314 C C . ASN A 1 566 ? 78.493 21.743 -66.924 1.00 35.59 566 ASN A C 1
ATOM 4316 O O . ASN A 1 566 ? 78.664 20.767 -66.196 1.00 35.59 566 ASN A O 1
ATOM 4320 N N . ASP A 1 567 ? 77.616 21.752 -67.924 1.00 45.16 567 ASP A N 1
ATOM 4321 C CA . ASP A 1 567 ? 76.807 20.605 -68.318 1.00 45.16 567 ASP A CA 1
ATOM 4322 C C . ASP A 1 567 ? 77.678 19.383 -68.652 1.00 45.16 567 ASP A C 1
ATOM 4324 O O . ASP A 1 567 ? 78.463 19.445 -69.603 1.00 45.16 567 ASP A O 1
ATOM 4328 N N . ARG A 1 568 ? 77.494 18.279 -67.899 1.00 41.38 568 ARG A N 1
ATOM 4329 C CA . ARG A 1 568 ? 77.669 16.840 -68.267 1.00 41.38 568 ARG A CA 1
ATOM 4330 C C . ARG A 1 568 ? 78.034 15.922 -67.080 1.00 41.38 568 ARG A C 1
ATOM 4332 O O . ARG A 1 568 ? 78.941 15.102 -67.184 1.00 41.38 568 ARG A O 1
ATOM 4339 N N . ILE A 1 569 ? 77.258 15.957 -65.991 1.00 38.59 569 ILE A N 1
ATOM 4340 C CA . ILE A 1 569 ? 77.126 14.797 -65.074 1.00 38.59 569 ILE A CA 1
ATOM 4341 C C . ILE A 1 569 ? 75.640 14.426 -64.883 1.00 38.59 569 ILE A C 1
ATOM 4343 O O . ILE A 1 569 ? 75.175 14.053 -63.813 1.00 38.59 569 ILE A O 1
ATOM 4347 N N . LEU A 1 570 ? 74.880 14.477 -65.979 1.00 41.53 570 LEU A N 1
ATOM 4348 C CA . LEU A 1 570 ? 73.657 13.688 -66.137 1.00 41.53 570 LEU A CA 1
ATOM 4349 C C . LEU A 1 570 ? 74.026 12.463 -66.991 1.00 41.53 570 LEU A C 1
ATOM 4351 O O . LEU A 1 570 ? 74.673 12.655 -68.017 1.00 41.53 570 LEU A O 1
ATOM 4355 N N . VAL A 1 571 ? 73.619 11.252 -66.560 1.00 41.00 571 VAL A N 1
ATOM 4356 C CA . VAL A 1 571 ? 73.722 9.894 -67.190 1.00 41.00 571 VAL A CA 1
ATOM 4357 C C . VAL A 1 571 ? 74.439 8.830 -66.328 1.00 41.00 571 VAL A C 1
ATOM 4359 O O . VAL A 1 571 ? 74.098 7.654 -66.435 1.00 41.00 571 VAL A O 1
ATOM 4362 N N . GLY A 1 572 ? 75.346 9.189 -65.411 1.00 38.62 572 GLY A N 1
ATOM 4363 C CA . GLY A 1 572 ? 76.226 8.210 -64.736 1.00 38.62 572 GLY A CA 1
ATOM 4364 C C . GLY A 1 572 ? 75.562 7.130 -63.857 1.00 38.62 572 GLY A C 1
ATOM 4365 O O . GLY A 1 572 ? 76.020 5.991 -63.857 1.00 38.62 572 GLY A O 1
ATOM 4366 N N . VAL A 1 573 ? 74.493 7.452 -63.115 1.00 41.00 573 VAL A N 1
ATOM 4367 C CA . VAL A 1 573 ? 73.938 6.553 -62.068 1.00 41.00 573 VAL A CA 1
ATOM 4368 C C . VAL A 1 573 ? 72.618 5.875 -62.476 1.00 41.00 573 VAL A C 1
ATOM 4370 O O . VAL A 1 573 ? 72.322 4.767 -62.032 1.00 41.00 573 VAL A O 1
ATOM 4373 N N . GLY A 1 574 ? 71.847 6.476 -63.391 1.00 39.09 574 GLY A N 1
ATOM 4374 C CA . GLY A 1 574 ? 70.528 5.962 -63.797 1.00 39.09 574 GLY A CA 1
ATOM 4375 C C . GLY A 1 574 ? 70.550 4.645 -64.587 1.00 39.09 574 GLY A C 1
ATOM 4376 O O . GLY A 1 574 ? 69.559 3.920 -64.597 1.00 39.09 574 GLY A O 1
ATOM 4377 N N . VAL A 1 575 ? 71.674 4.300 -65.227 1.00 41.38 575 VAL A N 1
ATOM 4378 C CA . VAL A 1 575 ? 71.779 3.091 -66.070 1.00 41.38 575 VAL A CA 1
ATOM 4379 C C . VAL A 1 575 ? 72.096 1.831 -65.247 1.00 41.38 575 VAL A C 1
ATOM 4381 O O . VAL A 1 575 ? 71.630 0.744 -65.587 1.00 41.38 575 VAL A O 1
ATOM 4384 N N . GLY A 1 576 ? 72.826 1.958 -64.132 1.00 40.88 576 GLY A N 1
ATOM 4385 C CA . GLY A 1 576 ? 73.225 0.811 -63.303 1.00 40.88 576 GLY A CA 1
ATOM 4386 C C . GLY A 1 576 ? 72.051 0.136 -62.585 1.00 40.88 576 GLY A C 1
ATOM 4387 O O . GLY A 1 576 ? 71.925 -1.089 -62.607 1.00 40.88 576 GLY A O 1
ATOM 4388 N N . VAL A 1 577 ? 71.149 0.929 -61.997 1.00 45.06 577 VAL A N 1
ATOM 4389 C CA . VAL A 1 577 ? 69.993 0.406 -61.244 1.00 45.06 577 VAL A CA 1
ATOM 4390 C C . VAL A 1 577 ? 68.930 -0.183 -62.182 1.00 45.06 577 VAL A C 1
ATOM 4392 O O . VAL A 1 577 ? 68.345 -1.222 -61.876 1.00 45.06 577 VAL A O 1
ATOM 4395 N N . ALA A 1 578 ? 68.732 0.410 -63.366 1.00 43.06 578 ALA A N 1
ATOM 4396 C CA . ALA A 1 578 ? 67.779 -0.084 -64.362 1.00 43.06 578 ALA A CA 1
ATOM 4397 C C . ALA A 1 578 ? 68.144 -1.484 -64.898 1.00 43.06 578 ALA A C 1
ATOM 4399 O O . ALA A 1 578 ? 67.266 -2.343 -65.009 1.00 43.06 578 ALA A O 1
ATOM 4400 N N . LEU A 1 579 ? 69.430 -1.753 -65.172 1.00 44.59 579 LEU A N 1
ATOM 4401 C CA . LEU A 1 579 ? 69.876 -3.101 -65.552 1.00 44.59 579 LEU A CA 1
ATOM 4402 C C . LEU A 1 579 ? 69.778 -4.104 -64.392 1.00 44.59 579 LEU A C 1
ATOM 4404 O O . LEU A 1 579 ? 69.417 -5.256 -64.629 1.00 44.59 579 LEU A O 1
ATOM 4408 N N . GLY A 1 580 ? 70.026 -3.681 -63.148 1.00 45.34 580 GLY A N 1
ATOM 4409 C CA . GLY A 1 580 ? 69.828 -4.530 -61.968 1.00 45.34 580 GLY A CA 1
ATOM 4410 C C . GLY A 1 580 ? 68.382 -5.024 -61.846 1.00 45.34 580 GLY A C 1
ATOM 4411 O O . GLY A 1 580 ? 68.137 -6.233 -61.820 1.00 45.34 580 GLY A O 1
ATOM 4412 N N . CYS A 1 581 ? 67.414 -4.104 -61.868 1.00 45.94 581 CYS A N 1
ATOM 4413 C CA . CYS A 1 581 ? 65.992 -4.430 -61.713 1.00 45.94 581 CYS A CA 1
ATOM 4414 C C . CYS A 1 581 ? 65.412 -5.277 -62.862 1.00 45.94 581 CYS A C 1
ATOM 4416 O O . CYS A 1 581 ? 64.530 -6.103 -62.627 1.00 45.94 581 CYS A O 1
ATOM 4418 N N . LEU A 1 582 ? 65.917 -5.137 -64.094 1.00 48.66 582 LEU A N 1
ATOM 4419 C CA . LEU A 1 582 ? 65.488 -5.987 -65.214 1.00 48.66 582 LEU A CA 1
ATOM 4420 C C . LEU A 1 582 ? 65.911 -7.456 -65.038 1.00 48.66 582 LEU A C 1
ATOM 4422 O O . LEU A 1 582 ? 65.167 -8.359 -65.425 1.00 48.66 582 LEU A O 1
ATOM 4426 N N . THR A 1 583 ? 67.064 -7.719 -64.412 1.00 52.81 583 THR A N 1
ATOM 4427 C CA . THR A 1 583 ? 67.513 -9.100 -64.155 1.00 52.81 583 THR A CA 1
ATOM 4428 C C . THR A 1 583 ? 66.725 -9.777 -63.030 1.00 52.81 583 THR A C 1
ATOM 4430 O O . THR A 1 583 ? 66.356 -10.945 -63.167 1.00 52.81 583 THR A O 1
ATOM 4433 N N . THR A 1 584 ? 66.376 -9.059 -61.957 1.00 54.00 584 THR A N 1
ATOM 4434 C CA . THR A 1 584 ? 65.559 -9.614 -60.862 1.00 54.00 584 THR A CA 1
ATOM 4435 C C . THR A 1 584 ? 64.106 -9.834 -61.283 1.00 54.00 584 THR A C 1
ATOM 4437 O O . THR A 1 584 ? 63.556 -10.903 -61.009 1.00 54.00 584 THR A O 1
ATOM 4440 N N . ALA A 1 585 ? 63.505 -8.901 -62.032 1.00 54.25 585 ALA A N 1
ATOM 4441 C CA . ALA A 1 585 ? 62.165 -9.072 -62.597 1.00 54.25 585 ALA A CA 1
ATOM 4442 C C . ALA A 1 585 ? 62.088 -10.283 -63.549 1.00 54.25 585 ALA A C 1
ATOM 4444 O O . ALA A 1 585 ? 61.172 -11.096 -63.432 1.00 54.25 585 ALA A O 1
ATOM 4445 N N . GLY A 1 586 ? 63.087 -10.470 -64.423 1.00 56.91 586 GLY A N 1
ATOM 4446 C CA . GLY A 1 586 ? 63.155 -11.626 -65.325 1.00 56.91 586 GLY A CA 1
ATOM 4447 C C . GLY A 1 586 ? 63.244 -12.973 -64.593 1.00 56.91 586 GLY A C 1
ATOM 4448 O O . GLY A 1 586 ? 62.569 -13.933 -64.975 1.00 56.91 586 GLY A O 1
ATOM 4449 N N . ILE A 1 587 ? 64.018 -13.044 -63.505 1.00 57.91 587 ILE A N 1
ATOM 4450 C CA . ILE A 1 587 ? 64.141 -14.256 -62.678 1.00 57.91 587 ILE A CA 1
ATOM 4451 C C . ILE A 1 587 ? 62.821 -14.557 -61.947 1.00 57.91 587 ILE A C 1
ATOM 4453 O O . ILE A 1 587 ? 62.360 -15.700 -61.967 1.00 57.91 587 ILE A O 1
ATOM 4457 N N . ILE A 1 588 ? 62.167 -13.548 -61.361 1.00 56.75 588 ILE A N 1
ATOM 4458 C CA . ILE A 1 588 ? 60.872 -13.721 -60.680 1.00 56.75 588 ILE A CA 1
ATOM 4459 C C . ILE A 1 588 ? 59.795 -14.176 -61.677 1.00 56.75 588 ILE A C 1
ATOM 4461 O O . ILE A 1 588 ? 59.098 -15.158 -61.413 1.00 56.75 588 ILE A O 1
ATOM 4465 N N . SER A 1 589 ? 59.704 -13.558 -62.861 1.00 58.44 589 SER A N 1
ATOM 4466 C CA . SER A 1 589 ? 58.771 -13.989 -63.914 1.00 58.44 589 SER A CA 1
ATOM 4467 C C . SER A 1 589 ? 59.022 -15.431 -64.374 1.00 58.44 589 SER A C 1
ATOM 4469 O O . SER A 1 589 ? 58.064 -16.177 -64.586 1.00 58.44 589 SER A O 1
ATOM 4471 N N . PHE A 1 590 ? 60.283 -15.866 -64.471 1.00 66.25 590 PHE A N 1
ATOM 4472 C CA . PHE A 1 590 ? 60.633 -17.252 -64.804 1.00 66.25 590 PHE A CA 1
ATOM 4473 C C . PHE A 1 590 ? 60.163 -18.251 -63.731 1.00 66.25 590 PHE A C 1
ATOM 4475 O O . PHE A 1 590 ? 59.596 -19.295 -64.067 1.00 66.25 590 PHE A O 1
ATOM 4482 N N . PHE A 1 591 ? 60.3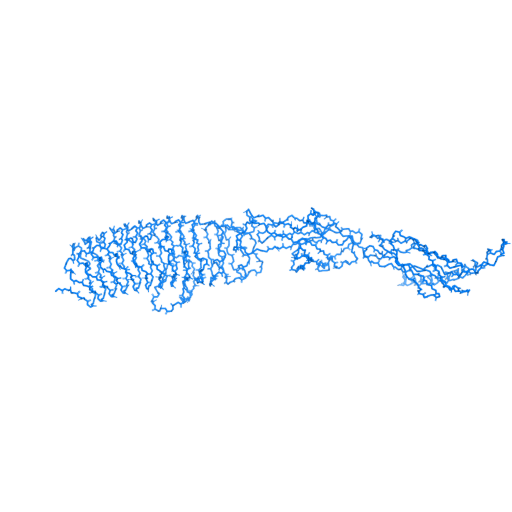28 -17.933 -62.442 1.00 62.03 591 PHE A N 1
ATOM 4483 C CA . PHE A 1 591 ? 59.835 -18.786 -61.353 1.00 62.03 591 PHE A CA 1
ATOM 4484 C C . PHE A 1 591 ? 58.301 -18.812 -61.262 1.00 62.03 591 PHE A C 1
ATOM 4486 O O . PHE A 1 591 ? 57.733 -19.893 -61.088 1.00 62.03 591 PHE A O 1
ATOM 4493 N N . VAL A 1 592 ? 57.620 -17.678 -61.459 1.00 67.25 592 VAL A N 1
ATOM 4494 C CA . VAL A 1 592 ? 56.146 -17.600 -61.474 1.00 67.25 592 VAL A CA 1
ATOM 4495 C C . VAL A 1 592 ? 55.558 -18.396 -62.645 1.00 67.25 592 VAL A C 1
ATOM 4497 O O . VAL A 1 592 ? 54.669 -19.222 -62.437 1.00 67.25 592 VAL A O 1
ATOM 4500 N N . LEU A 1 593 ? 56.100 -18.252 -63.861 1.00 64.12 593 LEU A N 1
ATOM 4501 C CA . LEU A 1 593 ? 55.677 -19.047 -65.024 1.00 64.12 593 LEU A CA 1
ATOM 4502 C C . LEU A 1 593 ? 55.928 -20.550 -64.822 1.00 64.12 593 LEU A C 1
ATOM 4504 O O . LEU A 1 593 ? 55.085 -21.374 -65.189 1.00 64.12 593 LEU A O 1
ATOM 4508 N N . ARG A 1 594 ? 57.047 -20.930 -64.191 1.00 66.00 594 ARG A N 1
ATOM 4509 C CA . ARG A 1 594 ? 57.353 -22.333 -63.867 1.00 66.00 594 ARG A CA 1
ATOM 4510 C C . ARG A 1 594 ? 56.431 -22.904 -62.783 1.00 66.00 594 ARG A C 1
ATOM 4512 O O . ARG A 1 594 ? 56.092 -24.087 -62.853 1.00 66.00 594 ARG A O 1
ATOM 4519 N N . HIS A 1 595 ? 55.995 -22.091 -61.819 1.00 68.94 595 HIS A N 1
ATOM 4520 C CA . HIS A 1 595 ? 55.003 -22.494 -60.820 1.00 68.94 595 HIS A CA 1
ATOM 4521 C C . HIS A 1 595 ? 53.614 -22.667 -61.455 1.00 68.94 595 HIS A C 1
ATOM 4523 O O . HIS A 1 595 ? 53.009 -23.727 -61.310 1.00 68.94 595 HIS A O 1
ATOM 4529 N N . LEU A 1 596 ? 53.153 -21.696 -62.251 1.00 65.75 596 LEU A N 1
ATOM 4530 C CA . LEU A 1 596 ? 51.872 -21.767 -62.969 1.00 65.75 596 LEU A CA 1
ATOM 4531 C C . LEU A 1 596 ? 51.805 -22.944 -63.956 1.00 65.75 596 LEU A C 1
ATOM 4533 O O . LEU A 1 596 ? 50.753 -23.570 -64.090 1.00 65.75 596 LEU A O 1
ATOM 4537 N N . LYS A 1 597 ? 52.921 -23.301 -64.610 1.00 66.06 597 LYS A N 1
ATOM 4538 C CA . LYS A 1 597 ? 52.982 -24.494 -65.468 1.00 66.06 597 LYS A CA 1
ATOM 4539 C C . LYS A 1 597 ? 52.820 -25.792 -64.663 1.00 66.06 597 LYS A C 1
ATOM 4541 O O . LYS A 1 597 ? 52.007 -26.626 -65.044 1.00 66.06 597 LYS A O 1
ATOM 4546 N N . ARG A 1 598 ? 53.496 -25.918 -63.511 1.00 61.81 598 ARG A N 1
ATOM 4547 C CA . ARG A 1 598 ? 53.327 -27.065 -62.594 1.00 61.81 598 ARG A CA 1
ATOM 4548 C C . ARG A 1 598 ? 51.911 -27.177 -62.020 1.00 61.81 598 ARG A C 1
ATOM 4550 O O . ARG A 1 598 ? 51.418 -28.289 -61.879 1.00 61.81 598 ARG A O 1
ATOM 4557 N N . GLN A 1 599 ? 51.252 -26.056 -61.718 1.00 63.31 599 GLN A N 1
ATOM 4558 C CA . GLN A 1 599 ? 49.856 -26.062 -61.257 1.00 63.31 599 GLN A CA 1
ATOM 4559 C C . GLN A 1 599 ? 48.881 -26.479 -62.373 1.00 63.31 599 GLN A C 1
ATOM 4561 O O . GLN A 1 599 ? 47.926 -27.199 -62.110 1.00 63.31 599 GLN A O 1
ATOM 4566 N N . ARG A 1 600 ? 49.137 -26.100 -63.637 1.00 59.31 600 ARG A N 1
ATOM 4567 C CA . ARG A 1 600 ? 48.330 -26.547 -64.792 1.00 59.31 600 ARG A CA 1
ATOM 4568 C C . ARG A 1 600 ? 48.527 -28.018 -65.164 1.00 59.31 600 ARG A C 1
ATOM 4570 O O . ARG A 1 600 ? 47.603 -28.615 -65.703 1.00 59.31 600 ARG A O 1
ATOM 4577 N N . GLU A 1 601 ? 49.702 -28.588 -64.908 1.00 61.59 601 GLU A N 1
ATOM 4578 C CA . GLU A 1 601 ? 49.949 -30.027 -65.082 1.00 61.59 601 GLU A CA 1
ATOM 4579 C C . GLU A 1 601 ? 49.256 -30.833 -63.963 1.00 61.59 601 GLU A C 1
ATOM 4581 O O . GLU A 1 601 ? 48.538 -31.780 -64.264 1.00 61.59 601 GLU A O 1
ATOM 4586 N N . LYS A 1 602 ? 49.310 -30.363 -62.705 1.00 53.41 602 LYS A N 1
ATOM 4587 C CA . LYS A 1 602 ? 48.567 -30.932 -61.557 1.00 53.41 602 LYS A CA 1
ATOM 4588 C C . LYS A 1 602 ? 47.038 -30.758 -61.574 1.00 53.41 602 LYS A C 1
ATOM 4590 O O . LYS A 1 602 ? 46.375 -31.252 -60.673 1.00 53.41 602 LYS A O 1
ATOM 4595 N N . ALA A 1 603 ? 46.498 -30.018 -62.539 1.00 48.50 603 ALA A N 1
ATOM 4596 C CA . ALA A 1 603 ? 45.056 -29.867 -62.766 1.00 48.50 603 ALA A CA 1
ATOM 4597 C C . ALA A 1 603 ? 44.589 -30.612 -64.036 1.00 48.50 603 ALA A C 1
ATOM 4599 O O . ALA A 1 603 ? 43.516 -30.325 -64.573 1.00 48.50 603 ALA A O 1
ATOM 4600 N N . LYS A 1 604 ? 45.443 -31.499 -64.566 1.00 46.72 604 LYS A N 1
ATOM 4601 C CA . LYS A 1 604 ? 45.178 -32.387 -65.708 1.00 46.72 604 LYS A CA 1
ATOM 4602 C C . LYS A 1 604 ? 45.467 -33.865 -65.418 1.00 46.72 604 LYS A C 1
ATOM 4604 O O . LYS A 1 604 ? 45.003 -34.702 -66.191 1.00 46.72 604 LYS A O 1
ATOM 4609 N N . GLU A 1 605 ? 46.223 -34.157 -64.361 1.00 42.38 605 GLU A N 1
ATOM 4610 C CA . GLU A 1 605 ? 46.054 -35.369 -63.542 1.00 42.38 605 GLU A CA 1
ATOM 4611 C C . GLU A 1 605 ? 44.861 -35.186 -62.588 1.00 42.38 605 GLU A C 1
ATOM 4613 O O . GLU A 1 605 ? 44.173 -36.197 -62.336 1.00 42.38 605 GLU A O 1
#

Radius of gyration: 46.98 Å; Cα contacts (8 Å, |Δi|>4): 1646; chains: 1; bounding box: 127×61×121 Å